Protein AF-A0A2N1RD97-F1 (afdb_monomer)

Mean predicted aligned error: 14.12 Å

Secondary structure (DSSP, 8-state):
--HHHHHHHHHHHHHHHHHHHHHHHHHHHHHHHHHHHHHHHHHHHHHHHHHHHHHHHHHHHHHHHHHHTT-HHHHHHHHHHHHHHHHHHHHHHHTT--STTHHHHHHHHHHHHHHHHHHHHHHHHHTTSTT-S-HHHHIIIIIHHHHHHHHHHHHHHHHHHHHHHHHHHHHHHHHHHHHHHHHHHHHHHHHHHHHHHHHHHIIIIIHHHHHHHHHHHHHHTT---PPPPPPPSSHHHHHHHHHHHHHHHHHHHHHHHHHHHHHHHHHHHHHHHH-SSEEEEE-TTSBEEEE-HHHHHHTT--SS--TT-BHHHH---HHHHHHHHHHHHHSS-----GGGSEEEEE-SS-EEEEEEEEEEEE-TTS-EEEEEEEEEE--

Foldseek 3Di:
DAPVVLVCVLVVLLVVLVVVLVVLLVVLVVVLVVLQVPLLVLLVLLLVLLVQLLVLLVQLLVLLVCCVVVVNVSSVVSNVVSVVSNVVSLVSNVVRPDDPPSVVLSVQLVVLVVQLVVLSCVLSVCSVPPPPPDSVVSCVPRNVVSSVSNNVSSVVSNVVSVVSSVVSVVVSVVSVVVSVVVSVVSVVVSVVSSVVSVVVSCVPPVVLVVLVVVQVVCVVVVNLVDDQRDADPYVSNVVSVVVNVVSVVSVVVVVVVVVVVVVVVVVVLVVLQPDLWWKFWAFLQQFTQDIHPNVCVVQVPPPDDRGRPHNCVSPVDPLQVVQFNCCQVVVAWDDDDQVSQWDWDDDPPDIWIWGKTKHFDADPVRHGRTMMITIDTPD

Sequence (379 aa):
MSIKRKILLGYGIGYLLLCVVIVWGIVHIVQLGKATDAILSENYRSILAAENMIDALERQDSAVLLIIGGNRQIGIEQFREYEADFIEWLTRAKDNITIEGEAEVLATIETTYHTYRMRFAELTGEVISEQASDGFQRYTEDLYPLFLSVRTACIELRNLNQHTMYVASETAGKVAKQAIWSTCGAAGLALLVVTLLSLVTTERVVAPIRRFIQAAKQIASGDYDIERIERTGDELGELAQEFNKMAKQLANYRDMNIDQIVTERNKSETILASIEDGVIVCNPALRLVSANPAAKTLLALGQGEFTGVELHQILPMTKVQESMLMAITGSMTPELPLEQRIFSLEGSAQTKQILFSVSPVLGRDNHPTGAILLLRDVT

Nearest PDB structures (foldseek):
  8c5v-assembly1_I  TM=6.794E-01  e=2.272E-04  Escherichia coli
  5xua-assembly2_C  TM=7.928E-01  e=2.632E-03  Comamonas testosteroni CNB-2
  4k0d-assembly1_B  TM=8.371E-01  e=2.888E-02  Anaeromyxobacter dehalogenans 2CP-C
  7sqc-assembly1_1H  TM=4.424E-01  e=2.842E-01  Chlamydomonas reinhardtii
  7sqc-assembly1_1F  TM=3.148E-01  e=1.536E+00  Chlamydomonas reinhardtii

Radius of gyration: 62.12 Å; Cα contacts (8 Å, |Δi|>4): 413; chains: 1; bounding box: 110×30×162 Å

Structure (mmCIF, N/CA/C/O backbone):
data_AF-A0A2N1RD97-F1
#
_entry.id   AF-A0A2N1RD97-F1
#
loop_
_atom_site.group_PDB
_atom_site.id
_atom_site.type_symbol
_atom_site.label_atom_id
_atom_site.label_alt_id
_atom_site.label_comp_id
_atom_site.label_asym_id
_atom_site.label_entity_id
_atom_site.label_seq_id
_atom_site.pdbx_PDB_ins_code
_atom_site.Cartn_x
_atom_site.Cartn_y
_atom_site.Cartn_z
_atom_site.occupancy
_atom_site.B_iso_or_equiv
_atom_site.auth_seq_id
_atom_site.auth_comp_id
_atom_site.auth_asym_id
_atom_site.auth_atom_id
_atom_site.pdbx_PDB_model_num
ATOM 1 N N . MET A 1 1 ? -27.207 -10.877 15.179 1.00 69.94 1 MET A N 1
ATOM 2 C CA . MET A 1 1 ? -25.913 -11.322 14.596 1.00 69.94 1 MET A CA 1
ATOM 3 C C . MET A 1 1 ? -24.878 -11.251 15.699 1.00 69.94 1 MET A C 1
ATOM 5 O O . MET A 1 1 ? -24.863 -10.219 16.363 1.00 69.94 1 MET A O 1
ATOM 9 N N . SER A 1 2 ? -24.070 -12.295 15.901 1.00 83.31 2 SER A N 1
ATOM 10 C CA . SER A 1 2 ? -23.175 -12.340 17.060 1.00 83.31 2 SER A CA 1
ATOM 11 C C . SER A 1 2 ? -22.161 -11.198 17.082 1.00 83.31 2 SER A C 1
ATOM 13 O O . SER A 1 2 ? -21.659 -10.793 16.030 1.00 83.31 2 SER A O 1
ATOM 15 N N . ILE A 1 3 ? -21.822 -10.698 18.267 1.00 83.00 3 ILE A N 1
ATOM 16 C CA . ILE A 1 3 ? -20.783 -9.687 18.501 1.00 83.00 3 ILE A CA 1
ATOM 17 C C . ILE A 1 3 ? -19.460 -10.167 17.944 1.00 83.00 3 ILE A C 1
ATOM 19 O O . ILE A 1 3 ? -18.801 -9.426 17.218 1.00 83.00 3 ILE A O 1
ATOM 23 N N . LYS A 1 4 ? -19.121 -11.440 18.190 1.00 84.06 4 LYS A N 1
ATOM 24 C CA . LYS A 1 4 ? -17.946 -12.074 17.591 1.00 84.06 4 LYS A CA 1
ATOM 25 C C . LYS A 1 4 ? -17.948 -11.876 16.078 1.00 84.06 4 LYS A C 1
ATOM 27 O O . LYS A 1 4 ? -16.957 -11.411 15.534 1.00 84.06 4 LYS A O 1
ATOM 32 N N . ARG A 1 5 ? -19.062 -12.166 15.397 1.00 83.81 5 ARG A N 1
ATOM 33 C CA . ARG A 1 5 ? -19.154 -12.043 13.936 1.00 83.81 5 ARG A CA 1
ATOM 34 C C . ARG A 1 5 ? -19.141 -10.584 13.471 1.00 83.81 5 ARG A C 1
ATOM 36 O O . ARG A 1 5 ? -18.570 -10.329 12.421 1.00 83.81 5 ARG A O 1
ATOM 43 N N . LYS A 1 6 ? -19.700 -9.634 14.232 1.00 81.12 6 LYS A N 1
ATOM 44 C CA . LYS A 1 6 ? -19.609 -8.187 13.936 1.00 81.12 6 LYS A CA 1
ATOM 45 C C . LYS A 1 6 ? -18.164 -7.683 14.008 1.00 81.12 6 LYS A C 1
ATOM 47 O O . LYS A 1 6 ? -17.714 -7.016 13.084 1.00 81.12 6 LYS A O 1
ATOM 52 N N . ILE A 1 7 ? -17.438 -8.054 15.064 1.00 84.81 7 ILE A N 1
ATOM 53 C CA . ILE A 1 7 ? -16.026 -7.699 15.259 1.00 84.81 7 ILE A CA 1
ATOM 54 C C . ILE A 1 7 ? -15.162 -8.321 14.156 1.00 84.81 7 ILE A C 1
ATOM 56 O O . ILE A 1 7 ? -14.358 -7.635 13.531 1.00 84.81 7 ILE A O 1
ATOM 60 N N . LEU A 1 8 ? -15.364 -9.610 13.872 1.00 86.44 8 LEU A N 1
ATOM 61 C CA . LEU A 1 8 ? -14.590 -10.342 12.867 1.00 86.44 8 LEU A CA 1
ATOM 62 C C . LEU A 1 8 ? -14.855 -9.820 11.447 1.00 86.44 8 LEU A C 1
ATOM 64 O O . LEU A 1 8 ? -13.923 -9.734 10.659 1.00 86.44 8 LEU A O 1
ATOM 68 N N . LEU A 1 9 ? -16.090 -9.407 11.131 1.00 84.81 9 LEU A N 1
ATOM 69 C CA . LEU A 1 9 ? -16.396 -8.710 9.875 1.00 84.81 9 LEU A CA 1
ATOM 70 C C . LEU A 1 9 ? -15.731 -7.334 9.805 1.00 84.81 9 LEU A C 1
ATOM 72 O O . LEU A 1 9 ? -15.146 -7.017 8.777 1.00 84.81 9 LEU A O 1
ATOM 76 N N . GLY A 1 10 ? -15.778 -6.541 10.879 1.00 84.19 10 GLY A N 1
ATOM 77 C CA . GLY A 1 10 ? -15.141 -5.221 10.917 1.00 84.19 10 GLY A CA 1
ATOM 78 C C . GLY A 1 10 ? -13.632 -5.298 10.676 1.00 84.19 10 GLY A C 1
ATOM 79 O O . GLY A 1 10 ? -13.120 -4.691 9.737 1.00 84.19 10 GLY A O 1
ATOM 80 N N . TYR A 1 11 ? -12.922 -6.111 11.462 1.00 85.12 11 TYR A N 1
ATOM 81 C CA . TYR A 1 11 ? -11.484 -6.312 11.262 1.00 85.12 11 TYR A CA 1
ATOM 82 C C . TYR A 1 11 ? -11.172 -7.038 9.952 1.00 85.12 11 TYR A C 1
ATOM 84 O O . TYR A 1 11 ? -10.206 -6.688 9.280 1.00 85.12 11 TYR A O 1
ATOM 92 N N . GLY A 1 12 ? -12.000 -8.005 9.548 1.00 88.56 12 GLY A N 1
ATOM 93 C CA . GLY A 1 12 ? -11.842 -8.736 8.292 1.00 88.56 12 GLY A CA 1
ATOM 94 C C . GLY A 1 12 ? -11.905 -7.829 7.063 1.00 88.56 12 GLY A C 1
ATOM 95 O O . GLY A 1 12 ? -11.075 -7.969 6.170 1.00 88.56 12 GLY A O 1
ATOM 96 N N . ILE A 1 13 ? -12.821 -6.854 7.040 1.00 89.31 13 ILE A N 1
ATOM 97 C CA . ILE A 1 13 ? -12.888 -5.834 5.981 1.00 89.31 13 ILE A CA 1
ATOM 98 C C . ILE A 1 13 ? -11.609 -4.989 5.971 1.00 89.31 13 ILE A C 1
ATOM 100 O O . ILE A 1 13 ? -11.050 -4.750 4.903 1.00 89.31 13 ILE A O 1
ATOM 104 N N . GLY A 1 14 ? -11.113 -4.583 7.143 1.00 89.19 14 GLY A N 1
ATOM 105 C CA . GLY A 1 14 ? -9.859 -3.835 7.254 1.00 89.19 14 GLY A CA 1
ATOM 106 C C . GLY A 1 14 ? -8.655 -4.604 6.702 1.00 89.19 14 GLY A C 1
ATOM 107 O O . GLY A 1 14 ? -7.897 -4.066 5.896 1.00 89.19 14 GLY A O 1
ATOM 108 N N . TYR A 1 15 ? -8.510 -5.879 7.072 1.00 90.38 15 TYR A N 1
ATOM 109 C CA . TYR A 1 15 ? -7.448 -6.739 6.543 1.00 90.38 15 TYR A CA 1
ATOM 110 C C . TYR A 1 15 ? -7.579 -6.965 5.038 1.00 90.38 15 TYR A C 1
ATOM 112 O O . TYR A 1 15 ? -6.581 -6.903 4.326 1.00 90.38 15 TYR A O 1
ATOM 120 N N . LEU A 1 16 ? 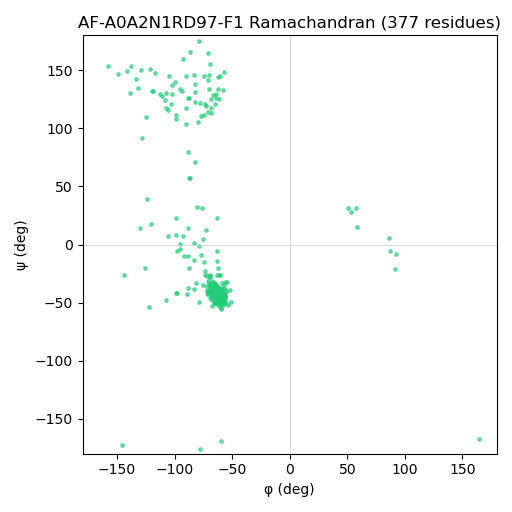-8.798 -7.179 4.541 1.00 91.94 16 LEU A N 1
ATOM 121 C CA . LEU A 1 16 ? -9.041 -7.364 3.114 1.00 91.94 16 LEU A CA 1
ATOM 122 C C . LEU A 1 16 ? -8.664 -6.111 2.316 1.00 91.94 16 LEU A C 1
ATOM 124 O O . LEU A 1 16 ? -7.981 -6.226 1.301 1.00 91.94 16 LEU A O 1
ATOM 128 N N . LEU A 1 17 ? -9.033 -4.919 2.794 1.00 90.94 17 LEU A N 1
ATOM 129 C CA . LEU A 1 17 ? -8.629 -3.654 2.174 1.00 90.94 17 LEU A CA 1
ATOM 130 C C . LEU A 1 17 ? -7.108 -3.488 2.161 1.00 90.94 17 LEU A C 1
ATOM 132 O O . LEU A 1 17 ? -6.544 -3.094 1.144 1.00 90.94 17 LEU A O 1
ATOM 136 N N . LEU A 1 18 ? -6.435 -3.838 3.257 1.00 90.31 18 LEU A N 1
ATOM 137 C CA . LEU A 1 18 ? -4.978 -3.782 3.338 1.00 90.31 18 LEU A CA 1
ATOM 138 C C . LEU A 1 18 ? -4.316 -4.745 2.342 1.00 90.31 18 LEU A C 1
ATOM 140 O O . LEU A 1 18 ? -3.395 -4.348 1.632 1.00 90.31 18 LEU A O 1
ATOM 144 N N . CYS A 1 19 ? -4.822 -5.975 2.216 1.00 93.38 19 CYS A N 1
ATOM 145 C CA . CYS A 1 19 ? -4.362 -6.915 1.194 1.00 93.38 19 CYS A CA 1
ATOM 146 C C . CYS A 1 19 ? -4.566 -6.366 -0.223 1.00 93.38 19 CYS A C 1
ATOM 148 O O . CYS A 1 19 ? -3.655 -6.466 -1.041 1.00 93.38 19 CYS A O 1
ATOM 150 N N . VAL A 1 20 ? -5.719 -5.752 -0.508 1.00 91.88 20 VAL A N 1
ATOM 151 C CA . VAL A 1 20 ? -5.990 -5.131 -1.814 1.00 91.88 20 VAL A CA 1
ATOM 152 C C . VAL A 1 20 ? -4.982 -4.021 -2.108 1.00 91.88 20 VAL A C 1
ATOM 154 O O . VAL A 1 20 ? -4.415 -4.015 -3.194 1.00 91.88 20 VAL A O 1
ATOM 157 N N . VAL A 1 21 ? -4.698 -3.131 -1.151 1.00 92.44 21 VAL A N 1
ATOM 158 C CA . VAL A 1 21 ? -3.708 -2.050 -1.323 1.00 92.44 21 VAL A CA 1
ATOM 159 C C . VAL A 1 21 ? -2.300 -2.607 -1.562 1.00 92.44 21 VAL A C 1
ATOM 161 O O . VAL A 1 21 ? -1.582 -2.101 -2.422 1.00 92.44 21 VAL A O 1
ATOM 164 N N . ILE A 1 22 ? -1.908 -3.671 -0.854 1.00 91.00 22 ILE A N 1
ATOM 165 C CA . ILE A 1 22 ? -0.603 -4.321 -1.053 1.00 91.00 22 ILE A CA 1
ATOM 166 C C . ILE A 1 22 ? -0.512 -4.943 -2.448 1.00 91.00 22 ILE A C 1
ATOM 168 O O . ILE A 1 22 ? 0.452 -4.687 -3.167 1.00 91.00 22 ILE A O 1
ATOM 172 N N . VAL A 1 23 ? -1.509 -5.736 -2.849 1.00 92.31 23 VAL A N 1
ATOM 173 C CA . VAL A 1 23 ? -1.536 -6.376 -4.174 1.00 92.31 23 VAL A CA 1
ATOM 174 C C . VAL A 1 23 ? -1.535 -5.320 -5.275 1.00 92.31 23 VAL A C 1
ATOM 176 O O . VAL A 1 23 ? -0.770 -5.436 -6.230 1.00 92.31 23 VAL A O 1
ATOM 179 N N . TRP A 1 24 ? -2.330 -4.262 -5.110 1.00 89.62 24 TRP A N 1
ATOM 180 C CA . TRP A 1 24 ? -2.365 -3.112 -6.008 1.00 89.62 24 TRP A CA 1
ATOM 181 C C . TRP A 1 24 ? -0.973 -2.487 -6.164 1.00 89.62 24 TRP A C 1
ATOM 183 O O . TRP A 1 24 ? -0.491 -2.318 -7.284 1.00 89.62 24 TRP A O 1
ATOM 193 N N . GLY A 1 25 ? -0.291 -2.196 -5.052 1.00 88.38 25 GLY A N 1
ATOM 194 C CA . GLY A 1 25 ? 1.059 -1.629 -5.063 1.00 88.38 25 GLY A CA 1
ATOM 195 C C . GLY A 1 25 ? 2.083 -2.539 -5.747 1.00 88.38 25 GLY A C 1
ATOM 196 O O . GLY A 1 25 ? 2.855 -2.075 -6.586 1.00 88.38 25 GLY A O 1
ATOM 197 N N . ILE A 1 26 ? 2.056 -3.843 -5.452 1.00 88.75 26 ILE A N 1
ATOM 198 C CA . ILE A 1 26 ? 2.957 -4.829 -6.069 1.00 88.75 26 ILE A CA 1
ATOM 199 C C . ILE A 1 26 ? 2.750 -4.882 -7.585 1.00 88.75 26 ILE A C 1
ATOM 201 O O . ILE A 1 26 ? 3.726 -4.842 -8.334 1.00 88.75 26 ILE A O 1
ATOM 205 N N . VAL A 1 27 ? 1.498 -4.943 -8.051 1.00 87.75 27 VAL A N 1
ATOM 206 C CA . VAL A 1 27 ? 1.180 -4.997 -9.486 1.00 87.75 27 VAL A CA 1
ATOM 207 C C . VAL A 1 27 ? 1.743 -3.776 -10.212 1.00 87.75 27 VAL A C 1
ATOM 209 O O . VAL A 1 27 ? 2.391 -3.938 -11.246 1.00 87.75 27 VAL A O 1
ATOM 212 N N . HIS A 1 28 ? 1.575 -2.575 -9.657 1.00 84.50 28 HIS A N 1
ATOM 213 C CA . HIS A 1 28 ? 2.113 -1.360 -10.270 1.00 84.50 28 HIS A CA 1
ATOM 214 C C . HIS A 1 28 ? 3.644 -1.312 -10.289 1.00 84.50 28 HIS A C 1
ATOM 216 O O . HIS A 1 28 ? 4.215 -0.900 -11.297 1.00 84.50 28 HIS A O 1
ATOM 222 N N . ILE A 1 29 ? 4.316 -1.756 -9.223 1.00 84.69 29 ILE A N 1
ATOM 223 C CA . ILE A 1 29 ? 5.786 -1.816 -9.185 1.00 84.69 29 ILE A CA 1
ATOM 224 C C . ILE A 1 29 ? 6.311 -2.796 -10.244 1.00 84.69 29 ILE A C 1
ATOM 226 O O . ILE A 1 29 ? 7.235 -2.470 -10.987 1.00 84.69 29 ILE A O 1
ATOM 230 N N . VAL A 1 30 ? 5.697 -3.978 -10.359 1.00 84.25 30 VAL A N 1
ATOM 231 C CA . VAL A 1 30 ? 6.111 -4.998 -11.337 1.00 84.25 30 VAL A CA 1
ATOM 232 C C . VAL A 1 30 ? 5.852 -4.542 -12.775 1.00 84.25 30 VAL A C 1
ATOM 234 O O . VAL A 1 30 ? 6.690 -4.774 -13.646 1.00 84.25 30 VAL A O 1
ATOM 237 N N . GLN A 1 31 ? 4.715 -3.892 -13.041 1.00 78.06 31 GLN A N 1
ATOM 238 C CA . GLN A 1 31 ? 4.411 -3.339 -14.365 1.00 78.06 31 GLN A CA 1
ATOM 239 C C . GLN A 1 31 ? 5.406 -2.248 -14.767 1.00 78.06 31 GLN A C 1
ATOM 241 O O . GLN A 1 31 ? 5.873 -2.244 -15.905 1.00 78.06 31 GLN A O 1
ATOM 246 N N . LEU A 1 32 ? 5.769 -1.368 -13.830 1.00 79.62 32 LEU A N 1
ATOM 247 C CA . LEU A 1 32 ? 6.746 -0.313 -14.074 1.00 79.62 32 LEU A CA 1
ATOM 248 C C . LEU A 1 32 ? 8.133 -0.892 -14.393 1.00 79.62 32 LEU A C 1
ATOM 250 O O . LEU A 1 32 ? 8.759 -0.457 -15.356 1.00 79.62 32 LEU A O 1
ATOM 254 N N . GLY A 1 33 ? 8.587 -1.903 -13.644 1.00 76.38 33 GLY A N 1
ATOM 255 C CA . GLY A 1 33 ? 9.892 -2.536 -13.867 1.00 76.38 33 GLY A CA 1
ATOM 256 C C . GLY A 1 33 ? 10.017 -3.191 -15.245 1.00 76.38 33 GLY A C 1
ATOM 257 O O . GLY A 1 33 ? 10.956 -2.908 -15.982 1.00 76.38 33 GLY A O 1
ATOM 258 N N . LYS A 1 34 ? 9.026 -3.999 -15.649 1.00 74.06 34 LYS A N 1
ATOM 259 C CA . LYS A 1 34 ? 9.069 -4.720 -16.936 1.00 74.06 34 LYS A CA 1
ATOM 260 C C . LYS A 1 34 ? 9.067 -3.800 -18.157 1.00 74.06 34 LYS A C 1
ATOM 262 O O . LYS A 1 34 ? 9.756 -4.092 -19.127 1.00 74.06 34 LYS A O 1
ATOM 267 N N . ALA A 1 35 ? 8.286 -2.720 -18.120 1.00 68.38 35 ALA A N 1
ATOM 268 C CA . ALA A 1 35 ? 8.211 -1.770 -19.230 1.00 68.38 35 ALA A CA 1
ATOM 269 C C . ALA A 1 35 ? 9.495 -0.933 -19.366 1.00 68.38 35 ALA A C 1
ATOM 271 O O . ALA A 1 35 ? 9.869 -0.547 -20.469 1.00 68.38 35 ALA A O 1
ATOM 272 N N . THR A 1 36 ? 10.166 -0.673 -18.243 1.00 72.50 36 THR A N 1
ATOM 273 C CA . THR A 1 36 ? 11.374 0.153 -18.189 1.00 72.50 36 THR A CA 1
ATOM 274 C C . THR A 1 36 ? 12.597 -0.648 -18.645 1.00 72.50 36 THR A C 1
ATOM 276 O O . THR A 1 36 ? 13.309 -0.201 -19.537 1.00 72.50 36 THR A O 1
ATOM 279 N N . ASP A 1 37 ? 12.807 -1.859 -18.120 1.00 71.00 37 ASP A N 1
ATOM 280 C CA . ASP A 1 37 ? 14.035 -2.626 -18.387 1.00 71.00 37 ASP A CA 1
ATOM 281 C C . ASP A 1 37 ? 14.184 -3.073 -19.849 1.00 71.00 37 ASP A C 1
ATOM 283 O O . ASP A 1 37 ? 15.281 -2.988 -20.401 1.00 71.00 37 ASP A O 1
ATOM 287 N N . ALA A 1 38 ? 13.101 -3.523 -20.492 1.00 67.75 38 ALA A N 1
ATOM 288 C CA . ALA A 1 38 ? 13.167 -4.030 -21.865 1.00 67.75 38 ALA A CA 1
ATOM 289 C C . ALA A 1 38 ? 13.491 -2.910 -22.867 1.00 67.75 38 ALA A C 1
ATOM 291 O O . ALA A 1 38 ? 14.482 -2.986 -23.588 1.00 67.75 38 ALA A O 1
ATOM 292 N N . ILE A 1 39 ? 12.724 -1.816 -22.833 1.00 73.94 39 ILE A N 1
ATOM 293 C CA . ILE A 1 39 ? 12.852 -0.724 -23.809 1.00 73.94 39 ILE A CA 1
ATOM 294 C C . ILE A 1 39 ? 14.162 0.055 -23.609 1.00 73.94 39 ILE A C 1
ATOM 296 O O . ILE A 1 39 ? 14.826 0.412 -24.579 1.00 73.94 39 ILE A O 1
ATOM 300 N N . LEU A 1 40 ? 14.577 0.316 -22.361 1.00 78.94 40 LEU A N 1
ATOM 301 C CA . LEU A 1 40 ? 15.829 1.040 -22.106 1.00 78.94 40 LEU A CA 1
ATOM 302 C C . LEU A 1 40 ? 17.060 0.206 -22.460 1.00 78.94 40 LEU A C 1
ATOM 304 O O . LEU A 1 40 ? 18.009 0.751 -23.023 1.00 78.94 40 LEU A O 1
ATOM 308 N N . SER A 1 41 ? 17.063 -1.095 -22.151 1.00 85.00 41 SER A N 1
ATOM 309 C CA . SER A 1 41 ? 18.218 -1.942 -22.453 1.00 85.00 41 SER A CA 1
ATOM 310 C C . SER A 1 41 ? 18.389 -2.166 -23.953 1.00 85.00 41 SER A C 1
ATOM 312 O O . SER A 1 41 ? 19.525 -2.145 -24.429 1.00 85.00 41 SER A O 1
ATOM 314 N N . GLU A 1 42 ? 17.293 -2.366 -24.684 1.00 87.50 42 GLU A N 1
ATOM 315 C CA . GLU A 1 42 ? 17.307 -2.580 -26.132 1.00 87.50 42 GLU A CA 1
ATOM 316 C C . GLU A 1 42 ? 17.779 -1.326 -26.876 1.00 87.50 42 GLU A C 1
ATOM 318 O O . GLU A 1 42 ? 18.751 -1.402 -27.628 1.00 87.50 42 GLU A O 1
ATOM 323 N N . ASN A 1 43 ? 17.203 -0.156 -26.581 1.00 91.00 43 ASN A N 1
ATOM 324 C CA . ASN A 1 43 ? 17.587 1.098 -27.243 1.00 91.00 43 ASN A CA 1
ATOM 325 C C . ASN A 1 43 ? 19.033 1.500 -26.916 1.00 91.00 43 ASN A C 1
ATOM 327 O O . ASN A 1 43 ? 19.745 2.048 -27.757 1.00 91.00 43 ASN A O 1
ATOM 331 N N . TYR A 1 44 ? 19.502 1.211 -25.696 1.00 92.06 44 TYR A N 1
ATOM 332 C CA . TYR A 1 44 ? 20.889 1.472 -25.308 1.00 92.06 44 TYR A CA 1
ATOM 333 C C . TYR A 1 44 ? 21.891 0.640 -26.123 1.00 92.06 44 TYR A C 1
ATOM 335 O O . TYR A 1 44 ? 22.958 1.145 -26.473 1.00 92.06 44 TYR A O 1
ATOM 343 N N . ARG A 1 45 ? 21.553 -0.607 -26.480 1.00 94.00 45 ARG A N 1
ATOM 344 C CA . ARG A 1 45 ? 22.410 -1.450 -27.334 1.00 94.00 45 ARG A CA 1
ATOM 345 C C . ARG A 1 45 ? 22.543 -0.884 -28.745 1.00 94.00 45 ARG A C 1
ATOM 347 O O . ARG A 1 45 ? 23.662 -0.829 -29.250 1.00 94.00 45 ARG A O 1
ATOM 354 N N . SER A 1 46 ? 21.448 -0.416 -29.343 1.00 94.75 46 SER A N 1
ATOM 355 C CA . SER A 1 46 ? 21.473 0.232 -30.661 1.00 94.75 46 SER A CA 1
ATOM 356 C C . SER A 1 46 ? 22.259 1.553 -30.640 1.00 94.75 46 SER A C 1
ATOM 358 O O . SER A 1 46 ? 23.040 1.817 -31.55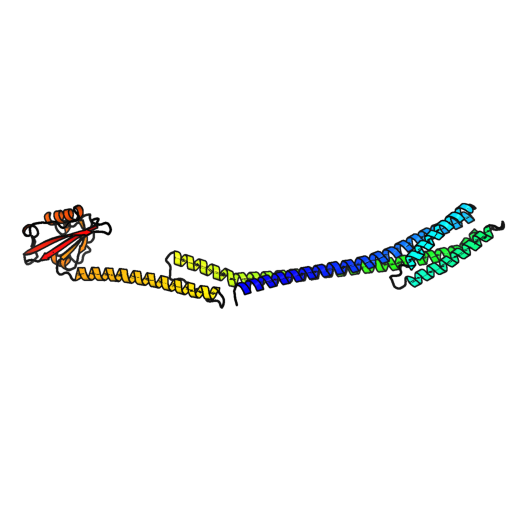3 1.00 94.75 46 SER A O 1
ATOM 360 N N . ILE A 1 47 ? 22.140 2.350 -29.566 1.00 95.81 47 ILE A N 1
ATOM 361 C CA . ILE A 1 47 ? 22.957 3.564 -29.351 1.00 95.81 47 ILE A CA 1
ATOM 362 C C . ILE A 1 47 ? 24.446 3.217 -29.305 1.00 95.81 47 ILE A C 1
ATOM 364 O O . ILE A 1 47 ? 25.240 3.848 -30.003 1.00 95.81 47 ILE A O 1
ATOM 368 N N . LEU A 1 48 ? 24.816 2.212 -28.506 1.00 96.94 48 LEU A N 1
ATOM 369 C CA . LEU A 1 48 ? 26.204 1.784 -28.349 1.00 96.94 48 LEU A CA 1
ATOM 370 C C . LEU A 1 48 ? 26.778 1.253 -29.667 1.00 96.94 48 LEU A C 1
ATOM 372 O O . LEU A 1 48 ? 27.913 1.572 -30.014 1.00 96.94 48 LEU A O 1
ATOM 376 N N . ALA A 1 49 ? 26.000 0.473 -30.419 1.00 97.44 49 ALA A N 1
ATOM 377 C CA . ALA A 1 49 ? 26.420 -0.017 -31.725 1.00 97.44 49 ALA A CA 1
ATOM 378 C C . ALA A 1 49 ? 26.651 1.133 -32.716 1.00 97.44 49 ALA A C 1
ATOM 380 O O . ALA A 1 49 ? 27.674 1.154 -33.394 1.00 97.44 49 ALA A O 1
ATOM 381 N N . ALA A 1 50 ? 25.753 2.123 -32.756 1.00 97.94 50 ALA A N 1
ATOM 382 C CA . ALA A 1 50 ? 25.917 3.308 -33.593 1.00 97.94 50 ALA A CA 1
ATOM 383 C C . ALA A 1 50 ? 27.169 4.125 -33.233 1.00 97.94 50 ALA A C 1
ATOM 385 O O . ALA A 1 50 ? 27.876 4.582 -34.127 1.00 97.94 50 ALA A O 1
ATOM 386 N N . GLU A 1 51 ? 27.465 4.288 -31.942 1.00 98.25 51 GLU A N 1
ATOM 387 C CA . GLU A 1 51 ? 28.658 4.994 -31.461 1.00 98.25 51 GLU A CA 1
ATOM 388 C C . GLU A 1 51 ? 29.952 4.274 -31.861 1.00 98.25 51 GLU A C 1
ATOM 390 O O . GLU A 1 51 ? 30.821 4.885 -32.477 1.00 98.25 51 GLU A O 1
ATOM 395 N N . ASN A 1 52 ? 30.037 2.960 -31.637 1.00 98.44 52 ASN A N 1
ATOM 396 C CA . ASN A 1 52 ? 31.219 2.188 -32.026 1.00 98.44 52 ASN A CA 1
ATOM 397 C C . ASN A 1 52 ? 31.389 2.094 -33.553 1.00 98.44 52 ASN A C 1
ATOM 399 O O . ASN A 1 52 ? 32.515 2.080 -34.043 1.00 98.44 52 ASN A O 1
ATOM 403 N N . MET A 1 53 ? 30.293 2.070 -34.323 1.00 98.56 53 MET A N 1
ATOM 404 C CA . MET A 1 53 ? 30.360 2.175 -35.786 1.00 98.56 53 MET A CA 1
ATOM 405 C C . MET A 1 53 ? 30.926 3.529 -36.231 1.00 98.56 53 MET A C 1
ATOM 407 O O . MET A 1 53 ? 31.730 3.570 -37.158 1.00 98.56 53 MET A O 1
ATOM 411 N N . ILE A 1 54 ? 30.536 4.636 -35.586 1.00 98.56 54 ILE A N 1
ATOM 412 C CA . ILE A 1 54 ? 31.107 5.963 -35.874 1.00 98.56 54 ILE A CA 1
ATOM 413 C C . ILE A 1 54 ? 32.602 5.971 -35.553 1.00 98.56 54 ILE A C 1
ATOM 415 O O . ILE A 1 54 ? 33.389 6.382 -36.403 1.00 98.56 54 ILE A O 1
ATOM 419 N N . ASP A 1 55 ? 32.996 5.476 -34.378 1.00 98.44 55 ASP A N 1
ATOM 420 C CA . ASP A 1 55 ? 34.400 5.432 -33.964 1.00 98.44 55 ASP A CA 1
ATOM 421 C C . ASP A 1 55 ? 35.248 4.605 -34.940 1.00 98.44 55 ASP A C 1
ATOM 423 O O . ASP A 1 55 ? 36.282 5.077 -35.415 1.00 98.44 55 ASP A O 1
ATOM 427 N N . ALA A 1 56 ? 34.795 3.400 -35.300 1.00 98.50 56 ALA A N 1
ATOM 428 C CA . ALA A 1 56 ? 35.484 2.550 -36.267 1.00 98.50 56 ALA A CA 1
ATOM 429 C C . ALA A 1 56 ? 35.600 3.234 -37.639 1.00 98.50 56 ALA A C 1
ATOM 431 O O . ALA A 1 56 ? 36.678 3.259 -38.233 1.00 98.50 56 ALA A O 1
ATOM 432 N N . LEU A 1 57 ? 34.525 3.867 -38.114 1.00 98.56 57 LEU A N 1
ATOM 433 C CA . LEU A 1 57 ? 34.515 4.587 -39.385 1.00 98.56 57 LEU A CA 1
ATOM 434 C C . LEU A 1 57 ? 35.473 5.795 -39.385 1.00 98.56 57 LEU A C 1
ATOM 436 O O . LEU A 1 57 ? 36.189 6.008 -40.361 1.00 98.56 57 LEU A O 1
ATOM 440 N N . GLU A 1 58 ? 35.541 6.572 -38.300 1.00 98.31 58 GLU A N 1
ATOM 441 C CA . GLU A 1 58 ? 36.482 7.699 -38.161 1.00 98.31 58 GLU A CA 1
ATOM 442 C C . GLU A 1 58 ? 37.948 7.218 -38.105 1.00 98.31 58 GLU A C 1
ATOM 444 O O . GLU A 1 58 ? 38.863 7.874 -38.624 1.00 98.31 58 GLU A O 1
ATOM 449 N N . ARG A 1 59 ? 38.194 6.029 -37.538 1.00 98.38 59 ARG A N 1
ATOM 450 C CA . ARG A 1 59 ? 39.515 5.379 -37.568 1.00 98.38 59 ARG A CA 1
ATOM 451 C C . ARG A 1 59 ? 39.872 4.850 -38.953 1.00 98.38 59 ARG A C 1
ATOM 453 O O . ARG A 1 59 ? 41.041 4.947 -39.327 1.00 98.38 59 ARG A O 1
ATOM 460 N N . GLN A 1 60 ? 38.902 4.346 -39.714 1.00 97.50 60 GLN A N 1
ATOM 461 C CA . GLN A 1 60 ? 39.083 3.963 -41.115 1.00 97.50 60 GLN A CA 1
ATOM 462 C C . GLN A 1 60 ? 39.400 5.174 -41.994 1.00 97.50 60 GLN A C 1
ATOM 464 O O . GLN A 1 60 ? 40.341 5.115 -42.780 1.00 97.50 60 GLN A O 1
ATOM 469 N N . ASP A 1 61 ? 38.699 6.292 -41.808 1.00 97.00 61 ASP A N 1
ATOM 470 C CA . ASP A 1 61 ? 38.967 7.545 -42.522 1.00 97.00 61 ASP A CA 1
ATOM 471 C C . ASP A 1 61 ? 40.397 8.054 -42.265 1.00 97.00 61 ASP A C 1
ATOM 473 O O . ASP A 1 61 ? 41.163 8.326 -43.194 1.00 97.00 61 ASP A O 1
ATOM 477 N N . SER A 1 62 ? 40.828 8.032 -40.999 1.00 96.81 62 SER A N 1
ATOM 478 C CA . SER A 1 62 ? 42.219 8.325 -40.620 1.00 96.81 62 SER A CA 1
ATOM 479 C C . SER A 1 62 ? 43.223 7.396 -41.320 1.00 96.81 62 SER A C 1
ATOM 481 O O . SER A 1 62 ? 44.306 7.827 -41.720 1.00 96.81 62 SER A O 1
ATOM 483 N N . ALA A 1 63 ? 42.869 6.121 -41.495 1.00 95.44 63 ALA A N 1
ATOM 484 C CA . ALA A 1 63 ? 43.702 5.131 -42.163 1.00 95.44 63 ALA A CA 1
ATOM 485 C C . ALA A 1 63 ? 43.838 5.408 -43.673 1.00 95.44 63 ALA A C 1
ATOM 487 O O . ALA A 1 63 ? 44.933 5.273 -44.226 1.00 95.44 63 ALA A O 1
ATOM 488 N N . VAL A 1 64 ? 42.769 5.881 -44.326 1.00 93.62 64 VAL A N 1
ATOM 489 C CA . VAL A 1 64 ? 42.813 6.363 -45.718 1.00 93.62 64 VAL A CA 1
ATOM 490 C C . VAL A 1 64 ? 43.802 7.521 -45.855 1.00 93.62 64 VAL A C 1
ATOM 492 O O . VAL A 1 64 ? 44.653 7.510 -46.748 1.00 93.62 64 VAL A O 1
ATOM 495 N N . LEU A 1 65 ? 43.762 8.483 -44.930 1.00 92.19 65 LEU A N 1
ATOM 496 C CA . LEU A 1 65 ? 44.689 9.617 -44.924 1.00 92.19 65 LEU A CA 1
ATOM 497 C C . LEU A 1 65 ? 46.147 9.192 -44.691 1.00 92.19 65 LEU A C 1
ATOM 499 O O . LEU A 1 65 ? 47.047 9.752 -45.317 1.00 92.19 65 LEU A O 1
ATOM 503 N N . LEU A 1 66 ? 46.405 8.181 -43.853 1.00 92.12 66 LEU A N 1
ATOM 504 C CA . LEU A 1 66 ? 47.751 7.617 -43.677 1.00 92.12 66 LEU A CA 1
ATOM 505 C C . LEU A 1 66 ? 48.291 6.988 -44.966 1.00 92.12 66 LEU A C 1
ATOM 507 O O . LEU A 1 66 ? 49.476 7.149 -45.266 1.00 92.12 66 LEU A O 1
ATOM 511 N N . ILE A 1 67 ? 47.437 6.309 -45.738 1.00 89.88 67 ILE A N 1
ATOM 512 C CA . ILE A 1 67 ? 47.810 5.726 -47.035 1.00 89.88 67 ILE A CA 1
ATOM 513 C C . ILE A 1 67 ? 48.188 6.832 -48.021 1.00 89.88 67 ILE A C 1
ATOM 515 O O . ILE A 1 67 ? 49.243 6.748 -48.649 1.00 89.88 67 ILE A O 1
ATOM 519 N N . ILE A 1 68 ? 47.372 7.886 -48.112 1.00 87.88 68 ILE A N 1
ATOM 520 C CA . ILE A 1 68 ? 47.635 9.048 -48.978 1.00 87.88 68 ILE A CA 1
ATOM 521 C C . ILE A 1 68 ? 48.899 9.793 -48.527 1.00 87.88 68 ILE A C 1
ATOM 523 O O . ILE A 1 68 ? 49.675 10.260 -49.356 1.00 87.88 68 ILE A O 1
ATOM 527 N N . GLY A 1 69 ? 49.151 9.849 -47.217 1.00 87.31 69 GLY A N 1
ATOM 528 C CA . GLY A 1 69 ? 50.353 10.427 -46.613 1.00 87.31 69 GLY A CA 1
ATOM 529 C C . GLY A 1 69 ? 51.619 9.565 -46.722 1.00 87.31 69 GLY A C 1
ATOM 530 O O . GLY A 1 69 ? 52.643 9.934 -46.151 1.00 87.31 69 GLY A O 1
ATOM 531 N N . GLY A 1 70 ? 51.570 8.421 -47.416 1.00 85.50 70 GLY A N 1
ATOM 532 C CA . GLY A 1 70 ? 52.722 7.550 -47.684 1.00 85.50 70 GLY A CA 1
ATOM 533 C C . GLY A 1 70 ? 52.955 6.425 -46.667 1.00 85.50 70 GLY A C 1
ATOM 534 O O . GLY A 1 70 ? 53.742 5.516 -46.928 1.00 85.50 70 GLY A O 1
ATOM 535 N N . ASN A 1 71 ? 52.233 6.401 -45.544 1.00 89.38 71 ASN A N 1
ATOM 536 C CA . ASN A 1 71 ? 52.309 5.344 -44.525 1.00 89.38 71 ASN A CA 1
ATOM 537 C C . ASN A 1 71 ? 51.368 4.175 -44.861 1.00 89.38 71 ASN A C 1
ATOM 539 O O . ASN A 1 71 ? 50.488 3.799 -44.085 1.00 89.38 71 ASN A O 1
ATOM 543 N N . ARG A 1 72 ? 51.552 3.593 -46.050 1.00 86.00 72 ARG A N 1
ATOM 544 C CA . ARG A 1 72 ? 50.606 2.648 -46.662 1.00 86.00 72 ARG A CA 1
ATOM 545 C C . ARG A 1 72 ? 50.358 1.382 -45.843 1.00 86.00 72 ARG A C 1
ATOM 547 O O . ARG A 1 72 ? 49.208 0.989 -45.692 1.00 86.00 72 ARG A O 1
ATOM 554 N N . GLN A 1 73 ? 51.411 0.746 -45.331 1.00 88.69 73 GLN A N 1
ATOM 555 C CA . GLN A 1 73 ? 51.272 -0.500 -44.568 1.00 88.69 73 GLN A CA 1
ATOM 556 C C . GLN A 1 73 ? 50.432 -0.279 -43.306 1.00 88.69 73 GLN A C 1
ATOM 558 O O . GLN A 1 73 ? 49.454 -0.986 -43.090 1.00 88.69 73 GLN A O 1
ATOM 563 N N . ILE A 1 74 ? 50.776 0.765 -42.546 1.00 91.94 74 ILE A N 1
ATOM 564 C CA . ILE A 1 74 ? 50.092 1.142 -41.306 1.00 91.94 74 ILE A CA 1
ATOM 565 C C . ILE A 1 74 ? 48.620 1.459 -41.591 1.00 91.94 74 ILE A C 1
ATOM 567 O O . ILE A 1 74 ? 47.740 0.965 -40.896 1.00 91.94 74 ILE A O 1
ATOM 571 N N . GLY A 1 75 ? 48.336 2.234 -42.642 1.00 93.50 75 GLY A N 1
ATOM 572 C CA . GLY A 1 75 ? 46.958 2.566 -42.995 1.00 93.50 75 GLY A CA 1
ATOM 573 C C . GLY A 1 75 ? 46.138 1.368 -43.495 1.00 93.50 75 GLY A C 1
ATOM 574 O O . GLY A 1 75 ? 44.968 1.251 -43.154 1.00 93.50 75 GLY A O 1
ATOM 575 N N . ILE A 1 76 ? 46.717 0.426 -44.248 1.00 92.19 76 ILE A N 1
ATOM 576 C CA . ILE A 1 76 ? 45.986 -0.785 -44.672 1.00 92.19 76 ILE A CA 1
ATOM 577 C C . ILE A 1 76 ? 45.679 -1.694 -43.476 1.00 92.19 76 ILE A C 1
ATOM 579 O O . ILE A 1 76 ? 44.571 -2.222 -43.385 1.00 92.19 76 ILE A O 1
ATOM 583 N N . GLU A 1 77 ? 46.646 -1.888 -42.577 1.00 93.81 77 GLU A N 1
ATOM 584 C CA . GLU A 1 77 ? 46.458 -2.680 -41.357 1.00 93.81 77 GLU A CA 1
ATOM 585 C C . GLU A 1 77 ? 45.371 -2.067 -40.471 1.00 93.81 77 GLU A C 1
ATOM 587 O O . GLU A 1 77 ? 44.405 -2.753 -40.138 1.00 93.81 77 GLU A O 1
ATOM 592 N N . GLN A 1 78 ? 45.464 -0.762 -40.200 1.00 95.81 78 GLN A N 1
ATOM 593 C CA . GLN A 1 78 ? 44.471 -0.036 -39.413 1.00 95.81 78 GLN A CA 1
ATOM 594 C C . GLN A 1 78 ? 43.079 -0.095 -40.057 1.00 95.81 78 GLN A C 1
ATOM 596 O O . GLN A 1 78 ? 42.094 -0.342 -39.368 1.00 95.81 78 GLN A O 1
ATOM 601 N N . PHE A 1 79 ? 42.965 0.102 -41.376 1.00 97.06 79 PHE A N 1
ATOM 602 C CA . PHE A 1 79 ? 41.660 0.057 -42.038 1.00 97.06 79 PHE A CA 1
ATOM 603 C C . PHE A 1 79 ? 40.979 -1.305 -41.862 1.00 97.06 79 PHE A 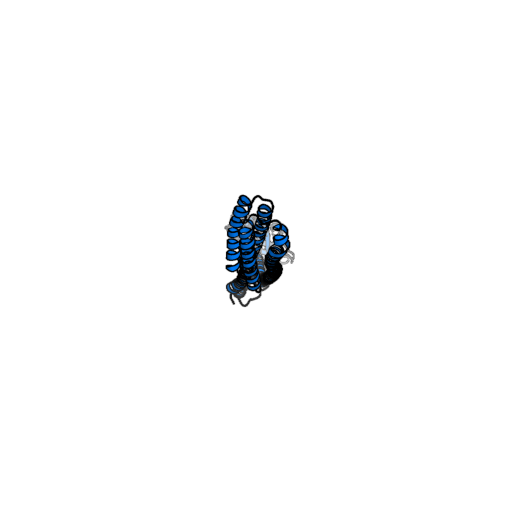C 1
ATOM 605 O O . PHE A 1 79 ? 39.782 -1.347 -41.591 1.00 97.06 79 PHE A O 1
ATOM 612 N N . ARG A 1 80 ? 41.734 -2.404 -42.006 1.00 94.75 80 ARG A N 1
ATOM 613 C CA . ARG A 1 80 ? 41.218 -3.778 -41.872 1.00 94.75 80 ARG A CA 1
ATOM 614 C C . ARG A 1 80 ? 40.834 -4.134 -40.441 1.00 94.75 80 ARG A C 1
ATOM 616 O O . ARG A 1 80 ? 39.867 -4.862 -40.246 1.00 94.75 80 ARG A O 1
ATOM 623 N N . GLU A 1 81 ? 41.584 -3.641 -39.461 1.00 95.62 81 GLU A N 1
ATOM 624 C CA . GLU A 1 81 ? 41.248 -3.805 -38.044 1.00 95.62 81 GLU A CA 1
ATOM 625 C C . GLU A 1 81 ? 39.876 -3.185 -37.751 1.00 95.62 81 GLU A C 1
ATOM 627 O O . GLU A 1 81 ? 38.943 -3.888 -37.369 1.00 95.62 81 GLU A O 1
ATOM 632 N N . TYR A 1 82 ? 39.703 -1.902 -38.076 1.00 97.88 82 TYR A N 1
ATOM 633 C CA . TYR A 1 82 ? 38.440 -1.202 -37.829 1.00 97.88 82 TYR A CA 1
ATOM 634 C C . TYR A 1 82 ? 37.314 -1.586 -38.805 1.00 97.88 82 TYR A C 1
ATOM 636 O O . TYR A 1 82 ? 36.144 -1.324 -38.536 1.00 97.88 82 TYR A O 1
ATOM 644 N N . GLU A 1 83 ? 37.627 -2.243 -39.925 1.00 98.06 83 GLU A N 1
ATOM 645 C CA . GLU A 1 83 ? 36.630 -2.879 -40.796 1.00 98.06 83 GLU A CA 1
ATOM 646 C C . GLU A 1 83 ? 35.943 -4.046 -40.090 1.00 98.06 83 GLU A C 1
ATOM 648 O O . GLU A 1 83 ? 34.719 -4.172 -40.161 1.00 98.06 83 GLU A O 1
ATOM 653 N N . ALA A 1 84 ? 36.717 -4.880 -39.391 1.00 96.88 84 ALA A N 1
ATOM 654 C CA . ALA A 1 84 ? 36.169 -5.975 -38.604 1.00 96.88 84 ALA A CA 1
ATOM 655 C C . ALA A 1 84 ? 35.280 -5.440 -37.472 1.00 96.88 84 ALA A C 1
ATOM 657 O O . ALA A 1 84 ? 34.143 -5.897 -37.336 1.00 96.88 84 ALA A O 1
ATOM 658 N N . ASP A 1 85 ? 35.750 -4.419 -36.747 1.00 97.56 85 ASP A N 1
ATOM 659 C CA . ASP A 1 85 ? 34.988 -3.780 -35.668 1.00 97.56 85 ASP A CA 1
ATOM 660 C C . ASP A 1 85 ? 33.669 -3.184 -36.176 1.00 97.56 85 ASP A C 1
ATOM 662 O O . ASP A 1 85 ? 32.607 -3.415 -35.592 1.00 97.56 85 ASP A O 1
ATOM 666 N N . PHE A 1 86 ? 33.702 -2.447 -37.292 1.00 98.69 86 PHE A N 1
ATOM 667 C CA . PHE A 1 86 ? 32.496 -1.852 -37.867 1.00 98.69 86 PHE A CA 1
ATOM 668 C C . PHE A 1 86 ? 31.467 -2.926 -38.237 1.00 98.69 86 PHE A C 1
ATOM 670 O O . PHE A 1 86 ? 30.287 -2.798 -37.910 1.00 98.69 86 PHE A O 1
ATOM 677 N N . ILE A 1 87 ? 31.902 -4.001 -38.904 1.00 97.94 87 ILE A N 1
ATOM 678 C CA . ILE A 1 87 ? 31.018 -5.098 -39.321 1.00 97.94 87 ILE A CA 1
ATOM 679 C C . ILE A 1 87 ? 30.434 -5.821 -38.104 1.00 97.94 87 ILE A C 1
ATOM 681 O O . ILE A 1 87 ? 29.251 -6.176 -38.114 1.00 97.94 87 ILE A O 1
ATOM 685 N N . GLU A 1 88 ? 31.226 -6.024 -37.052 1.00 97.94 88 GLU A N 1
ATOM 686 C CA . GLU A 1 88 ? 30.749 -6.628 -35.811 1.00 97.94 88 GLU A CA 1
ATOM 687 C C . GLU A 1 88 ? 29.626 -5.789 -35.187 1.00 97.94 88 GLU A C 1
ATOM 689 O O . GLU A 1 88 ? 28.550 -6.314 -34.886 1.00 97.94 88 GLU A O 1
ATOM 694 N N . TRP A 1 89 ? 29.834 -4.480 -35.038 1.00 98.19 89 TRP A N 1
ATOM 695 C CA . TRP A 1 89 ? 28.830 -3.593 -34.453 1.00 98.19 89 TRP A CA 1
ATOM 696 C C . TRP A 1 89 ? 27.600 -3.405 -35.340 1.00 98.19 89 TRP A C 1
ATOM 698 O O . TRP A 1 89 ? 26.484 -3.389 -34.819 1.00 98.19 89 TRP A O 1
ATOM 708 N N . LEU A 1 90 ? 27.769 -3.363 -36.663 1.00 98.19 90 LEU A N 1
ATOM 709 C CA . LEU A 1 90 ? 26.652 -3.363 -37.606 1.00 98.19 90 LEU A CA 1
ATOM 710 C C . LEU A 1 90 ? 25.811 -4.637 -37.470 1.00 98.19 90 LEU A C 1
ATOM 712 O O . LEU A 1 90 ? 24.584 -4.567 -37.450 1.00 98.19 90 LEU A O 1
ATOM 716 N N . THR A 1 91 ? 26.456 -5.796 -37.328 1.00 97.38 91 THR A N 1
ATOM 717 C CA . THR A 1 91 ? 25.760 -7.076 -37.129 1.00 97.38 91 THR A CA 1
ATOM 718 C C . THR A 1 91 ? 24.974 -7.065 -35.820 1.00 97.38 91 THR A C 1
ATOM 720 O O . THR A 1 91 ? 23.785 -7.372 -35.817 1.00 97.38 91 THR A O 1
ATOM 723 N N . ARG A 1 92 ? 25.590 -6.604 -34.723 1.00 96.19 92 ARG A N 1
ATOM 724 C CA . ARG A 1 92 ? 24.915 -6.461 -33.422 1.00 96.19 92 ARG A CA 1
ATOM 725 C C . ARG A 1 92 ? 23.703 -5.530 -33.487 1.00 96.19 92 ARG A C 1
ATOM 727 O O . ARG A 1 92 ? 22.698 -5.812 -32.842 1.00 96.19 92 ARG A O 1
ATOM 734 N N . ALA A 1 93 ? 23.786 -4.438 -34.248 1.00 96.06 93 ALA A N 1
ATOM 735 C CA . ALA A 1 93 ? 22.657 -3.533 -34.447 1.00 96.06 93 ALA A CA 1
ATOM 736 C C . ALA A 1 93 ? 21.537 -4.189 -35.274 1.00 96.06 93 ALA A C 1
ATOM 738 O O . ALA A 1 93 ? 20.367 -4.073 -34.921 1.00 96.06 93 ALA A O 1
ATOM 739 N N . LYS A 1 94 ? 21.885 -4.935 -36.332 1.00 96.00 94 LYS A N 1
ATOM 740 C CA . LYS A 1 94 ? 20.920 -5.683 -37.159 1.00 96.00 94 LYS A CA 1
ATOM 741 C C . LYS A 1 94 ? 20.207 -6.802 -36.394 1.00 96.00 94 LYS A C 1
ATOM 743 O O . LYS A 1 94 ? 19.032 -7.045 -36.650 1.00 96.00 94 LYS A O 1
ATOM 748 N N . ASP A 1 95 ? 20.883 -7.434 -35.439 1.00 94.69 95 ASP A N 1
ATOM 749 C CA . ASP A 1 95 ? 20.294 -8.459 -34.568 1.00 94.69 95 ASP A CA 1
ATOM 750 C C . ASP A 1 95 ? 19.404 -7.869 -33.453 1.00 94.69 95 ASP A C 1
ATOM 752 O O . ASP A 1 95 ? 18.706 -8.610 -32.759 1.00 94.69 95 ASP A O 1
ATOM 756 N N . ASN A 1 96 ? 19.410 -6.544 -33.277 1.00 91.50 96 ASN A N 1
ATOM 757 C CA . ASN A 1 96 ? 18.705 -5.819 -32.217 1.00 91.50 96 ASN A CA 1
ATOM 758 C C . ASN A 1 96 ? 17.765 -4.742 -32.789 1.00 91.50 96 ASN A C 1
ATOM 760 O O . ASN A 1 96 ? 17.664 -3.651 -32.239 1.00 91.50 96 ASN A O 1
ATOM 764 N N . ILE A 1 97 ? 17.084 -5.036 -33.899 1.00 91.50 97 ILE A N 1
ATOM 765 C CA . ILE A 1 97 ? 16.054 -4.147 -34.455 1.00 91.50 97 ILE A CA 1
ATOM 766 C C . ILE A 1 97 ? 14.801 -4.247 -33.582 1.00 91.50 97 ILE A C 1
ATOM 768 O O . ILE A 1 97 ? 14.129 -5.282 -33.569 1.00 91.50 97 ILE A O 1
ATOM 772 N N . THR A 1 98 ? 14.483 -3.176 -32.863 1.00 87.69 98 THR A N 1
ATOM 773 C CA . THR A 1 98 ? 13.369 -3.123 -31.904 1.00 87.69 98 THR A CA 1
ATOM 774 C C . THR A 1 98 ? 12.400 -1.977 -32.172 1.00 87.69 98 THR A C 1
ATOM 776 O O . THR A 1 98 ? 11.241 -2.060 -31.754 1.00 87.69 98 THR A O 1
ATOM 779 N N . ILE A 1 99 ? 12.819 -0.939 -32.904 1.00 89.06 99 ILE A N 1
ATOM 780 C CA . ILE A 1 99 ? 12.003 0.249 -33.184 1.00 89.06 99 ILE A CA 1
ATOM 781 C C . ILE A 1 99 ? 11.724 0.395 -34.687 1.00 89.06 99 ILE A C 1
ATOM 783 O O . ILE A 1 99 ? 12.537 0.058 -35.550 1.00 89.06 99 ILE A O 1
ATOM 787 N N . GLU A 1 100 ? 10.548 0.938 -35.012 1.00 90.69 100 GLU A N 1
ATOM 788 C CA . GLU A 1 100 ? 10.175 1.320 -36.375 1.00 90.69 100 GLU A CA 1
ATOM 789 C C . GLU A 1 100 ? 11.168 2.347 -36.958 1.00 90.69 100 GLU A C 1
ATOM 791 O O . GLU A 1 100 ? 11.543 3.316 -36.299 1.00 90.69 100 GLU A O 1
ATOM 796 N N . GLY A 1 101 ? 11.616 2.119 -38.194 1.00 92.44 101 GLY A N 1
ATOM 797 C CA . GLY A 1 101 ? 12.615 2.950 -38.878 1.00 92.44 101 GLY A CA 1
ATOM 798 C C . GLY A 1 101 ? 14.072 2.500 -38.701 1.00 92.44 101 GLY A C 1
ATOM 799 O O . GLY A 1 101 ? 14.892 2.789 -39.568 1.00 92.44 101 GLY A O 1
ATOM 800 N N . GLU A 1 102 ? 14.420 1.715 -37.670 1.00 95.44 102 GLU A N 1
ATOM 801 C CA . GLU A 1 102 ? 15.805 1.232 -37.495 1.00 95.44 102 GLU A CA 1
ATOM 802 C C . GLU A 1 102 ? 16.276 0.366 -38.666 1.00 95.44 102 GLU A C 1
ATOM 804 O O . GLU A 1 102 ? 17.404 0.511 -39.131 1.00 95.44 102 GLU A O 1
ATOM 809 N N . ALA A 1 103 ? 15.404 -0.511 -39.171 1.00 96.69 103 ALA A N 1
ATOM 810 C CA . ALA A 1 103 ? 15.728 -1.402 -40.282 1.00 96.69 103 ALA A CA 1
ATOM 811 C C . ALA A 1 103 ? 16.102 -0.632 -41.562 1.00 96.69 103 ALA A C 1
ATOM 813 O O . ALA A 1 103 ? 17.012 -1.037 -42.284 1.00 96.69 103 ALA A O 1
ATOM 814 N N . GLU A 1 104 ? 15.427 0.488 -41.829 1.00 96.88 104 GLU A N 1
ATOM 815 C CA . GLU A 1 104 ? 15.662 1.328 -43.009 1.00 96.88 104 GLU A CA 1
ATOM 816 C C . GLU A 1 104 ? 16.996 2.075 -42.899 1.00 96.88 104 GLU A C 1
ATOM 818 O O . GLU A 1 104 ? 17.790 2.101 -43.847 1.00 96.88 104 GLU A O 1
ATOM 823 N N . VAL A 1 105 ? 17.287 2.617 -41.713 1.00 97.38 105 VAL A N 1
ATOM 824 C CA . VAL A 1 105 ? 18.565 3.280 -41.433 1.00 97.38 105 VAL A CA 1
ATOM 825 C C . VAL A 1 105 ? 19.716 2.273 -41.497 1.00 97.38 105 VAL A C 1
ATOM 827 O O . VAL A 1 105 ? 20.728 2.539 -42.143 1.00 97.38 105 VAL A O 1
ATOM 830 N N . LEU A 1 106 ? 19.560 1.079 -40.916 1.00 98.06 106 LEU A N 1
ATOM 831 C CA . LEU A 1 106 ? 20.573 0.018 -40.963 1.00 98.06 106 LEU A CA 1
ATOM 832 C C . LEU A 1 106 ? 20.832 -0.488 -42.386 1.00 98.06 106 LEU A C 1
ATOM 834 O O . LEU A 1 106 ? 21.989 -0.696 -42.750 1.00 98.06 106 LEU A O 1
ATOM 838 N N . ALA A 1 107 ? 19.793 -0.629 -43.212 1.00 97.62 107 ALA A N 1
ATOM 839 C CA . ALA A 1 107 ? 19.950 -0.971 -44.626 1.00 97.62 107 ALA A CA 1
ATOM 840 C C . ALA A 1 107 ? 20.715 0.120 -45.399 1.00 97.62 107 ALA A C 1
ATOM 842 O O . ALA A 1 107 ? 21.541 -0.185 -46.267 1.00 97.62 107 ALA A O 1
ATOM 843 N N . THR A 1 108 ? 20.481 1.391 -45.056 1.00 97.75 108 THR A N 1
ATOM 844 C CA . THR A 1 108 ? 21.208 2.536 -45.621 1.00 97.75 108 THR A CA 1
ATOM 845 C C . THR A 1 108 ? 22.679 2.518 -45.204 1.00 97.75 108 THR A C 1
ATOM 847 O O . THR A 1 108 ? 23.553 2.671 -46.064 1.00 97.75 108 THR A O 1
ATOM 850 N N . ILE A 1 109 ? 22.968 2.267 -43.920 1.00 98.44 109 ILE A N 1
ATOM 851 C CA . ILE A 1 109 ? 24.334 2.108 -43.395 1.00 98.44 109 ILE A CA 1
ATOM 852 C C . ILE A 1 109 ? 25.044 0.976 -44.138 1.00 98.44 109 ILE A C 1
ATOM 854 O O . ILE A 1 109 ? 26.121 1.192 -44.684 1.00 98.44 109 ILE A O 1
ATOM 858 N N . GLU A 1 110 ? 24.430 -0.205 -44.220 1.00 98.31 110 GLU A N 1
ATOM 859 C CA . GLU A 1 110 ? 25.011 -1.388 -44.862 1.00 98.31 110 GLU A CA 1
ATOM 860 C C . GLU A 1 110 ? 25.339 -1.143 -46.342 1.00 98.31 110 GLU A C 1
ATOM 862 O O . GLU A 1 110 ? 26.459 -1.401 -46.785 1.00 98.31 110 GLU A O 1
ATOM 867 N N . THR A 1 111 ? 24.391 -0.586 -47.100 1.00 98.12 111 THR A N 1
ATOM 868 C CA . THR A 1 111 ? 24.556 -0.339 -48.542 1.00 98.12 111 THR A CA 1
ATOM 869 C C . THR A 1 111 ? 25.625 0.722 -48.819 1.00 98.12 111 THR A C 1
ATOM 871 O O . THR A 1 111 ? 26.489 0.553 -49.690 1.00 98.12 111 THR A O 1
ATOM 874 N N . THR A 1 112 ? 25.602 1.818 -48.059 1.00 97.88 112 THR A N 1
ATOM 875 C CA . THR A 1 112 ? 26.555 2.924 -48.227 1.00 97.88 112 THR A CA 1
ATOM 876 C C . THR A 1 112 ? 27.953 2.505 -47.779 1.00 97.88 112 THR A C 1
ATOM 878 O O . THR A 1 112 ? 28.933 2.788 -48.468 1.00 97.88 112 THR A O 1
ATOM 881 N N . TYR A 1 113 ? 28.054 1.750 -46.684 1.00 98.44 113 TYR A N 1
ATOM 882 C CA . TYR A 1 113 ? 29.321 1.232 -46.179 1.00 98.44 113 TYR A CA 1
ATOM 883 C C . TYR A 1 113 ? 29.944 0.196 -47.117 1.00 98.44 113 TYR A C 1
ATOM 885 O O . TYR A 1 113 ? 31.147 0.230 -47.375 1.00 98.44 113 TYR A O 1
ATOM 893 N N . HIS A 1 114 ? 29.135 -0.686 -47.706 1.00 97.88 114 HIS A N 1
ATOM 894 C CA . HIS A 1 114 ? 29.607 -1.590 -48.752 1.00 97.88 114 HIS A CA 1
ATOM 895 C C . HIS A 1 114 ? 30.217 -0.810 -49.929 1.00 97.88 114 HIS A C 1
ATOM 897 O O . HIS A 1 114 ? 31.297 -1.146 -50.415 1.00 97.88 114 HIS A O 1
ATOM 903 N N . THR A 1 115 ? 29.565 0.276 -50.352 1.00 97.56 115 THR A N 1
ATOM 904 C CA . THR A 1 115 ? 30.073 1.150 -51.422 1.00 97.56 115 THR A CA 1
ATOM 905 C C . THR A 1 115 ? 31.370 1.858 -51.014 1.00 97.56 115 THR A C 1
ATOM 907 O O . THR A 1 115 ? 32.317 1.891 -51.799 1.00 97.56 115 THR A O 1
ATOM 910 N N . TYR A 1 116 ? 31.458 2.352 -49.774 1.00 97.06 116 TYR A N 1
ATOM 911 C CA . TYR A 1 116 ? 32.675 2.943 -49.202 1.00 97.06 116 TYR A CA 1
ATOM 912 C C . TYR A 1 116 ? 33.865 1.972 -49.259 1.00 97.06 116 TYR A C 1
ATOM 914 O O . TYR A 1 116 ? 34.936 2.327 -49.753 1.00 97.06 116 TYR A O 1
ATOM 922 N N . ARG A 1 117 ? 33.663 0.712 -48.855 1.00 96.56 117 ARG A N 1
ATOM 923 C CA . ARG A 1 117 ? 34.696 -0.338 -48.904 1.00 96.56 117 ARG A CA 1
ATOM 924 C C . ARG A 1 117 ? 35.147 -0.671 -50.325 1.00 96.56 117 ARG A C 1
ATOM 926 O O . ARG A 1 117 ? 36.339 -0.856 -50.559 1.00 96.56 117 ARG A O 1
ATOM 933 N N . MET A 1 118 ? 34.215 -0.721 -51.278 1.00 94.62 118 MET A N 1
ATOM 934 C CA . MET A 1 118 ? 34.540 -0.945 -52.690 1.00 94.62 118 MET A CA 1
ATOM 935 C C . MET A 1 118 ? 35.416 0.186 -53.250 1.00 94.62 118 MET A C 1
ATOM 937 O O . MET A 1 118 ? 36.458 -0.092 -53.840 1.00 94.62 118 MET A O 1
ATOM 941 N N . ARG A 1 119 ? 35.063 1.455 -52.989 1.00 93.75 119 ARG A N 1
ATOM 942 C CA . ARG A 1 119 ? 35.879 2.616 -53.401 1.00 93.75 119 ARG A CA 1
ATOM 943 C C . ARG A 1 119 ? 37.246 2.651 -52.722 1.00 93.75 119 ARG A C 1
ATOM 945 O O . ARG A 1 119 ? 38.239 3.018 -53.345 1.00 93.75 119 ARG A O 1
ATOM 952 N N . PHE A 1 120 ? 37.329 2.216 -51.468 1.00 93.44 120 PHE A N 1
ATOM 953 C CA . PHE A 1 120 ? 38.604 2.074 -50.772 1.00 93.44 120 PHE A CA 1
ATOM 954 C C . PHE A 1 120 ? 39.508 1.015 -51.425 1.00 93.44 120 PHE A C 1
ATOM 956 O O . PHE A 1 120 ? 40.711 1.237 -51.596 1.00 93.44 120 PHE A O 1
ATOM 963 N N . ALA A 1 121 ? 38.945 -0.130 -51.821 1.00 90.81 121 ALA A N 1
ATOM 964 C CA . ALA A 1 121 ? 39.687 -1.176 -52.521 1.00 90.81 121 ALA A CA 1
ATOM 965 C C . ALA A 1 121 ? 40.224 -0.690 -53.882 1.00 90.81 121 ALA A C 1
ATOM 967 O O . ALA A 1 121 ? 41.368 -0.986 -54.226 1.00 90.81 121 ALA A O 1
ATOM 968 N N . GLU A 1 122 ? 39.443 0.106 -54.619 1.00 87.31 122 GLU A N 1
ATOM 969 C CA . GLU A 1 122 ? 39.877 0.753 -55.868 1.00 87.31 122 GLU A CA 1
ATOM 970 C C . GLU A 1 122 ? 41.029 1.742 -55.621 1.00 87.31 122 GLU A C 1
ATOM 972 O O . GLU A 1 122 ? 42.082 1.632 -56.253 1.00 87.31 122 GLU A O 1
ATOM 977 N N . LEU A 1 123 ? 40.892 2.641 -54.633 1.00 85.12 123 LEU A N 1
ATOM 978 C CA . LEU A 1 123 ? 41.947 3.593 -54.262 1.00 85.12 123 LEU A CA 1
ATOM 979 C C . LEU A 1 123 ? 43.247 2.863 -53.891 1.00 85.12 123 LEU A C 1
ATOM 981 O O . LEU A 1 123 ? 44.322 3.201 -54.382 1.00 85.12 123 LEU A O 1
ATOM 985 N N . THR A 1 124 ? 43.168 1.842 -53.038 1.00 82.88 124 THR A N 1
ATOM 986 C CA . THR A 1 124 ? 44.352 1.107 -52.569 1.00 82.88 124 THR A CA 1
ATOM 987 C C . THR A 1 124 ? 44.962 0.186 -53.617 1.00 82.88 124 THR A C 1
ATOM 989 O O . THR A 1 124 ? 46.164 -0.076 -53.527 1.00 82.88 124 THR A O 1
ATOM 992 N N . GLY A 1 125 ? 44.174 -0.292 -54.586 1.00 76.56 125 GLY A N 1
ATOM 993 C CA . GLY A 1 125 ? 44.634 -1.053 -55.746 1.00 76.56 125 GLY A CA 1
ATOM 994 C C . GLY A 1 125 ? 45.394 -0.190 -56.754 1.00 76.56 125 GLY A C 1
ATOM 995 O O . GLY A 1 125 ? 46.439 -0.602 -57.250 1.00 76.56 125 GLY A O 1
ATOM 996 N N . GLU A 1 126 ? 44.926 1.033 -57.004 1.00 63.41 126 GLU A N 1
ATOM 997 C CA . GLU A 1 126 ? 45.545 1.956 -57.964 1.00 63.41 126 GLU A CA 1
ATOM 998 C C . GLU A 1 126 ? 46.755 2.705 -57.391 1.00 63.41 126 GLU A C 1
ATOM 1000 O O . GLU A 1 126 ? 47.735 2.912 -58.107 1.00 63.41 126 GLU A O 1
ATOM 1005 N N . VAL A 1 127 ? 46.758 3.021 -56.089 1.00 57.19 127 VAL A N 1
ATOM 1006 C CA . VAL A 1 127 ? 47.914 3.606 -55.372 1.00 57.19 127 VAL A CA 1
ATOM 1007 C C . VAL A 1 127 ? 49.135 2.661 -55.345 1.00 57.19 127 VAL A C 1
ATOM 1009 O O . VAL A 1 127 ? 50.246 3.096 -55.062 1.00 57.19 127 VAL A O 1
ATOM 1012 N N . ILE A 1 128 ? 48.969 1.370 -55.673 1.00 57.53 128 ILE A N 1
ATOM 1013 C CA . ILE A 1 128 ? 50.084 0.418 -55.881 1.00 57.53 128 ILE A CA 1
ATOM 1014 C C . ILE A 1 128 ? 50.840 0.705 -57.186 1.00 57.53 128 ILE A C 1
ATOM 1016 O O . ILE A 1 128 ? 52.023 0.385 -57.284 1.00 57.53 128 ILE A O 1
ATOM 1020 N N . SER A 1 129 ? 50.183 1.300 -58.185 1.00 57.03 129 SER A N 1
ATOM 1021 C CA . SER A 1 129 ? 50.849 1.766 -59.401 1.00 57.03 129 SER A CA 1
ATOM 1022 C C . SER A 1 129 ? 51.466 3.146 -59.136 1.00 57.03 129 SER A C 1
ATOM 1024 O O . SER A 1 129 ? 50.799 4.023 -58.594 1.00 57.03 129 SER A O 1
ATOM 1026 N N . GLU A 1 130 ? 52.737 3.365 -59.490 1.00 53.69 130 GLU A N 1
ATOM 1027 C CA . GLU A 1 130 ? 53.527 4.596 -59.236 1.00 53.69 130 GLU A CA 1
ATOM 1028 C C . GLU A 1 130 ? 52.989 5.888 -59.924 1.00 53.69 130 GLU A C 1
ATOM 1030 O O . GLU A 1 130 ? 53.725 6.849 -60.130 1.00 53.69 130 GLU A O 1
ATOM 1035 N N . GLN A 1 131 ? 51.703 5.950 -60.282 1.00 51.34 131 GLN A N 1
ATOM 1036 C CA . GLN A 1 131 ? 51.034 7.056 -60.984 1.00 51.34 131 GLN A CA 1
ATOM 1037 C C . GLN A 1 131 ? 50.120 7.922 -60.098 1.00 51.34 131 GLN A C 1
ATOM 1039 O O . GLN A 1 131 ? 49.415 8.793 -60.606 1.00 51.34 131 GLN A O 1
ATOM 1044 N N . ALA A 1 132 ? 50.115 7.725 -58.780 1.00 55.97 132 ALA A N 1
ATOM 1045 C CA . ALA A 1 132 ? 49.179 8.397 -57.880 1.00 55.97 132 ALA A CA 1
ATOM 1046 C C . ALA A 1 132 ? 49.622 9.823 -57.481 1.00 55.97 132 ALA A C 1
ATOM 1048 O O . ALA A 1 132 ? 49.960 10.079 -56.328 1.00 55.97 132 ALA A O 1
ATOM 1049 N N . SER A 1 133 ? 49.573 10.781 -58.411 1.00 57.06 133 SER A N 1
ATOM 1050 C CA . SER A 1 133 ? 49.669 12.218 -58.085 1.00 57.06 133 SER A CA 1
ATOM 1051 C C . SER A 1 133 ? 48.355 12.811 -57.546 1.00 57.06 133 SER A C 1
ATOM 1053 O O . SER A 1 133 ? 48.322 13.991 -57.214 1.00 57.06 133 SER A O 1
ATOM 1055 N N . ASP A 1 134 ? 47.289 12.005 -57.452 1.00 72.25 134 ASP A N 1
ATOM 1056 C CA . ASP A 1 134 ? 45.906 12.476 -57.271 1.00 72.25 134 ASP A CA 1
ATOM 1057 C C . ASP A 1 134 ? 45.124 11.798 -56.120 1.00 72.25 134 ASP A C 1
ATOM 1059 O O . ASP A 1 134 ? 43.902 11.887 -56.017 1.00 72.25 134 ASP A O 1
ATOM 1063 N N . GLY A 1 135 ? 45.817 11.085 -55.221 1.00 79.81 135 GLY A N 1
ATOM 1064 C CA . GLY A 1 135 ? 45.168 10.306 -54.152 1.00 79.81 135 GLY A CA 1
ATOM 1065 C C . GLY A 1 135 ? 44.293 11.141 -53.208 1.00 79.81 135 GLY A C 1
ATOM 1066 O O . GLY A 1 135 ? 43.259 10.666 -52.743 1.00 79.81 135 GLY A O 1
ATOM 1067 N N . PHE A 1 136 ? 44.673 12.399 -52.965 1.00 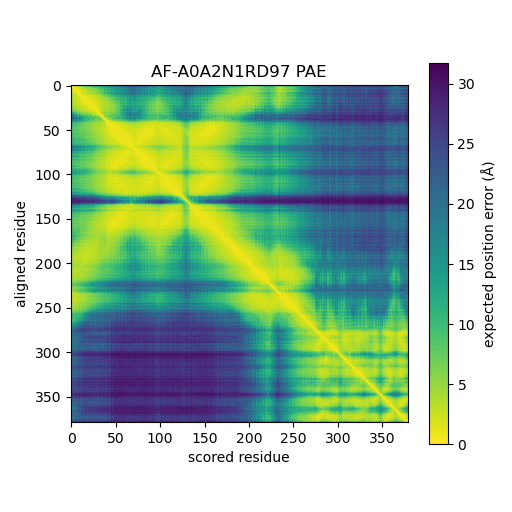85.56 136 PHE A N 1
ATOM 1068 C CA . PHE A 1 136 ? 43.881 13.316 -52.147 1.00 85.56 136 PHE A CA 1
ATOM 1069 C C . PHE A 1 136 ? 42.602 13.789 -52.854 1.00 85.56 136 PHE A C 1
ATOM 1071 O O . PHE A 1 136 ? 41.559 13.848 -52.210 1.00 85.56 136 PHE A O 1
ATOM 1078 N N . GLN A 1 137 ? 42.646 14.069 -54.163 1.00 87.06 137 GLN A N 1
ATOM 1079 C CA . GLN A 1 137 ? 41.465 14.508 -54.915 1.00 87.06 137 GLN A CA 1
ATOM 1080 C C . GLN A 1 137 ? 40.403 13.405 -54.953 1.00 87.06 137 GLN A C 1
ATOM 1082 O O . GLN A 1 137 ? 39.251 13.643 -54.598 1.00 87.06 137 GLN A O 1
ATOM 1087 N N . ARG A 1 138 ? 40.807 12.171 -55.268 1.00 85.75 138 ARG A N 1
ATOM 1088 C CA . ARG A 1 138 ? 39.911 11.004 -55.245 1.00 85.75 138 ARG A CA 1
ATOM 1089 C C . ARG A 1 138 ? 39.341 10.726 -53.863 1.00 85.75 138 ARG A C 1
ATOM 1091 O O . ARG A 1 138 ? 38.170 10.392 -53.726 1.00 85.75 138 ARG A O 1
ATOM 1098 N N . TYR A 1 139 ? 40.141 10.908 -52.815 1.00 90.25 139 TYR A N 1
ATOM 1099 C CA . TYR A 1 139 ? 39.614 10.851 -51.457 1.00 90.25 139 TYR A CA 1
ATOM 1100 C C . TYR A 1 139 ? 38.502 11.882 -51.242 1.00 90.25 139 TYR A C 1
ATOM 1102 O O . TYR A 1 139 ? 37.430 11.517 -50.765 1.00 90.25 139 TYR A O 1
ATOM 1110 N N . THR A 1 140 ? 38.721 13.141 -51.631 1.00 91.56 140 THR A N 1
ATOM 1111 C CA . THR A 1 140 ? 37.727 14.204 -51.441 1.00 91.56 140 THR A CA 1
ATOM 1112 C C . THR A 1 140 ? 36.476 14.051 -52.308 1.00 91.56 140 THR A C 1
ATOM 1114 O O . THR A 1 140 ? 35.395 14.419 -51.853 1.00 91.56 140 THR A O 1
ATOM 1117 N N . GLU A 1 141 ? 36.600 13.518 -53.526 1.00 91.12 141 GLU A N 1
ATOM 1118 C CA . GLU A 1 141 ? 35.493 13.395 -54.484 1.00 91.12 141 GLU A CA 1
ATOM 1119 C C . GLU A 1 141 ? 34.705 12.084 -54.321 1.00 91.12 141 GLU A C 1
ATOM 1121 O O . GLU A 1 141 ? 33.478 12.108 -54.410 1.00 91.12 141 GLU A O 1
ATOM 1126 N N . ASP A 1 142 ? 35.374 10.965 -54.014 1.00 90.38 142 ASP A N 1
ATOM 1127 C CA . ASP A 1 142 ? 34.750 9.634 -54.024 1.00 90.38 142 ASP A CA 1
ATOM 1128 C C . ASP A 1 142 ? 34.516 9.053 -52.620 1.00 90.38 142 ASP A C 1
ATOM 1130 O O . ASP A 1 142 ? 33.431 8.546 -52.325 1.00 90.38 142 ASP A O 1
ATOM 1134 N N . LEU A 1 143 ? 35.518 9.099 -51.734 1.00 94.06 143 LEU A N 1
ATOM 1135 C CA . LEU A 1 143 ? 35.469 8.418 -50.428 1.00 94.06 143 LEU A CA 1
ATOM 1136 C C . LEU A 1 143 ? 34.873 9.281 -49.319 1.00 94.06 143 LEU A C 1
ATOM 1138 O O . LEU A 1 143 ? 34.062 8.793 -48.532 1.00 94.06 143 LEU A O 1
ATOM 1142 N N . TYR A 1 144 ? 35.249 10.555 -49.257 1.00 96.12 144 TYR A N 1
ATOM 1143 C CA . TYR A 1 144 ? 34.813 11.469 -48.208 1.00 96.12 144 TYR A CA 1
ATOM 1144 C C . TYR A 1 144 ? 33.284 11.677 -48.179 1.00 96.12 144 TYR A C 1
ATOM 1146 O O . TYR A 1 144 ? 32.703 11.631 -47.090 1.00 96.12 144 TYR A O 1
ATOM 1154 N N . PRO A 1 145 ? 32.571 11.808 -49.320 1.00 97.88 145 PRO A N 1
ATOM 1155 C CA . PRO A 1 145 ? 31.108 11.877 -49.308 1.00 97.88 145 PRO A CA 1
ATOM 1156 C C . PRO A 1 145 ? 30.449 10.592 -48.790 1.00 97.88 145 PRO A C 1
ATOM 1158 O O . PRO A 1 145 ? 29.456 10.659 -48.064 1.00 97.88 145 PRO A O 1
ATOM 1161 N N . LEU A 1 146 ? 31.012 9.422 -49.115 1.00 97.69 146 LEU A N 1
ATOM 1162 C CA . LEU A 1 146 ? 30.530 8.131 -48.615 1.00 97.69 146 LEU A CA 1
ATOM 1163 C C . LEU A 1 146 ? 30.771 7.996 -47.108 1.00 97.69 146 LEU A C 1
ATOM 1165 O O . LEU A 1 146 ? 29.856 7.606 -46.387 1.00 97.69 146 LEU A O 1
ATOM 1169 N N . PHE A 1 147 ? 31.949 8.396 -46.618 1.00 98.00 147 PHE A N 1
ATOM 1170 C CA . PHE A 1 147 ? 32.243 8.494 -45.186 1.00 98.00 147 PHE A CA 1
ATOM 1171 C C . PHE A 1 147 ? 31.203 9.362 -44.464 1.00 98.00 147 PHE A C 1
ATOM 1173 O O . PHE A 1 147 ? 30.583 8.917 -43.497 1.00 98.00 147 PHE A O 1
ATOM 1180 N N . LEU A 1 148 ? 30.950 10.578 -44.964 1.00 98.25 148 LEU A N 1
ATOM 1181 C CA . LEU A 1 148 ? 29.956 11.479 -44.380 1.00 98.25 148 LEU A CA 1
ATOM 1182 C C . LEU A 1 148 ? 28.546 10.887 -44.410 1.00 98.25 148 LEU A C 1
ATOM 1184 O O . LEU A 1 148 ? 27.789 11.084 -43.458 1.00 98.25 148 LEU A O 1
ATOM 1188 N N . SER A 1 149 ? 28.188 10.162 -45.470 1.00 98.06 149 SER A N 1
ATOM 1189 C CA . SER A 1 149 ? 26.878 9.526 -45.593 1.00 98.06 149 SER A CA 1
ATOM 1190 C C . SER A 1 149 ? 26.701 8.382 -44.589 1.00 98.06 149 SER A C 1
ATOM 1192 O O . SER A 1 149 ? 25.693 8.370 -43.883 1.00 98.06 149 SER A O 1
ATOM 1194 N N . VAL A 1 150 ? 27.690 7.491 -44.436 1.00 98.38 150 VAL A N 1
ATOM 1195 C CA . VAL A 1 150 ? 27.655 6.422 -43.417 1.00 98.38 150 VAL A CA 1
ATOM 1196 C C . VAL A 1 150 ? 27.624 7.030 -42.014 1.00 98.38 150 VAL A C 1
ATOM 1198 O O . VAL A 1 150 ? 26.787 6.654 -41.196 1.00 98.38 150 VAL A O 1
ATOM 1201 N N . ARG A 1 151 ? 28.475 8.026 -41.742 1.00 98.50 151 ARG A N 1
ATOM 1202 C CA . ARG A 1 151 ? 28.523 8.722 -40.449 1.00 98.50 151 ARG A CA 1
ATOM 1203 C C . ARG A 1 151 ? 27.186 9.370 -40.101 1.00 98.50 151 ARG A C 1
ATOM 1205 O O . ARG A 1 151 ? 26.709 9.223 -38.978 1.00 98.50 151 ARG A O 1
ATOM 1212 N N . THR A 1 152 ? 26.572 10.068 -41.056 1.00 98.44 152 THR A N 1
ATOM 1213 C CA . THR A 1 152 ? 25.250 10.690 -40.880 1.00 98.44 152 THR A CA 1
ATOM 1214 C C . THR A 1 152 ? 24.183 9.643 -40.574 1.00 98.44 152 THR A C 1
ATOM 1216 O O . THR A 1 152 ? 23.417 9.837 -39.635 1.00 98.44 152 THR A O 1
ATOM 1219 N N . ALA A 1 153 ? 24.177 8.514 -41.287 1.00 98.19 153 ALA A N 1
ATOM 1220 C CA . ALA A 1 153 ? 23.224 7.431 -41.050 1.00 98.19 153 ALA A CA 1
ATOM 1221 C C . ALA A 1 153 ? 23.420 6.766 -39.669 1.00 98.19 153 ALA A C 1
ATOM 1223 O O . ALA A 1 153 ? 22.448 6.492 -38.969 1.00 98.19 153 ALA A O 1
ATOM 1224 N N . CYS A 1 154 ? 24.661 6.586 -39.201 1.00 98.31 154 CYS A N 1
ATOM 1225 C CA . CYS A 1 154 ? 24.918 6.122 -37.832 1.00 98.31 154 CYS A CA 1
ATOM 1226 C C . CYS A 1 154 ? 24.450 7.140 -36.775 1.00 98.31 154 CYS A C 1
ATOM 1228 O O . CYS A 1 154 ? 23.882 6.760 -35.750 1.00 98.31 154 CYS A O 1
ATOM 1230 N N . ILE A 1 155 ? 24.647 8.443 -37.013 1.00 98.31 155 ILE A N 1
ATOM 1231 C CA . ILE A 1 155 ? 24.131 9.503 -36.130 1.00 98.31 155 ILE A CA 1
ATOM 1232 C C . ILE A 1 155 ? 22.598 9.481 -36.098 1.00 98.31 155 ILE A C 1
ATOM 1234 O O . ILE A 1 155 ? 22.013 9.646 -35.028 1.00 98.31 155 ILE A O 1
ATOM 1238 N N . GLU A 1 156 ? 21.950 9.259 -37.239 1.00 97.75 156 GLU A N 1
ATOM 1239 C CA . GLU A 1 156 ? 20.499 9.114 -37.341 1.00 97.75 156 GLU A CA 1
ATOM 1240 C C . GLU A 1 156 ? 19.996 7.913 -36.532 1.00 97.75 156 GLU A C 1
ATOM 1242 O O . GLU A 1 156 ? 19.111 8.086 -35.692 1.00 97.75 156 GLU A O 1
ATOM 1247 N N . LEU A 1 157 ? 20.627 6.740 -36.677 1.00 97.00 157 LEU A N 1
ATOM 1248 C CA . LEU A 1 157 ? 20.311 5.542 -35.888 1.00 97.00 157 LEU A CA 1
ATOM 1249 C C . LEU A 1 157 ? 20.418 5.811 -34.380 1.00 97.00 157 LEU A C 1
ATOM 1251 O O . LEU A 1 157 ? 19.526 5.451 -33.604 1.00 97.00 157 LEU A O 1
ATOM 1255 N N . ARG A 1 158 ? 21.496 6.484 -33.958 1.00 96.88 158 ARG A N 1
ATOM 1256 C CA . ARG A 1 158 ? 21.710 6.875 -32.560 1.00 96.88 158 ARG A CA 1
ATOM 1257 C C . ARG A 1 158 ? 20.619 7.824 -32.069 1.00 96.88 158 ARG A C 1
ATOM 1259 O O . ARG A 1 158 ? 20.069 7.608 -30.992 1.00 96.88 158 ARG A O 1
ATOM 1266 N N . ASN A 1 159 ? 20.309 8.868 -32.835 1.00 96.56 159 ASN A N 1
ATOM 1267 C CA . ASN A 1 159 ? 19.329 9.884 -32.455 1.00 96.56 159 ASN A CA 1
ATOM 1268 C C . ASN A 1 159 ? 17.909 9.301 -32.372 1.00 96.56 159 ASN A C 1
ATOM 1270 O O . ASN A 1 159 ? 17.180 9.621 -31.432 1.00 96.56 159 ASN A O 1
ATOM 1274 N N . LEU A 1 160 ? 17.537 8.415 -33.305 1.00 94.75 160 LEU A N 1
ATOM 1275 C CA . LEU A 1 160 ? 16.260 7.692 -33.302 1.00 94.75 160 LEU A CA 1
ATOM 1276 C C . LEU A 1 160 ? 16.079 6.902 -31.997 1.00 94.75 160 LEU A C 1
ATOM 1278 O O . LEU A 1 160 ? 15.054 7.017 -31.314 1.00 94.75 160 LEU A O 1
ATOM 1282 N N . ASN A 1 161 ? 17.114 6.164 -31.599 1.00 94.50 161 ASN A N 1
ATOM 1283 C CA . ASN A 1 161 ? 17.113 5.397 -30.360 1.00 94.50 161 ASN A CA 1
ATOM 1284 C C . ASN A 1 161 ? 17.140 6.276 -29.105 1.00 94.50 161 ASN A C 1
ATOM 1286 O O . ASN A 1 161 ? 16.402 6.016 -28.153 1.00 94.50 161 ASN A O 1
ATOM 1290 N N . GLN A 1 162 ? 17.946 7.342 -29.092 1.00 92.88 162 GLN A N 1
ATOM 1291 C CA . GLN A 1 162 ? 18.008 8.291 -27.975 1.00 92.88 162 GLN A CA 1
ATOM 1292 C C . GLN A 1 162 ? 16.661 8.977 -27.735 1.00 92.88 162 GLN A C 1
ATOM 1294 O O . GLN A 1 162 ? 16.221 9.081 -26.589 1.00 92.88 162 GLN A O 1
ATOM 1299 N N . HIS A 1 163 ? 15.985 9.411 -28.801 1.00 92.12 163 HIS A N 1
ATOM 1300 C CA . HIS A 1 163 ? 14.662 10.020 -28.706 1.00 92.12 163 HIS A CA 1
ATOM 1301 C C . HIS A 1 163 ? 13.630 9.027 -28.157 1.00 92.12 163 HIS A C 1
ATOM 1303 O O . HIS A 1 163 ? 12.897 9.344 -27.218 1.00 92.12 163 HIS A O 1
ATOM 1309 N N . THR A 1 164 ? 13.615 7.799 -28.683 1.00 90.62 164 THR A N 1
ATOM 1310 C CA . THR A 1 164 ? 12.698 6.748 -28.218 1.00 90.62 164 THR A CA 1
ATOM 1311 C C . THR A 1 164 ? 12.942 6.399 -26.749 1.00 90.62 164 THR A C 1
ATOM 1313 O O . THR A 1 164 ? 11.999 6.314 -25.963 1.00 90.62 164 THR A O 1
ATOM 1316 N N . MET A 1 165 ? 14.208 6.289 -26.337 1.00 89.56 165 MET A N 1
ATOM 1317 C CA . MET A 1 165 ? 14.601 6.080 -24.942 1.00 89.56 165 MET A CA 1
ATOM 1318 C C . MET A 1 165 ? 14.148 7.231 -24.027 1.00 89.56 165 MET A C 1
ATOM 1320 O O . MET A 1 165 ? 13.660 6.988 -22.922 1.00 89.56 165 MET A O 1
ATOM 1324 N N . TYR A 1 166 ? 14.271 8.483 -24.478 1.00 89.50 166 TYR A N 1
ATOM 1325 C CA . TYR A 1 166 ? 13.831 9.651 -23.714 1.00 89.50 166 TYR A CA 1
ATOM 1326 C C . TYR A 1 166 ? 12.311 9.655 -23.494 1.00 89.50 166 TYR A C 1
ATOM 1328 O O . TYR A 1 166 ? 11.854 9.808 -22.360 1.00 89.50 166 TYR A O 1
ATOM 1336 N N . VAL A 1 167 ? 11.524 9.409 -24.548 1.00 88.50 167 VAL A N 1
ATOM 1337 C CA . VAL A 1 167 ? 10.055 9.321 -24.460 1.00 88.50 167 VAL A CA 1
ATOM 1338 C C . VAL A 1 167 ? 9.622 8.148 -23.570 1.00 88.50 167 VAL A C 1
ATOM 1340 O O . VAL A 1 167 ? 8.722 8.295 -22.736 1.00 88.50 167 VAL A O 1
ATOM 1343 N N . ALA A 1 168 ? 10.284 6.994 -23.685 1.00 86.50 168 ALA A N 1
ATOM 1344 C CA . ALA A 1 168 ? 10.042 5.843 -22.816 1.00 86.50 168 ALA A CA 1
ATOM 1345 C C . ALA A 1 168 ? 10.321 6.172 -21.335 1.00 86.50 168 ALA A C 1
ATOM 1347 O O . ALA A 1 168 ? 9.512 5.862 -20.462 1.00 86.50 168 ALA A O 1
ATOM 1348 N N . SER A 1 169 ? 11.416 6.878 -21.043 1.00 86.56 169 SER A N 1
ATOM 1349 C CA . SER A 1 169 ? 11.746 7.328 -19.684 1.00 86.56 169 SER A CA 1
ATOM 1350 C C . SER A 1 169 ? 10.719 8.327 -19.131 1.00 86.56 169 SER A C 1
ATOM 1352 O O . SER A 1 169 ? 10.257 8.200 -17.992 1.00 86.56 169 SER A O 1
ATOM 1354 N N . GLU A 1 170 ? 10.281 9.296 -19.941 1.00 87.00 170 GLU A N 1
ATOM 1355 C CA . GLU A 1 170 ? 9.284 10.285 -19.520 1.00 87.00 170 GLU 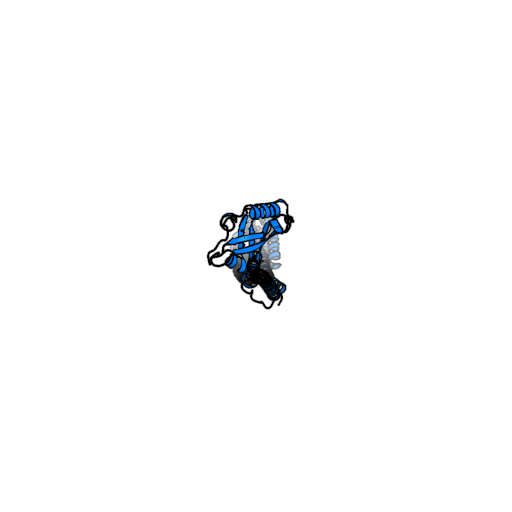A CA 1
ATOM 1356 C C . GLU A 1 170 ? 7.915 9.637 -19.240 1.00 87.00 170 GLU A C 1
ATOM 1358 O O . GLU A 1 170 ? 7.253 9.951 -18.242 1.00 87.00 170 GLU A O 1
ATOM 1363 N N . THR A 1 171 ? 7.490 8.703 -20.095 1.00 85.94 171 THR A N 1
ATOM 1364 C CA . THR A 1 171 ? 6.244 7.945 -19.907 1.00 85.94 171 THR A CA 1
ATOM 1365 C C . THR A 1 171 ? 6.315 7.044 -18.677 1.00 85.94 171 THR A C 1
ATOM 1367 O O . THR A 1 171 ? 5.385 7.078 -17.867 1.00 85.94 171 THR A O 1
ATOM 1370 N N . ALA A 1 172 ? 7.429 6.339 -18.453 1.00 85.38 172 ALA A N 1
ATOM 1371 C CA . ALA A 1 172 ? 7.667 5.577 -17.226 1.00 85.38 172 ALA A CA 1
ATOM 1372 C C . ALA A 1 172 ? 7.578 6.474 -15.979 1.00 85.38 172 ALA A C 1
ATOM 1374 O O . ALA A 1 172 ? 6.904 6.129 -15.006 1.00 85.38 172 ALA A O 1
ATOM 1375 N N . GLY A 1 173 ? 8.154 7.680 -16.028 1.00 85.00 173 GLY A N 1
ATOM 1376 C CA . GLY A 1 173 ? 8.046 8.669 -14.954 1.00 85.00 173 GLY A CA 1
ATOM 1377 C C . GLY A 1 173 ? 6.604 9.114 -14.667 1.00 85.00 173 GLY A C 1
ATOM 1378 O O . GLY A 1 173 ? 6.209 9.242 -13.503 1.00 85.00 173 GLY A O 1
ATOM 1379 N N . LYS A 1 174 ? 5.784 9.323 -15.707 1.00 86.62 174 LYS A N 1
ATOM 1380 C CA . LYS A 1 174 ? 4.353 9.660 -15.562 1.00 86.62 174 LYS A CA 1
ATOM 1381 C C . LYS A 1 174 ? 3.554 8.497 -14.969 1.00 86.62 174 LYS A C 1
ATOM 1383 O O . LYS A 1 174 ? 2.798 8.714 -14.020 1.00 86.62 174 LYS A O 1
ATOM 1388 N N . VAL A 1 175 ? 3.764 7.277 -15.467 1.00 85.38 175 VAL A N 1
ATOM 1389 C CA . VAL A 1 175 ? 3.125 6.054 -14.948 1.00 85.38 175 VAL A CA 1
ATOM 1390 C C . VAL A 1 175 ? 3.496 5.832 -13.482 1.00 85.38 175 VAL A C 1
ATOM 1392 O O . VAL A 1 175 ? 2.616 5.565 -12.665 1.00 85.38 175 VAL A O 1
ATOM 1395 N N . ALA A 1 176 ? 4.763 6.034 -13.112 1.00 86.56 176 ALA A N 1
ATOM 1396 C CA . ALA A 1 176 ? 5.220 5.947 -11.729 1.00 86.56 176 ALA A CA 1
ATOM 1397 C C . ALA A 1 176 ? 4.502 6.959 -10.823 1.00 86.56 176 ALA A C 1
ATOM 1399 O O . ALA A 1 176 ? 3.974 6.589 -9.774 1.00 86.56 176 ALA A O 1
ATOM 1400 N N . LYS A 1 177 ? 4.407 8.232 -11.237 1.00 87.56 177 LYS A N 1
ATOM 1401 C CA . LYS A 1 177 ? 3.659 9.251 -10.478 1.00 87.56 177 LYS A CA 1
ATOM 1402 C C . LYS A 1 177 ? 2.187 8.871 -10.318 1.00 87.56 177 LYS A C 1
ATOM 1404 O O . LYS A 1 177 ? 1.650 8.988 -9.219 1.00 87.56 177 LYS A O 1
ATOM 1409 N N . GLN A 1 178 ? 1.536 8.398 -11.377 1.00 86.88 178 GLN A N 1
ATOM 1410 C CA . GLN A 1 178 ? 0.139 7.965 -11.316 1.00 86.88 178 GLN A CA 1
ATOM 1411 C C . GLN A 1 178 ? -0.049 6.754 -10.387 1.00 86.88 178 GLN A C 1
ATOM 1413 O O . GLN A 1 178 ? -1.006 6.716 -9.609 1.00 86.88 178 GLN A O 1
ATOM 1418 N N . ALA A 1 179 ? 0.876 5.793 -10.408 1.00 87.06 179 ALA A N 1
ATOM 1419 C CA . ALA A 1 179 ? 0.886 4.653 -9.494 1.00 87.06 179 ALA A CA 1
ATOM 1420 C C . ALA A 1 179 ? 1.037 5.094 -8.028 1.00 87.06 179 ALA A C 1
ATOM 1422 O O . ALA A 1 179 ? 0.312 4.606 -7.162 1.00 87.06 179 ALA A O 1
ATOM 1423 N N . ILE A 1 180 ? 1.915 6.064 -7.747 1.00 88.50 180 ILE A N 1
ATOM 1424 C CA . ILE A 1 180 ? 2.087 6.627 -6.401 1.00 88.50 180 ILE A CA 1
ATOM 1425 C C . ILE A 1 180 ? 0.785 7.283 -5.928 1.00 88.50 180 ILE A C 1
ATOM 1427 O O . ILE A 1 180 ? 0.273 6.921 -4.872 1.00 88.50 180 ILE A O 1
ATOM 1431 N N . TRP A 1 181 ? 0.207 8.199 -6.712 1.00 90.31 181 TRP A N 1
ATOM 1432 C CA . TRP A 1 181 ? -1.015 8.909 -6.312 1.00 90.31 181 TRP A CA 1
ATOM 1433 C C . TRP A 1 181 ? -2.224 7.980 -6.159 1.00 90.31 181 TRP A C 1
ATOM 1435 O O . TRP A 1 181 ? -2.985 8.130 -5.204 1.00 90.31 181 TRP A O 1
ATOM 1445 N N . SER A 1 182 ? -2.386 6.996 -7.047 1.00 88.25 182 SER A N 1
ATOM 1446 C CA . SER A 1 182 ? -3.455 5.993 -6.925 1.00 88.25 182 SER A CA 1
ATOM 1447 C C . SER A 1 182 ? -3.269 5.100 -5.695 1.00 88.25 182 SER A C 1
ATOM 1449 O O . SER A 1 182 ? -4.231 4.879 -4.962 1.00 88.25 182 SER A O 1
ATOM 1451 N N . THR A 1 183 ? -2.038 4.671 -5.399 1.00 89.19 183 THR A N 1
ATOM 1452 C CA . THR A 1 183 ? -1.726 3.882 -4.196 1.00 89.19 183 THR A CA 1
ATOM 1453 C C . THR A 1 183 ? -1.951 4.695 -2.920 1.00 89.19 183 THR A C 1
ATOM 1455 O O . THR A 1 183 ? -2.580 4.202 -1.986 1.00 89.19 183 THR A O 1
ATOM 1458 N N . CYS A 1 184 ? -1.515 5.960 -2.879 1.00 90.88 184 CYS A N 1
ATOM 1459 C CA . CYS A 1 184 ? -1.783 6.863 -1.757 1.00 90.88 184 CYS A CA 1
ATOM 1460 C C . CYS A 1 184 ? -3.287 7.095 -1.558 1.00 90.88 184 CYS A C 1
ATOM 1462 O O . CYS A 1 184 ? -3.762 7.057 -0.425 1.00 90.88 184 CYS A O 1
ATOM 1464 N N . GLY A 1 185 ? -4.044 7.289 -2.642 1.00 91.06 185 GLY A N 1
ATOM 1465 C CA . GLY A 1 185 ? -5.499 7.423 -2.591 1.00 91.06 185 GLY A CA 1
ATOM 1466 C C . GLY A 1 185 ? -6.185 6.166 -2.049 1.00 91.06 185 GLY A C 1
ATOM 1467 O O . GLY A 1 185 ? -7.009 6.259 -1.140 1.00 91.06 185 GLY A O 1
ATOM 1468 N N . ALA A 1 186 ? -5.801 4.985 -2.543 1.00 89.81 186 ALA A N 1
ATOM 1469 C CA . ALA A 1 186 ? -6.326 3.703 -2.075 1.00 89.81 186 ALA A CA 1
ATOM 1470 C C . ALA A 1 186 ? -5.986 3.442 -0.597 1.00 89.81 186 ALA A C 1
ATOM 1472 O O . ALA A 1 186 ? -6.859 3.045 0.177 1.00 89.81 186 ALA A O 1
ATOM 1473 N N . ALA A 1 187 ? -4.748 3.723 -0.180 1.00 91.19 187 ALA A N 1
ATOM 1474 C CA . ALA A 1 187 ? -4.315 3.604 1.211 1.00 91.19 187 ALA A CA 1
ATOM 1475 C C . ALA A 1 187 ? -5.061 4.581 2.134 1.00 91.19 187 ALA A C 1
ATOM 1477 O O . ALA A 1 187 ? -5.516 4.187 3.208 1.00 91.19 187 ALA A O 1
ATOM 1478 N N . GLY A 1 188 ? -5.243 5.834 1.706 1.00 93.62 188 GLY A N 1
ATOM 1479 C CA . GLY A 1 188 ? -6.011 6.837 2.444 1.00 93.62 188 GLY A CA 1
ATOM 1480 C C . GLY A 1 188 ? -7.479 6.440 2.610 1.00 93.62 188 GLY A C 1
ATOM 1481 O O . GLY A 1 188 ? -8.020 6.524 3.712 1.00 93.62 188 GLY A O 1
ATOM 1482 N N . LEU A 1 189 ? -8.111 5.929 1.549 1.00 91.31 189 LEU A N 1
ATOM 1483 C CA . LEU A 1 189 ? -9.480 5.418 1.610 1.00 91.31 189 LEU A CA 1
ATOM 1484 C C . LEU A 1 189 ? -9.592 4.207 2.547 1.00 91.31 189 LEU A C 1
ATOM 1486 O O . LEU A 1 189 ? -10.502 4.156 3.374 1.00 91.31 189 LEU A O 1
ATOM 1490 N N . ALA A 1 190 ? -8.656 3.259 2.464 1.00 91.06 190 ALA A N 1
ATOM 1491 C CA . ALA A 1 190 ? -8.615 2.111 3.364 1.00 91.06 190 ALA A CA 1
ATOM 1492 C C . ALA A 1 190 ? -8.480 2.551 4.832 1.00 91.06 190 ALA A C 1
ATOM 1494 O O . ALA A 1 190 ? -9.210 2.059 5.694 1.00 91.06 190 ALA A O 1
ATOM 1495 N N . LEU A 1 191 ? -7.611 3.529 5.110 1.00 93.12 191 LEU A N 1
ATOM 1496 C CA . LEU A 1 191 ? -7.430 4.090 6.447 1.00 93.12 191 LEU A CA 1
ATOM 1497 C C . LEU A 1 191 ? -8.707 4.765 6.966 1.00 93.12 191 LEU A C 1
ATOM 1499 O O . LEU A 1 191 ? -9.082 4.554 8.122 1.00 93.12 191 LEU A O 1
ATOM 1503 N N . LEU A 1 192 ? -9.403 5.533 6.123 1.00 93.38 192 LEU A N 1
ATOM 1504 C CA . LEU A 1 192 ? -10.685 6.151 6.474 1.00 93.38 192 LEU A CA 1
ATOM 1505 C C . LEU A 1 192 ? -11.740 5.098 6.828 1.00 93.38 192 LEU A C 1
ATOM 1507 O O . LEU A 1 192 ? -12.407 5.222 7.855 1.00 93.38 192 LEU A O 1
ATOM 1511 N N . VAL A 1 193 ? -11.856 4.034 6.028 1.00 91.38 193 VAL A N 1
ATOM 1512 C CA . VAL A 1 193 ? -12.811 2.944 6.285 1.00 91.38 193 VAL A CA 1
ATOM 1513 C C . VAL A 1 193 ? -12.489 2.223 7.595 1.00 91.38 193 VAL A C 1
ATOM 1515 O O . VAL A 1 193 ? -13.388 2.003 8.406 1.00 91.38 193 VAL A O 1
ATOM 1518 N N . VAL A 1 194 ? -11.217 1.899 7.847 1.00 91.44 194 VAL A N 1
ATOM 1519 C CA . VAL A 1 194 ? -10.787 1.259 9.103 1.00 91.44 194 VAL A CA 1
ATOM 1520 C C . VAL A 1 194 ? -11.061 2.161 10.308 1.00 91.44 194 VAL A C 1
ATOM 1522 O O . VAL A 1 194 ? -11.558 1.688 11.331 1.00 91.44 194 VAL A O 1
ATOM 1525 N N . THR A 1 195 ? -10.800 3.462 10.182 1.00 92.31 195 THR A N 1
ATOM 1526 C CA . THR A 1 195 ? -11.076 4.444 11.241 1.00 92.31 195 THR A CA 1
ATOM 1527 C C . THR A 1 195 ? -12.572 4.504 11.549 1.00 92.31 195 THR A C 1
ATOM 1529 O O . THR A 1 195 ? -12.967 4.427 12.712 1.00 92.31 195 THR A O 1
ATOM 1532 N N . LEU A 1 196 ? -13.420 4.551 10.520 1.00 92.06 196 LEU A N 1
ATOM 1533 C CA . LEU A 1 196 ? -14.873 4.576 10.681 1.00 92.06 196 LEU A CA 1
ATOM 1534 C C . LEU A 1 196 ? -15.399 3.283 11.326 1.00 92.06 196 LEU A C 1
ATOM 1536 O O . LEU A 1 196 ? -16.208 3.337 12.252 1.00 92.06 196 LEU A O 1
ATOM 1540 N N . LEU A 1 197 ? -14.885 2.120 10.914 1.00 89.88 197 LEU A N 1
ATOM 1541 C CA . LEU A 1 197 ? -15.206 0.831 11.540 1.00 89.88 197 LEU A CA 1
ATOM 1542 C C . LEU A 1 197 ? -14.773 0.770 13.014 1.00 89.88 197 LEU A C 1
ATOM 1544 O O . LEU A 1 197 ? -15.495 0.208 13.844 1.00 89.88 197 LEU A O 1
ATOM 1548 N N . SER A 1 198 ? -13.628 1.365 13.35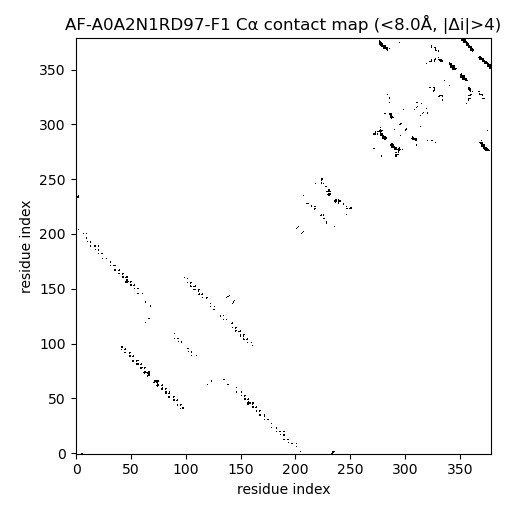7 1.00 89.56 198 SER A N 1
ATOM 1549 C CA . SER A 1 198 ? -13.135 1.456 14.737 1.00 89.56 198 SER A CA 1
ATOM 1550 C C . SER A 1 198 ? -14.054 2.306 15.623 1.00 89.56 198 SER A C 1
ATOM 1552 O O . SER A 1 198 ? -14.426 1.883 16.724 1.00 89.56 198 SER A O 1
ATOM 1554 N N . LEU A 1 199 ? -14.504 3.463 15.122 1.00 91.25 199 LEU A N 1
ATOM 1555 C CA . LEU A 1 199 ? -15.460 4.327 15.827 1.00 91.25 199 LEU A CA 1
ATOM 1556 C C . LEU A 1 199 ? -16.790 3.603 16.071 1.00 91.25 199 LEU A C 1
ATOM 1558 O O . LEU A 1 199 ? -17.258 3.535 17.208 1.00 91.25 199 LEU A O 1
ATOM 1562 N N . VAL A 1 200 ? -17.342 2.957 15.039 1.00 88.88 200 VAL A N 1
ATOM 1563 C CA . VAL A 1 200 ? -18.580 2.168 15.158 1.00 88.88 200 VAL A CA 1
ATOM 1564 C C . VAL A 1 200 ? -18.426 1.033 16.175 1.00 88.88 200 VAL A C 1
ATOM 1566 O O . VAL A 1 200 ? -19.328 0.786 16.974 1.00 88.88 200 VAL A O 1
ATOM 1569 N N . THR A 1 201 ? -17.283 0.344 16.182 1.00 87.19 201 THR A N 1
ATOM 1570 C CA . THR A 1 201 ? -17.008 -0.739 17.143 1.00 87.19 201 THR A CA 1
ATOM 1571 C C . THR A 1 201 ? -16.927 -0.210 18.576 1.00 87.19 201 THR A C 1
ATOM 1573 O O . THR A 1 201 ? -17.451 -0.834 19.501 1.00 87.19 201 THR A O 1
ATOM 1576 N N . THR A 1 202 ? -16.329 0.966 18.765 1.00 88.75 202 THR A N 1
ATOM 1577 C CA . THR A 1 202 ? -16.235 1.625 20.072 1.00 88.75 202 THR A CA 1
ATOM 1578 C C . THR A 1 202 ? -17.623 1.941 20.632 1.00 88.75 202 THR A C 1
ATOM 1580 O O . THR A 1 202 ? -17.927 1.576 21.768 1.00 88.75 202 THR A O 1
ATOM 1583 N N . GLU A 1 203 ? -18.505 2.535 19.830 1.00 88.75 203 GLU A N 1
ATOM 1584 C CA . GLU A 1 203 ? -19.868 2.862 20.267 1.00 88.75 203 GLU A CA 1
ATOM 1585 C C . GLU A 1 203 ? -20.747 1.623 20.473 1.00 88.75 203 GLU A C 1
ATOM 1587 O O . GLU A 1 203 ? -21.535 1.572 21.415 1.00 88.75 203 GLU A O 1
ATOM 1592 N N . ARG A 1 204 ? -20.620 0.600 19.620 1.00 86.00 204 ARG A N 1
ATOM 1593 C CA . ARG A 1 204 ? -21.522 -0.566 19.638 1.00 86.00 204 ARG A CA 1
ATOM 1594 C C . ARG A 1 204 ? -21.100 -1.685 20.583 1.00 86.00 204 ARG A C 1
ATOM 1596 O O . ARG A 1 204 ? -21.937 -2.517 20.915 1.00 86.00 204 ARG A O 1
ATOM 1603 N N . VAL A 1 205 ? -19.829 -1.743 20.979 1.00 87.56 205 VAL A N 1
ATOM 1604 C CA . VAL A 1 205 ? -19.294 -2.822 21.828 1.00 87.56 205 VAL A CA 1
ATOM 1605 C C . VAL A 1 205 ? -18.682 -2.260 23.105 1.00 87.56 205 VAL A C 1
ATOM 1607 O O . VAL A 1 205 ? -19.069 -2.659 24.201 1.00 87.56 205 VAL A O 1
ATOM 1610 N N . VAL A 1 206 ? -17.756 -1.305 22.990 1.00 89.56 206 VAL A N 1
ATOM 1611 C CA . VAL A 1 206 ? -16.999 -0.808 24.151 1.00 89.56 206 VAL A CA 1
ATOM 1612 C C . VAL A 1 206 ? -17.882 0.027 25.083 1.00 89.56 206 VAL A C 1
ATOM 1614 O O . VAL A 1 206 ? -17.807 -0.139 26.302 1.00 89.56 206 VAL A O 1
ATOM 1617 N N . ALA A 1 207 ? -18.739 0.900 24.543 1.00 90.31 207 ALA A N 1
ATOM 1618 C CA . ALA A 1 207 ? -19.610 1.745 25.361 1.00 90.31 207 ALA A CA 1
ATOM 1619 C C . ALA A 1 207 ? -20.633 0.942 26.200 1.00 90.31 207 ALA A C 1
ATOM 1621 O O . ALA A 1 207 ? -20.690 1.182 27.409 1.00 90.31 207 ALA A O 1
ATOM 1622 N N . PRO A 1 208 ? -21.370 -0.053 25.657 1.00 89.19 208 PRO A N 1
ATOM 1623 C CA . PRO A 1 208 ? -22.230 -0.918 26.467 1.00 89.19 208 PRO A CA 1
ATOM 1624 C C . PRO A 1 208 ? -21.470 -1.649 27.575 1.00 89.19 208 PRO A C 1
ATOM 1626 O O . PRO A 1 208 ? -21.914 -1.640 28.719 1.00 89.19 208 PRO A O 1
ATOM 1629 N N . ILE A 1 209 ? -20.291 -2.210 27.280 1.00 91.75 209 ILE A N 1
ATOM 1630 C CA . ILE A 1 209 ? -19.463 -2.897 28.287 1.00 91.75 209 ILE A CA 1
ATOM 1631 C C . ILE A 1 209 ? -19.097 -1.948 29.439 1.00 91.75 209 ILE A C 1
ATOM 1633 O O . ILE A 1 209 ? -19.174 -2.334 30.605 1.00 91.75 209 ILE A O 1
ATOM 1637 N N . ARG A 1 210 ? -18.758 -0.685 29.146 1.00 91.69 210 ARG A N 1
ATOM 1638 C CA . ARG A 1 210 ? -18.505 0.319 30.193 1.00 91.69 210 ARG A CA 1
ATOM 1639 C C . ARG A 1 210 ? -19.736 0.583 31.064 1.00 91.69 210 ARG A C 1
ATOM 1641 O O . ARG A 1 210 ? -19.570 0.713 32.275 1.00 91.69 210 ARG A O 1
ATOM 1648 N N . ARG A 1 211 ? -20.944 0.610 30.485 1.00 91.56 211 ARG A N 1
ATOM 1649 C CA . ARG A 1 211 ? -22.199 0.747 31.249 1.00 91.56 211 ARG A CA 1
ATOM 1650 C C . ARG A 1 211 ? -22.413 -0.439 32.193 1.00 91.56 211 ARG A C 1
ATOM 1652 O O . ARG A 1 211 ? -22.701 -0.220 33.364 1.00 91.56 211 ARG A O 1
ATOM 1659 N N . PHE A 1 212 ? -22.174 -1.674 31.739 1.00 92.81 212 PHE A N 1
ATOM 1660 C CA . PHE A 1 212 ? -22.216 -2.856 32.617 1.00 92.81 212 PHE A CA 1
ATOM 1661 C C . PHE A 1 212 ? -21.231 -2.752 33.782 1.00 92.81 212 PHE A C 1
ATOM 1663 O O . PHE A 1 212 ? -21.596 -3.039 34.918 1.00 92.81 212 PHE A O 1
ATOM 1670 N N . ILE A 1 213 ? -19.994 -2.316 33.523 1.00 93.69 213 ILE A N 1
ATOM 1671 C CA . ILE A 1 213 ? -18.979 -2.148 34.574 1.00 93.69 213 ILE A CA 1
ATOM 1672 C C . ILE A 1 213 ? -19.433 -1.111 35.613 1.00 93.69 213 ILE A C 1
ATOM 1674 O O . ILE A 1 213 ? -19.227 -1.315 36.807 1.00 93.69 213 ILE A O 1
ATOM 1678 N N . GLN A 1 214 ? -20.039 -0.004 35.181 1.00 92.75 214 GLN A N 1
ATOM 1679 C CA . GLN A 1 214 ? -20.551 1.027 36.088 1.00 92.75 214 GLN A CA 1
ATOM 1680 C C . GLN A 1 214 ? -21.740 0.526 36.916 1.00 92.75 214 GLN A C 1
ATOM 1682 O O . GLN A 1 214 ? -21.713 0.652 38.138 1.00 92.75 214 GLN A O 1
ATOM 1687 N N . ALA A 1 215 ? -22.721 -0.113 36.279 1.00 92.62 215 ALA A N 1
ATOM 1688 C CA . ALA A 1 215 ? -23.881 -0.678 36.963 1.00 92.62 215 ALA A CA 1
ATOM 1689 C C . ALA A 1 215 ? -23.481 -1.768 37.973 1.00 92.62 215 ALA A C 1
ATOM 1691 O O . ALA A 1 215 ? -23.973 -1.803 39.096 1.00 92.62 215 ALA A O 1
ATOM 1692 N N . ALA A 1 216 ? -22.520 -2.627 37.618 1.00 93.31 216 ALA A N 1
ATOM 1693 C CA . ALA A 1 216 ? -21.998 -3.641 38.531 1.00 93.31 216 ALA A CA 1
ATOM 1694 C C . ALA A 1 216 ? -21.319 -3.020 39.765 1.00 93.31 216 ALA A C 1
ATOM 1696 O O . ALA A 1 216 ? -21.465 -3.539 40.870 1.00 93.31 216 ALA A O 1
ATOM 1697 N N . LYS A 1 217 ? -20.609 -1.894 39.600 1.00 93.12 217 LYS A N 1
ATOM 1698 C CA . LYS A 1 217 ? -20.019 -1.152 40.726 1.00 93.12 217 LYS A CA 1
ATOM 1699 C C . LYS A 1 217 ? -21.081 -0.542 41.646 1.00 93.12 217 LYS A C 1
ATOM 1701 O O . LYS A 1 217 ? -20.883 -0.573 42.855 1.00 93.12 217 LYS A O 1
ATOM 1706 N N . GLN A 1 218 ? -22.185 -0.031 41.100 1.00 92.31 218 GLN A N 1
ATOM 1707 C CA . GLN A 1 218 ? -23.306 0.497 41.893 1.00 92.31 218 GLN A CA 1
ATOM 1708 C C . GLN A 1 218 ? -23.950 -0.605 42.743 1.00 92.31 218 GLN A C 1
ATOM 1710 O O . GLN A 1 218 ? -24.013 -0.475 43.967 1.00 92.31 218 GLN A O 1
ATOM 1715 N N . ILE A 1 219 ? -24.266 -1.747 42.123 1.00 93.06 219 ILE A N 1
ATOM 1716 C CA . ILE A 1 219 ? -24.787 -2.923 42.835 1.00 93.06 219 ILE A CA 1
ATOM 1717 C C . ILE A 1 219 ? -23.830 -3.357 43.953 1.00 93.06 219 ILE A C 1
ATOM 1719 O O . ILE A 1 219 ? -24.262 -3.615 45.075 1.00 93.06 219 ILE A O 1
ATOM 1723 N N . ALA A 1 220 ? -22.521 -3.404 43.679 1.00 91.00 220 ALA A N 1
ATOM 1724 C CA . ALA A 1 220 ? -21.519 -3.782 44.677 1.00 91.00 220 ALA A CA 1
ATOM 1725 C C . ALA A 1 220 ? -21.443 -2.805 45.866 1.00 91.00 220 ALA A C 1
ATOM 1727 O O . ALA A 1 220 ? -21.056 -3.209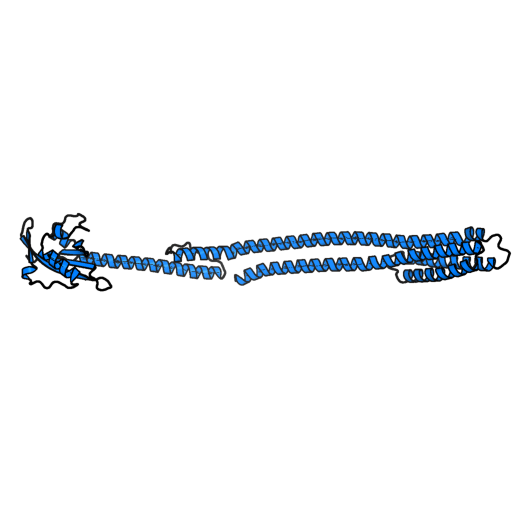 46.959 1.00 91.00 220 ALA A O 1
ATOM 1728 N N . SER A 1 221 ? -21.826 -1.539 45.673 1.00 92.31 221 SER A N 1
ATOM 1729 C CA . SER A 1 221 ? -21.932 -0.546 46.751 1.00 92.31 221 SER A CA 1
ATOM 1730 C C . SER A 1 221 ? -23.251 -0.602 47.535 1.00 92.31 221 SER A C 1
ATOM 1732 O O . SER A 1 221 ? -23.432 0.178 48.465 1.00 92.31 221 SER A O 1
ATOM 1734 N N . GLY A 1 222 ? -24.155 -1.532 47.203 1.00 86.25 222 GLY A N 1
ATOM 1735 C CA . GLY A 1 222 ? -25.465 -1.678 47.846 1.00 86.25 222 GLY A CA 1
ATOM 1736 C C . GLY A 1 222 ? -26.566 -0.801 47.243 1.00 86.25 222 GLY A C 1
ATOM 1737 O O . GLY A 1 222 ? -27.677 -0.783 47.774 1.00 86.25 222 GLY A O 1
ATOM 1738 N N . ASP A 1 223 ? -26.270 -0.099 46.146 1.00 88.75 223 ASP A N 1
ATOM 1739 C CA . ASP A 1 223 ? -27.253 0.635 45.355 1.00 88.75 223 ASP A CA 1
ATOM 1740 C C . ASP A 1 223 ? -27.818 -0.281 44.262 1.00 88.75 223 ASP A C 1
ATOM 1742 O O . ASP A 1 223 ? -27.150 -0.600 43.275 1.00 88.75 223 ASP A O 1
ATOM 1746 N N . TYR A 1 224 ? -29.040 -0.762 44.484 1.00 86.56 224 TYR A N 1
ATOM 1747 C CA . TYR A 1 224 ? -29.718 -1.695 43.583 1.00 86.56 224 TYR A CA 1
ATOM 1748 C C . TYR A 1 224 ? -30.708 -1.005 42.640 1.00 86.56 224 TYR A C 1
ATOM 1750 O O . TYR A 1 224 ? -31.246 -1.674 41.756 1.00 86.56 224 TYR A O 1
ATOM 1758 N N . ASP A 1 225 ? -30.935 0.304 42.797 1.00 82.38 225 ASP A N 1
ATOM 1759 C CA . ASP A 1 225 ? -31.831 1.080 41.933 1.00 82.38 225 ASP A CA 1
ATOM 1760 C C . ASP A 1 225 ? -31.069 1.607 40.711 1.00 82.38 225 ASP A C 1
ATOM 1762 O O . ASP A 1 225 ? -30.933 2.804 40.459 1.00 82.38 225 ASP A O 1
ATOM 1766 N N . ILE A 1 226 ? -30.485 0.668 39.967 1.00 86.31 226 ILE A N 1
ATOM 1767 C CA . ILE A 1 226 ? -29.672 0.978 38.796 1.00 86.31 226 ILE A CA 1
ATOM 1768 C C . ILE A 1 226 ? -30.536 1.198 37.553 1.00 86.31 226 ILE A C 1
ATOM 1770 O O . ILE A 1 226 ? -31.541 0.518 37.321 1.00 86.31 226 ILE A O 1
ATOM 1774 N N . GLU A 1 227 ? -30.094 2.108 36.686 1.00 81.88 227 GLU A N 1
ATOM 1775 C CA . GLU A 1 227 ? -30.747 2.331 35.400 1.00 81.88 227 GLU A CA 1
ATOM 1776 C C . GLU A 1 227 ? -30.676 1.066 34.528 1.00 81.88 227 GLU A C 1
ATOM 1778 O O . GLU A 1 227 ? -29.633 0.417 34.389 1.00 81.88 227 GLU A O 1
ATOM 1783 N N . ARG A 1 228 ? -31.813 0.698 33.927 1.00 85.69 228 ARG A N 1
ATOM 1784 C CA . ARG A 1 228 ? -31.933 -0.542 33.158 1.00 85.69 228 ARG A CA 1
ATOM 1785 C C . ARG A 1 228 ? -31.038 -0.491 31.924 1.00 85.69 228 ARG A C 1
ATOM 1787 O O . ARG A 1 228 ? -31.264 0.309 31.020 1.00 85.69 228 ARG A O 1
ATOM 1794 N N . ILE A 1 229 ? -30.102 -1.432 31.819 1.00 88.56 229 ILE A N 1
ATOM 1795 C CA . ILE A 1 229 ? -29.237 -1.527 30.640 1.00 88.56 229 ILE A CA 1
ATOM 1796 C C . ILE A 1 229 ? -30.082 -1.920 29.422 1.00 88.56 229 ILE A C 1
ATOM 1798 O O . ILE A 1 229 ? -30.850 -2.889 29.460 1.00 88.56 229 ILE A O 1
ATOM 1802 N N . GLU A 1 230 ? -29.951 -1.147 28.345 1.00 85.12 230 GLU A N 1
ATOM 1803 C CA . GLU A 1 230 ? -30.666 -1.353 27.086 1.00 85.12 230 GLU A CA 1
ATOM 1804 C C . GLU A 1 230 ? -30.307 -2.693 26.433 1.00 85.12 230 GLU A C 1
ATOM 1806 O O . GLU A 1 230 ? -29.167 -3.156 26.476 1.00 85.12 230 GLU A O 1
ATOM 1811 N N . ARG A 1 231 ? -31.298 -3.319 25.790 1.00 79.50 231 ARG A N 1
ATOM 1812 C CA . ARG A 1 231 ? -31.112 -4.595 25.095 1.00 79.50 231 ARG A CA 1
ATOM 1813 C C . ARG A 1 231 ? -30.642 -4.356 23.666 1.00 79.50 231 ARG A C 1
ATOM 1815 O O . ARG A 1 231 ? -31.323 -3.685 22.894 1.00 79.50 231 ARG A O 1
ATOM 1822 N N . THR A 1 232 ? -29.535 -4.982 23.289 1.00 81.75 232 THR A N 1
ATOM 1823 C CA . THR A 1 232 ? -29.119 -5.127 21.889 1.00 81.75 232 THR A CA 1
ATOM 1824 C C . THR A 1 232 ? -29.625 -6.443 21.283 1.00 81.75 232 THR A C 1
ATOM 1826 O O . THR A 1 232 ? -29.973 -7.386 21.982 1.00 81.75 232 THR A O 1
ATOM 1829 N N . GLY A 1 233 ? -29.693 -6.539 19.952 1.00 83.19 233 GLY A N 1
ATOM 1830 C CA . GLY A 1 233 ? -30.085 -7.773 19.241 1.00 83.19 233 GLY A CA 1
ATOM 1831 C C . GLY A 1 233 ? -28.956 -8.811 19.107 1.00 83.19 233 GLY A C 1
ATOM 1832 O O . GLY A 1 233 ? -28.824 -9.455 18.061 1.00 83.19 233 GLY A O 1
ATOM 1833 N N . ASP A 1 234 ? -28.064 -8.880 20.091 1.00 88.44 234 ASP A N 1
ATOM 1834 C CA . ASP A 1 234 ? -26.868 -9.727 20.120 1.00 88.44 234 ASP A CA 1
ATOM 1835 C C . ASP A 1 234 ? -26.568 -10.220 21.547 1.00 88.44 234 ASP A C 1
ATOM 1837 O O . ASP A 1 234 ? -27.378 -10.021 22.450 1.00 88.44 234 ASP A O 1
ATOM 1841 N N . GLU A 1 235 ? -25.426 -10.877 21.761 1.00 90.19 235 GLU A N 1
ATOM 1842 C CA . GLU A 1 235 ? -25.071 -11.492 23.049 1.00 90.19 235 GLU A CA 1
ATOM 1843 C C . GLU A 1 235 ? -24.982 -10.475 24.197 1.00 90.19 235 GLU A C 1
ATOM 1845 O O . GLU A 1 235 ? -25.213 -10.835 25.349 1.00 90.19 235 GLU A O 1
ATOM 1850 N N . LEU A 1 236 ? -24.699 -9.193 23.917 1.00 90.44 236 LEU A N 1
ATOM 1851 C CA . LEU A 1 236 ? -24.743 -8.146 24.947 1.00 90.44 236 LEU A CA 1
ATOM 1852 C C . LEU A 1 236 ? -26.175 -7.866 25.405 1.00 90.44 236 LEU A C 1
ATOM 1854 O O . LEU A 1 236 ? -26.375 -7.487 26.554 1.00 90.44 236 LEU A O 1
ATOM 1858 N N . GLY A 1 237 ? -27.173 -8.068 24.547 1.00 90.44 237 GLY A N 1
ATOM 1859 C CA . GLY A 1 237 ? -28.574 -7.919 24.925 1.00 90.44 237 GLY A CA 1
ATOM 1860 C C . GLY A 1 237 ? -29.089 -9.082 25.758 1.00 90.44 237 GLY A C 1
ATOM 1861 O O . GLY A 1 237 ? -29.872 -8.865 26.681 1.00 90.44 237 GLY A O 1
ATOM 1862 N N . GLU A 1 238 ? -28.612 -10.295 25.477 1.00 90.94 238 GLU A N 1
ATOM 1863 C CA . GLU A 1 238 ? -28.855 -11.461 26.331 1.00 90.94 238 GLU A CA 1
ATOM 1864 C C . GLU A 1 238 ? -28.213 -11.255 27.711 1.00 90.94 238 GLU A C 1
ATOM 1866 O O . GLU A 1 238 ? -28.885 -11.390 28.734 1.00 90.94 238 GLU A O 1
ATOM 1871 N N . LEU A 1 239 ? -26.963 -10.774 27.749 1.00 92.12 239 LEU A N 1
ATOM 1872 C CA . LEU A 1 239 ? -26.310 -10.366 28.993 1.00 92.12 239 LEU A CA 1
ATOM 1873 C C . LEU A 1 239 ? -27.084 -9.248 29.708 1.00 92.12 239 LEU A C 1
ATOM 1875 O O . LEU A 1 239 ? -27.252 -9.311 30.922 1.00 92.12 239 LEU A O 1
ATOM 1879 N N . ALA A 1 240 ? -27.592 -8.246 28.983 1.00 93.62 240 ALA A N 1
ATOM 1880 C CA . ALA A 1 240 ? -28.387 -7.161 29.565 1.00 93.62 240 ALA A CA 1
ATOM 1881 C C . ALA A 1 240 ? -29.662 -7.697 30.212 1.00 93.62 240 ALA A C 1
ATOM 1883 O O . ALA A 1 240 ? -30.071 -7.230 31.273 1.00 93.62 240 ALA A O 1
ATOM 1884 N N . GLN A 1 241 ? -30.305 -8.684 29.591 1.00 92.62 241 GLN A N 1
ATOM 1885 C CA . GLN A 1 241 ? -31.496 -9.311 30.138 1.00 92.62 241 GLN A CA 1
ATOM 1886 C C . GLN A 1 241 ? -31.204 -10.044 31.451 1.00 92.62 241 GLN A C 1
ATOM 1888 O O . GLN A 1 241 ? -31.892 -9.778 32.440 1.00 92.62 241 GLN A O 1
ATOM 1893 N N . GLU A 1 242 ? -30.194 -10.912 31.479 1.00 93.69 242 GLU A N 1
ATOM 1894 C CA . GLU A 1 242 ? -29.851 -11.667 32.690 1.00 93.69 242 GLU A CA 1
ATOM 1895 C C . GLU A 1 242 ? -29.295 -10.757 33.794 1.00 93.69 242 GLU A C 1
ATOM 1897 O O . GLU A 1 242 ? -29.669 -10.897 34.959 1.00 93.69 242 GLU A O 1
ATOM 1902 N N . PHE A 1 243 ? -28.503 -9.744 33.435 1.00 93.94 243 PHE A N 1
ATOM 1903 C CA . PHE A 1 243 ? -27.990 -8.754 34.380 1.00 93.94 243 PHE A CA 1
ATOM 1904 C C . PHE A 1 243 ? -29.112 -7.941 35.037 1.00 93.94 243 PHE A C 1
ATOM 1906 O O . PHE A 1 243 ? -29.171 -7.845 36.260 1.00 93.94 243 PHE A O 1
ATOM 1913 N N . ASN A 1 244 ? -30.051 -7.408 34.247 1.00 92.50 244 ASN A N 1
ATOM 1914 C CA . ASN A 1 244 ? -31.190 -6.658 34.784 1.00 92.50 244 ASN A CA 1
ATOM 1915 C C . ASN A 1 244 ? -32.092 -7.544 35.665 1.00 92.50 244 ASN A C 1
ATOM 1917 O O . ASN A 1 244 ? -32.644 -7.077 36.662 1.00 92.50 244 ASN A O 1
ATOM 1921 N N . LYS A 1 245 ? -32.255 -8.828 35.313 1.00 92.56 245 LYS A N 1
ATOM 1922 C CA . LYS A 1 245 ? -33.025 -9.791 36.112 1.00 92.56 245 LYS A CA 1
ATOM 1923 C C . LYS A 1 245 ? -32.366 -10.041 37.468 1.00 92.56 245 LYS A C 1
ATOM 1925 O O . LYS A 1 245 ? -33.057 -9.996 38.484 1.00 92.56 245 LYS A O 1
ATOM 1930 N N . MET A 1 246 ? -31.051 -10.248 37.483 1.00 93.81 246 MET A N 1
ATOM 1931 C CA . MET A 1 246 ? -30.261 -10.376 38.707 1.00 93.81 246 MET A CA 1
ATOM 1932 C C . MET A 1 246 ? -30.358 -9.109 39.568 1.00 93.81 246 MET A C 1
ATOM 1934 O O . MET A 1 246 ? -30.661 -9.218 40.752 1.00 93.81 246 MET A O 1
ATOM 1938 N N . ALA A 1 247 ? -30.178 -7.919 38.983 1.00 92.62 247 ALA A N 1
ATOM 1939 C CA . ALA A 1 247 ? -30.280 -6.646 39.703 1.00 92.62 247 ALA A CA 1
ATOM 1940 C C . ALA A 1 247 ? -31.651 -6.480 40.379 1.00 92.62 247 ALA A C 1
ATOM 1942 O O . ALA A 1 247 ? -31.728 -6.182 41.569 1.00 92.62 247 ALA A O 1
ATOM 1943 N N . LYS A 1 248 ? -32.736 -6.789 39.654 1.00 91.88 248 LYS A N 1
ATOM 1944 C CA . LYS A 1 248 ? -34.102 -6.760 40.194 1.00 91.88 248 LYS A CA 1
ATOM 1945 C C . LYS A 1 248 ? -34.315 -7.769 41.325 1.00 91.88 248 LYS A C 1
ATOM 1947 O O . LYS A 1 248 ? -34.982 -7.455 42.304 1.00 91.88 248 LYS A O 1
ATOM 1952 N N . GLN A 1 249 ? -33.778 -8.983 41.201 1.00 91.62 249 GLN A N 1
ATOM 1953 C CA . GLN A 1 249 ? -33.867 -9.976 42.275 1.00 91.62 249 GLN A CA 1
ATOM 1954 C C . GLN A 1 249 ? -33.141 -9.498 43.533 1.00 91.62 249 GLN A C 1
ATOM 1956 O O . GLN A 1 249 ? -33.679 -9.634 44.626 1.00 91.62 249 GLN A O 1
ATOM 1961 N N . LEU A 1 250 ? -31.959 -8.901 43.380 1.00 91.62 250 LEU A N 1
ATOM 1962 C CA . LEU A 1 250 ? -31.172 -8.371 44.491 1.00 91.62 250 LEU A CA 1
ATOM 1963 C C . LEU A 1 250 ? -31.886 -7.210 45.201 1.00 91.62 250 LEU A C 1
ATOM 1965 O O . LEU A 1 250 ? -31.963 -7.211 46.429 1.00 91.62 250 LEU A O 1
ATOM 1969 N N . ALA A 1 251 ? -32.480 -6.287 44.436 1.00 89.88 251 ALA A N 1
ATOM 1970 C CA . ALA A 1 251 ? -33.324 -5.220 44.973 1.00 89.88 251 ALA A CA 1
ATOM 1971 C C . ALA A 1 251 ? -34.499 -5.792 45.788 1.00 89.88 251 ALA A C 1
ATOM 1973 O O . ALA A 1 251 ? -34.671 -5.443 46.954 1.00 89.88 251 ALA A O 1
ATOM 1974 N N . ASN A 1 252 ? -35.230 -6.759 45.222 1.00 88.69 252 ASN A N 1
ATOM 1975 C CA . ASN A 1 252 ? -36.345 -7.412 45.908 1.00 88.69 252 ASN A CA 1
ATOM 1976 C C . ASN A 1 252 ? -35.906 -8.120 47.201 1.00 88.69 252 ASN A C 1
ATOM 1978 O O . ASN A 1 252 ? -36.599 -8.029 48.209 1.00 88.69 252 ASN A O 1
ATOM 1982 N N . TYR A 1 253 ? -34.765 -8.820 47.200 1.00 87.75 253 TYR A N 1
ATOM 1983 C CA . TYR A 1 253 ? -34.240 -9.470 48.407 1.00 87.75 253 TYR A CA 1
ATOM 1984 C C . TYR A 1 253 ? -33.906 -8.460 49.507 1.00 87.75 253 TYR A C 1
ATOM 1986 O O . TYR A 1 253 ? -34.155 -8.733 50.682 1.00 87.75 253 TYR A O 1
ATOM 1994 N N . ARG A 1 254 ? -33.357 -7.295 49.143 1.00 87.06 254 ARG A N 1
ATOM 1995 C CA . ARG A 1 254 ? -33.106 -6.213 50.098 1.00 87.06 254 ARG A CA 1
ATOM 1996 C C . ARG A 1 254 ? -34.416 -5.704 50.697 1.00 87.06 254 ARG A C 1
ATOM 1998 O O . ARG A 1 254 ? -34.509 -5.614 51.917 1.00 87.06 254 ARG A O 1
ATOM 2005 N N . ASP A 1 255 ? -35.407 -5.413 49.861 1.00 86.19 255 ASP A N 1
ATOM 2006 C CA . ASP A 1 255 ? -36.688 -4.857 50.308 1.00 86.19 255 ASP A CA 1
ATOM 2007 C C . ASP A 1 255 ? -37.436 -5.849 51.208 1.00 86.19 255 ASP A C 1
ATOM 2009 O O . ASP A 1 255 ? -37.855 -5.490 52.304 1.00 86.19 255 ASP A O 1
ATOM 2013 N N . MET A 1 256 ? -37.476 -7.132 50.828 1.00 83.19 256 MET A N 1
ATOM 2014 C CA . MET A 1 256 ? -38.062 -8.192 51.656 1.00 83.19 256 MET A CA 1
ATOM 2015 C C . MET A 1 256 ? -37.360 -8.339 53.012 1.00 83.19 256 MET A C 1
ATOM 2017 O O . MET A 1 256 ? -38.028 -8.513 54.029 1.00 83.19 256 MET A O 1
ATOM 2021 N N . ASN A 1 257 ? -36.025 -8.262 53.054 1.00 82.31 257 ASN A N 1
ATOM 2022 C CA . ASN A 1 257 ? -35.287 -8.319 54.317 1.00 82.31 257 ASN A CA 1
ATOM 2023 C C . ASN A 1 257 ? -35.592 -7.108 55.207 1.00 82.31 257 ASN A C 1
ATOM 2025 O O . ASN A 1 257 ? -35.757 -7.271 56.415 1.00 82.31 257 ASN A O 1
ATOM 2029 N N . ILE A 1 258 ? -35.681 -5.905 54.630 1.00 83.88 258 ILE A N 1
ATOM 2030 C CA . ILE A 1 258 ? -36.044 -4.691 55.372 1.00 83.88 258 ILE A CA 1
ATOM 2031 C C . ILE A 1 258 ? -37.465 -4.826 55.931 1.00 83.88 258 ILE A C 1
ATOM 2033 O O . ILE A 1 258 ? -37.659 -4.637 57.133 1.00 83.88 258 ILE A O 1
ATOM 2037 N N . ASP A 1 259 ? -38.432 -5.226 55.106 1.00 81.25 259 ASP A N 1
ATOM 2038 C CA . ASP A 1 259 ? -39.826 -5.410 55.521 1.00 81.25 259 ASP A CA 1
ATOM 2039 C C . ASP A 1 259 ? -39.962 -6.471 56.616 1.00 81.25 259 ASP A C 1
ATOM 2041 O O . ASP A 1 259 ? -40.704 -6.279 57.584 1.00 81.25 259 ASP A O 1
ATOM 2045 N N . GLN A 1 260 ? -39.218 -7.576 56.515 1.00 81.62 260 GLN A N 1
ATOM 2046 C CA . GLN A 1 260 ? -39.203 -8.614 57.541 1.00 81.62 260 GLN A CA 1
ATOM 2047 C C . GLN A 1 260 ? -38.647 -8.080 58.867 1.00 81.62 260 GLN A C 1
ATOM 2049 O O . GLN A 1 260 ? -39.258 -8.299 59.912 1.00 81.62 260 GLN A O 1
ATOM 2054 N N . ILE A 1 261 ? -37.534 -7.338 58.837 1.00 81.19 261 ILE A N 1
ATOM 2055 C CA . ILE A 1 261 ? -36.947 -6.724 60.038 1.00 81.19 261 ILE A CA 1
ATOM 2056 C C . ILE A 1 261 ? -37.934 -5.741 60.682 1.00 81.19 261 ILE A C 1
ATOM 2058 O O . ILE A 1 261 ? -38.133 -5.776 61.898 1.00 81.19 261 ILE A O 1
ATOM 2062 N N . VAL A 1 262 ? -38.583 -4.889 59.884 1.00 81.50 262 VAL A N 1
ATOM 2063 C CA . VAL A 1 262 ? -39.586 -3.928 60.371 1.00 81.50 262 VAL A CA 1
ATOM 2064 C C . VAL A 1 262 ? -40.797 -4.650 60.962 1.00 81.50 262 VAL A C 1
ATOM 2066 O O . VAL A 1 262 ? -41.276 -4.283 62.033 1.00 81.50 262 VAL A O 1
ATOM 2069 N N . THR A 1 263 ? -41.270 -5.710 60.309 1.00 80.06 263 THR A N 1
ATOM 2070 C CA . THR A 1 263 ? -42.425 -6.488 60.772 1.00 80.06 263 THR A CA 1
ATOM 2071 C C . THR A 1 263 ? -42.137 -7.186 62.100 1.00 80.06 263 THR A C 1
ATOM 2073 O O . THR A 1 263 ? -42.956 -7.121 63.016 1.00 80.06 263 THR A O 1
ATOM 2076 N N . GLU A 1 264 ? -40.974 -7.823 62.243 1.00 79.69 264 GLU A N 1
ATOM 2077 C CA . GLU A 1 264 ? -40.566 -8.469 63.498 1.00 79.69 264 GLU A CA 1
ATOM 2078 C C . GLU A 1 264 ? -40.382 -7.454 64.636 1.00 79.69 264 GLU A C 1
ATOM 2080 O O . GLU A 1 264 ? -40.790 -7.705 65.777 1.00 79.69 264 GLU A O 1
ATOM 2085 N N . ARG A 1 265 ? -39.856 -6.262 64.323 1.00 79.31 265 ARG A N 1
ATOM 2086 C CA . ARG A 1 265 ? -39.788 -5.153 65.279 1.00 79.31 265 ARG A CA 1
ATOM 2087 C C . ARG A 1 265 ? -41.183 -4.713 65.736 1.00 79.31 265 ARG A C 1
ATOM 2089 O O . ARG A 1 265 ? -41.441 -4.680 66.937 1.00 79.31 265 ARG A O 1
ATOM 2096 N N . ASN A 1 266 ? -42.097 -4.445 64.802 1.00 81.00 266 ASN A N 1
ATOM 2097 C CA . ASN A 1 266 ? -43.456 -3.990 65.115 1.00 81.00 266 ASN A CA 1
ATOM 2098 C C . ASN A 1 266 ? -44.255 -5.036 65.910 1.00 81.00 266 ASN A C 1
ATOM 2100 O O . ASN A 1 266 ? -44.996 -4.683 66.829 1.00 81.00 266 ASN A O 1
ATOM 2104 N N . LYS A 1 267 ? -44.091 -6.331 65.599 1.00 79.06 267 LYS A N 1
ATOM 2105 C CA . LYS A 1 267 ? -44.684 -7.426 66.386 1.00 79.06 267 LYS A CA 1
ATOM 2106 C C . LYS A 1 267 ? -44.198 -7.391 67.833 1.00 79.06 267 LYS A C 1
ATOM 2108 O O . LYS A 1 267 ? -45.019 -7.459 68.743 1.00 79.06 267 LYS A O 1
ATOM 2113 N N . SER A 1 268 ? -42.887 -7.251 68.037 1.00 80.25 268 SER A N 1
ATOM 2114 C CA . SER A 1 268 ? -42.286 -7.189 69.374 1.00 80.25 268 SER A CA 1
ATOM 2115 C C . SER A 1 268 ? -42.833 -6.006 70.182 1.00 80.25 268 SER A C 1
ATOM 2117 O O . SER A 1 268 ? -43.219 -6.173 71.337 1.00 80.25 268 SER A O 1
ATOM 2119 N N . GLU A 1 269 ? -42.949 -4.828 69.565 1.00 78.81 269 GLU A N 1
ATOM 2120 C CA . GLU A 1 269 ? -43.522 -3.634 70.203 1.00 78.81 269 GLU A CA 1
ATOM 2121 C C . GLU A 1 269 ? -45.016 -3.804 70.531 1.0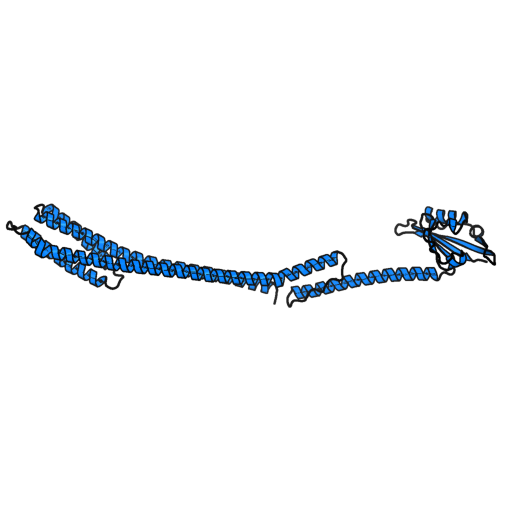0 78.81 269 GLU A C 1
ATOM 2123 O O . GLU A 1 269 ? -45.458 -3.431 71.618 1.00 78.81 269 GLU A O 1
ATOM 2128 N N . THR A 1 270 ? -45.785 -4.432 69.638 1.00 79.06 270 THR A N 1
ATOM 2129 C CA . THR A 1 270 ? -47.218 -4.697 69.855 1.00 79.06 270 THR A CA 1
ATOM 2130 C C . THR A 1 270 ? -47.442 -5.674 71.008 1.00 79.06 270 THR A C 1
ATOM 2132 O O . THR A 1 270 ? -48.307 -5.440 71.851 1.00 79.06 270 THR A O 1
ATOM 2135 N N . ILE A 1 271 ? -46.639 -6.743 71.088 1.00 81.69 271 ILE A N 1
ATOM 2136 C CA . ILE A 1 271 ? -46.686 -7.694 72.206 1.00 81.69 271 ILE A CA 1
ATOM 2137 C C . ILE A 1 271 ? -46.431 -6.950 73.518 1.00 81.69 271 ILE A C 1
ATOM 2139 O O . ILE A 1 271 ? -47.253 -7.042 74.426 1.00 81.69 271 ILE A O 1
ATOM 2143 N N . LEU A 1 272 ? -45.361 -6.152 73.597 1.00 78.94 272 LEU A N 1
ATOM 2144 C CA . LEU A 1 272 ? -45.041 -5.372 74.796 1.00 78.94 272 LEU A CA 1
ATOM 2145 C C . LEU A 1 272 ? -46.170 -4.408 75.188 1.00 78.94 272 LEU A C 1
ATOM 2147 O O . LEU A 1 272 ? -46.453 -4.258 76.377 1.00 78.94 272 LEU A O 1
ATOM 2151 N N . ALA A 1 273 ? -46.833 -3.785 74.209 1.00 75.50 273 ALA A N 1
ATOM 2152 C CA . ALA A 1 273 ? -47.949 -2.873 74.446 1.00 75.50 273 ALA A CA 1
ATOM 2153 C C . ALA A 1 273 ? -49.225 -3.564 74.959 1.00 75.50 273 ALA A C 1
ATOM 2155 O O . ALA A 1 273 ? -50.011 -2.922 75.650 1.00 75.50 273 ALA A O 1
ATOM 2156 N N . SER A 1 274 ? -49.424 -4.847 74.637 1.00 76.44 274 SER A N 1
ATOM 2157 C CA . SER A 1 274 ? -50.594 -5.634 75.061 1.00 76.44 274 SER A CA 1
ATOM 2158 C C . SER A 1 274 ? -50.489 -6.236 76.467 1.00 76.44 274 SER A C 1
ATOM 2160 O O . SER A 1 274 ? -51.489 -6.714 76.996 1.00 76.44 274 SER A O 1
ATOM 2162 N N . ILE A 1 275 ? -49.297 -6.237 77.074 1.00 86.44 275 ILE A N 1
ATOM 2163 C CA . ILE A 1 275 ? -49.099 -6.768 78.427 1.00 86.44 275 ILE A CA 1
ATOM 2164 C C . ILE A 1 275 ? -49.730 -5.793 79.432 1.00 86.44 275 ILE A C 1
ATOM 2166 O O . ILE A 1 275 ? -49.322 -4.634 79.510 1.00 86.44 275 ILE A O 1
ATOM 2170 N N . GLU A 1 276 ? -50.718 -6.275 80.191 1.00 79.94 276 GLU A N 1
ATOM 2171 C CA . GLU A 1 276 ? -51.420 -5.498 81.229 1.00 79.94 276 GLU A CA 1
ATOM 2172 C C . GLU A 1 276 ? -50.527 -5.191 82.442 1.00 79.94 276 GLU A C 1
ATOM 2174 O O . GLU A 1 276 ? -50.717 -4.176 83.112 1.00 79.94 276 GLU A O 1
ATOM 2179 N N . ASP A 1 277 ? -49.519 -6.029 82.687 1.00 88.19 277 ASP A N 1
ATOM 2180 C CA . ASP A 1 277 ? -48.467 -5.775 83.668 1.00 88.19 277 ASP A CA 1
ATOM 2181 C C . ASP A 1 277 ? -47.479 -4.715 83.147 1.00 88.19 277 ASP A C 1
ATOM 2183 O O . ASP A 1 277 ? -47.136 -4.646 81.961 1.00 88.19 277 ASP A O 1
ATOM 2187 N N . GLY A 1 278 ? -46.964 -3.886 84.051 1.00 87.12 278 GLY A N 1
ATOM 2188 C CA . GLY A 1 278 ? -45.944 -2.905 83.716 1.00 87.12 278 GLY A CA 1
ATOM 2189 C C . GLY A 1 278 ? -44.619 -3.577 83.369 1.00 87.12 278 GLY A C 1
ATOM 2190 O O . GLY A 1 278 ? -44.001 -4.205 84.218 1.00 87.12 278 GLY A O 1
ATOM 2191 N N . VAL A 1 279 ? -44.144 -3.416 82.138 1.00 89.62 279 VAL A N 1
ATOM 2192 C CA . VAL A 1 279 ? -42.842 -3.917 81.683 1.00 89.62 279 VAL A CA 1
ATOM 2193 C C . VAL A 1 279 ? -41.885 -2.752 81.481 1.00 89.62 279 VAL A C 1
ATOM 2195 O O . VAL A 1 279 ? -42.149 -1.840 80.695 1.00 89.62 279 VAL A O 1
ATOM 2198 N N . ILE A 1 280 ? -40.741 -2.818 82.153 1.00 88.81 280 ILE A N 1
ATOM 2199 C CA . ILE A 1 280 ? -39.620 -1.891 82.026 1.00 88.81 280 ILE A CA 1
ATOM 2200 C C . ILE A 1 280 ? -38.393 -2.658 81.552 1.00 88.81 280 ILE A C 1
ATOM 2202 O O . ILE A 1 280 ? -38.045 -3.690 82.110 1.00 88.81 280 ILE A O 1
ATOM 2206 N N . VAL A 1 281 ? -37.701 -2.133 80.547 1.00 88.62 281 VAL A N 1
ATOM 2207 C CA . VAL A 1 281 ? -36.436 -2.678 80.051 1.00 88.62 281 VAL A CA 1
ATOM 2208 C C . VAL A 1 281 ? -35.323 -1.692 80.371 1.00 88.62 281 VAL A C 1
ATOM 2210 O O . VAL A 1 281 ? -35.439 -0.516 80.028 1.00 88.62 281 VAL A O 1
ATOM 2213 N N . CYS A 1 282 ? -34.236 -2.164 80.977 1.00 88.81 282 CYS A N 1
ATOM 2214 C CA . CYS A 1 282 ? -33.055 -1.361 81.289 1.00 88.81 282 CYS A CA 1
ATOM 2215 C C . CYS A 1 282 ? -31.794 -1.926 80.631 1.00 88.81 282 CYS A C 1
ATOM 2217 O O . CYS A 1 282 ? -31.665 -3.135 80.443 1.00 88.81 282 CYS A O 1
ATOM 2219 N N . ASN A 1 283 ? -30.841 -1.045 80.328 1.00 89.62 283 ASN A N 1
ATOM 2220 C CA . ASN A 1 283 ? -29.509 -1.421 79.858 1.00 89.62 283 ASN A CA 1
ATOM 2221 C C . ASN A 1 283 ? -28.605 -1.867 81.036 1.00 89.62 283 ASN A C 1
ATOM 2223 O O . ASN A 1 283 ? -29.010 -1.751 82.198 1.00 89.62 283 ASN A O 1
ATOM 2227 N N . PRO A 1 284 ? -27.367 -2.337 80.782 1.00 85.88 284 PRO A N 1
ATOM 2228 C CA . PRO A 1 284 ? -26.466 -2.806 81.839 1.00 85.88 284 PRO A CA 1
ATOM 2229 C C . PRO A 1 284 ? -26.073 -1.723 82.857 1.00 85.88 284 PRO A C 1
ATOM 2231 O O . PRO A 1 284 ? -25.678 -2.044 83.971 1.00 85.88 284 PRO A O 1
ATOM 2234 N N . ALA A 1 285 ? -26.212 -0.443 82.497 1.00 85.94 285 ALA A N 1
ATOM 2235 C CA . ALA A 1 285 ? -25.972 0.702 83.374 1.00 85.94 285 ALA A CA 1
ATOM 2236 C C . ALA A 1 285 ? -27.221 1.119 84.182 1.00 85.94 285 ALA A C 1
ATOM 2238 O O . ALA A 1 285 ? -27.256 2.225 84.717 1.00 85.94 285 ALA A O 1
ATOM 2239 N N . LEU A 1 286 ? -28.257 0.267 84.247 1.00 85.94 286 LEU A N 1
ATOM 2240 C CA . LEU A 1 286 ? -29.533 0.525 84.933 1.00 85.94 286 LEU A CA 1
ATOM 2241 C C . LEU A 1 286 ? -30.270 1.777 84.432 1.00 85.94 286 LEU A C 1
ATOM 2243 O O . LEU A 1 286 ? -31.004 2.426 85.181 1.00 85.94 286 LEU A O 1
ATOM 2247 N N . ARG A 1 287 ? -30.108 2.109 83.149 1.00 87.62 287 ARG A N 1
ATOM 2248 C CA . ARG A 1 287 ? -30.860 3.182 82.490 1.00 87.62 287 ARG A CA 1
ATOM 2249 C C . ARG A 1 287 ? -32.009 2.615 81.680 1.00 87.62 287 ARG A C 1
ATOM 2251 O O . ARG A 1 287 ? -31.846 1.595 81.007 1.00 87.62 287 ARG A O 1
ATOM 2258 N N . LEU A 1 288 ? -33.148 3.297 81.728 1.00 86.81 288 LEU A N 1
ATOM 2259 C CA . LEU A 1 288 ? -34.363 2.902 81.029 1.00 86.81 288 LEU A CA 1
ATOM 2260 C C . LEU A 1 288 ? -34.131 2.887 79.511 1.00 86.81 288 LEU A C 1
ATOM 2262 O O . LEU A 1 288 ? -33.718 3.884 78.928 1.00 86.81 288 LEU A O 1
ATOM 2266 N N . VAL A 1 289 ? -34.408 1.761 78.864 1.00 87.81 289 VAL A N 1
ATOM 2267 C CA . VAL A 1 289 ? -34.374 1.599 77.402 1.00 87.81 289 VAL A CA 1
ATOM 2268 C C . VAL A 1 289 ? -35.780 1.704 76.827 1.00 87.81 289 VAL A C 1
ATOM 2270 O O . VAL A 1 289 ? -35.979 2.327 75.791 1.00 87.81 289 VAL A O 1
ATOM 2273 N N . SER A 1 290 ? -36.762 1.101 77.497 1.00 86.31 290 SER A N 1
ATOM 2274 C CA . SER A 1 290 ? -38.165 1.149 77.092 1.00 86.31 290 SER A CA 1
ATOM 2275 C C . SER A 1 290 ? -39.077 0.860 78.283 1.00 86.31 290 SER A C 1
ATOM 2277 O O . SER A 1 290 ? -38.680 0.172 79.223 1.00 86.31 290 SER A O 1
ATOM 2279 N N . ALA A 1 291 ? -40.303 1.375 78.236 1.00 86.25 291 ALA A N 1
ATOM 2280 C CA . ALA A 1 291 ? -41.371 1.060 79.177 1.00 86.25 291 ALA A CA 1
ATOM 2281 C C . ALA A 1 291 ? -42.687 0.918 78.406 1.00 86.25 291 ALA A C 1
ATOM 2283 O O . ALA A 1 291 ? -43.022 1.792 77.595 1.00 86.25 291 ALA A O 1
ATOM 2284 N N . ASN A 1 292 ? -43.424 -0.168 78.648 1.00 88.81 292 ASN A N 1
ATOM 2285 C CA . ASN A 1 292 ? -44.722 -0.376 78.011 1.00 88.81 292 ASN A CA 1
ATOM 2286 C C . ASN A 1 292 ? -45.788 0.602 78.563 1.00 88.81 292 ASN A C 1
ATOM 2288 O O . ASN A 1 292 ? -45.572 1.240 79.600 1.00 88.81 292 ASN A O 1
ATOM 2292 N N . PRO A 1 293 ? -46.944 0.761 77.887 1.00 87.19 293 PRO A N 1
ATOM 2293 C CA . PRO A 1 293 ? -48.002 1.666 78.336 1.00 87.19 293 PRO A CA 1
ATOM 2294 C C . PRO A 1 293 ? -48.476 1.381 79.767 1.00 87.19 293 PRO A C 1
ATOM 2296 O O . PRO A 1 293 ? -48.628 2.323 80.541 1.00 87.19 293 PRO A O 1
ATOM 2299 N N . ALA A 1 294 ? -48.619 0.106 80.148 1.00 86.25 294 ALA A N 1
ATOM 2300 C CA . ALA A 1 294 ? -49.012 -0.287 81.499 1.00 86.25 294 ALA A CA 1
ATOM 2301 C C . ALA A 1 294 ? -48.031 0.218 82.569 1.00 86.25 294 ALA A C 1
ATOM 2303 O O . ALA A 1 294 ? -48.462 0.782 83.572 1.00 86.25 294 ALA A O 1
ATOM 2304 N N . ALA A 1 295 ? -46.717 0.117 82.338 1.00 86.50 295 ALA A N 1
ATOM 2305 C CA . ALA A 1 295 ? -45.700 0.642 83.250 1.00 86.50 295 ALA A CA 1
ATOM 2306 C C . ALA A 1 295 ? -45.769 2.166 83.357 1.00 86.50 295 ALA A C 1
ATOM 2308 O O . ALA A 1 295 ? -45.634 2.710 84.453 1.00 86.50 295 ALA A O 1
ATOM 2309 N N . LYS A 1 296 ? -46.010 2.859 82.235 1.00 85.00 296 LYS A N 1
ATOM 2310 C CA . LYS A 1 296 ? -46.155 4.320 82.239 1.00 85.00 296 LYS A CA 1
ATOM 2311 C C . LYS A 1 296 ? -47.360 4.760 83.067 1.00 85.00 296 LYS A C 1
ATOM 2313 O O . LYS A 1 296 ? -47.230 5.658 83.893 1.00 85.00 296 LYS A O 1
ATOM 2318 N N . THR A 1 297 ? -48.502 4.092 82.905 1.00 83.06 297 THR A N 1
ATOM 2319 C CA . THR A 1 297 ? -49.709 4.363 83.696 1.00 83.06 297 THR A CA 1
ATOM 2320 C C . THR A 1 297 ? -49.523 4.003 85.171 1.00 83.06 297 THR A C 1
ATOM 2322 O O . THR A 1 297 ? -49.879 4.802 86.034 1.00 83.06 297 THR A O 1
ATOM 2325 N N . LEU A 1 298 ? -48.939 2.838 85.471 1.00 83.06 298 LEU A N 1
ATOM 2326 C CA . LEU A 1 298 ? -48.725 2.342 86.835 1.00 83.06 298 LEU A CA 1
ATOM 2327 C C . LEU A 1 298 ? -47.790 3.252 87.636 1.00 83.06 298 LEU A C 1
ATOM 2329 O O . LEU A 1 298 ? -48.052 3.522 88.802 1.00 83.06 298 LEU A O 1
ATOM 2333 N N . LEU A 1 299 ? -46.730 3.758 87.004 1.00 81.06 299 LEU A N 1
ATOM 2334 C CA . LEU A 1 299 ? -45.729 4.619 87.640 1.00 81.06 299 LEU A CA 1
ATOM 2335 C C . LEU A 1 299 ? -46.024 6.118 87.493 1.00 81.06 299 LEU A C 1
ATOM 2337 O O . LEU A 1 299 ? -45.173 6.936 87.832 1.00 81.06 299 LEU A O 1
ATOM 2341 N N . ALA A 1 300 ? -47.200 6.482 86.965 1.00 77.50 300 ALA A N 1
ATOM 2342 C CA . ALA A 1 300 ? -47.587 7.863 86.666 1.00 77.50 300 ALA A CA 1
ATOM 2343 C C . ALA A 1 300 ? -46.534 8.636 85.841 1.00 77.50 300 ALA A C 1
ATOM 2345 O O . ALA A 1 300 ? -46.391 9.856 85.951 1.00 77.50 300 ALA A O 1
ATOM 2346 N N . LEU A 1 301 ? -45.804 7.922 84.982 1.00 75.94 301 LEU A N 1
ATOM 2347 C CA . LEU A 1 301 ? -44.904 8.516 84.007 1.00 75.94 301 LEU A CA 1
ATOM 2348 C C . LEU A 1 301 ? -45.789 9.181 82.950 1.00 75.94 301 LEU A C 1
ATOM 2350 O O . LEU A 1 301 ? -46.548 8.506 82.255 1.00 75.94 301 LEU A O 1
ATOM 2354 N N . GLY A 1 302 ? -45.742 10.512 82.855 1.00 66.56 302 GLY A N 1
ATOM 2355 C CA . GLY A 1 302 ? -46.494 11.261 81.842 1.00 66.56 302 GLY A CA 1
ATOM 2356 C C . GLY A 1 302 ? -46.117 10.867 80.403 1.00 66.56 302 GLY A C 1
ATOM 2357 O O . GLY A 1 302 ? -45.362 9.931 80.159 1.00 66.56 302 GLY A O 1
ATOM 2358 N N . GLN A 1 303 ? -46.571 11.621 79.401 1.00 60.81 303 GLN A N 1
ATOM 2359 C CA . GLN A 1 303 ? -46.202 11.349 77.998 1.00 60.81 303 GLN A CA 1
ATOM 2360 C C . GLN A 1 303 ? -44.740 11.707 77.635 1.00 60.81 303 GLN A C 1
ATOM 2362 O O . GLN A 1 303 ? -44.392 11.739 76.459 1.00 60.81 303 GLN A O 1
ATOM 2367 N N . GLY A 1 304 ? -43.878 11.983 78.619 1.00 61.44 304 GLY A N 1
ATOM 2368 C CA . GLY A 1 304 ? -42.473 12.324 78.393 1.00 61.44 304 GLY A CA 1
ATOM 2369 C C . GLY A 1 304 ? -41.630 11.147 77.886 1.00 61.44 304 GLY A C 1
ATOM 2370 O O . GLY A 1 304 ? -41.942 9.978 78.128 1.00 61.44 304 GLY A O 1
ATOM 2371 N N . GLU A 1 305 ? -40.533 11.454 77.192 1.00 69.06 305 GLU A N 1
ATOM 2372 C CA . GLU A 1 305 ? -39.485 10.475 76.895 1.00 69.06 305 GLU A CA 1
ATOM 2373 C C . GLU A 1 305 ? -38.623 10.253 78.143 1.00 69.06 305 GLU A C 1
ATOM 2375 O O . GLU A 1 305 ? -37.873 11.129 78.563 1.00 69.06 305 GLU A O 1
ATOM 2380 N N . PHE A 1 306 ? -38.730 9.066 78.742 1.00 73.50 306 PHE A N 1
ATOM 2381 C CA . PHE A 1 306 ? -37.933 8.658 79.909 1.00 73.50 306 PHE A CA 1
ATOM 2382 C C . PHE A 1 306 ? -36.734 7.773 79.526 1.00 73.50 306 PHE A C 1
ATOM 2384 O O . PHE A 1 306 ? -36.065 7.204 80.388 1.00 73.50 306 PHE A O 1
ATOM 2391 N N . THR A 1 307 ? -36.456 7.631 78.229 1.00 78.56 307 THR A N 1
ATOM 2392 C CA . THR A 1 307 ? -35.347 6.824 77.713 1.00 78.56 307 THR A CA 1
ATOM 2393 C C . THR A 1 307 ? -34.006 7.411 78.164 1.00 78.56 307 THR A C 1
ATOM 2395 O O . THR A 1 307 ? -33.745 8.598 78.000 1.00 78.56 307 THR A O 1
ATOM 2398 N N . GLY A 1 308 ? -33.136 6.580 78.736 1.00 79.00 308 GLY A N 1
ATOM 2399 C CA . GLY A 1 308 ? -31.820 6.970 79.245 1.00 79.00 308 GLY A CA 1
ATOM 2400 C C . GLY A 1 308 ? -31.802 7.474 80.693 1.00 79.00 308 GLY A C 1
ATOM 2401 O O . GLY A 1 308 ? -30.710 7.677 81.229 1.00 79.00 308 GLY A O 1
ATOM 2402 N N . VAL A 1 309 ? -32.966 7.631 81.334 1.00 85.81 309 VAL A N 1
ATOM 2403 C CA . VAL A 1 309 ? -33.093 8.001 82.753 1.00 85.81 309 VAL A CA 1
ATOM 2404 C C . VAL A 1 309 ? -32.664 6.832 83.642 1.00 85.81 309 VAL A C 1
ATOM 2406 O O . VAL A 1 309 ? -32.932 5.669 83.335 1.00 85.81 309 VAL A O 1
ATOM 2409 N N . GLU A 1 310 ? -31.975 7.125 84.744 1.00 85.38 310 GLU A N 1
ATOM 2410 C CA . GLU A 1 310 ? -31.551 6.106 85.708 1.00 85.38 310 GLU A CA 1
ATOM 2411 C C . GLU A 1 310 ? -32.752 5.543 86.470 1.00 85.38 310 GLU A C 1
ATOM 2413 O O . GLU A 1 310 ? -33.582 6.295 86.981 1.00 85.38 310 GLU A O 1
ATOM 2418 N N . LEU A 1 311 ? -32.823 4.213 86.592 1.00 84.62 311 LEU A N 1
ATOM 2419 C CA . LEU A 1 311 ? -33.959 3.517 87.204 1.00 84.62 311 LEU A CA 1
ATOM 2420 C C . LEU A 1 311 ? -34.277 4.031 88.619 1.00 84.62 311 LEU A C 1
ATOM 2422 O O . LEU A 1 311 ? -35.443 4.081 88.994 1.00 84.62 311 LEU A O 1
ATOM 2426 N N . HIS A 1 312 ? -33.267 4.474 89.378 1.00 84.06 312 HIS A N 1
ATOM 2427 C CA . HIS A 1 312 ? -33.445 5.072 90.708 1.00 84.06 3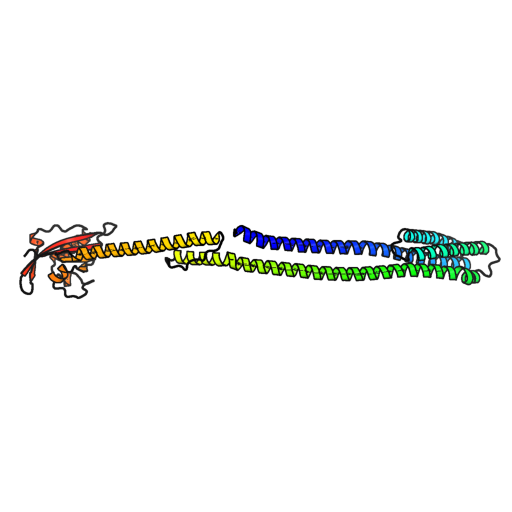12 HIS A CA 1
ATOM 2428 C C . HIS A 1 312 ? -34.356 6.290 90.740 1.00 84.06 312 HIS A C 1
ATOM 2430 O O . HIS A 1 312 ? -35.081 6.483 91.710 1.00 84.06 312 HIS A O 1
ATOM 2436 N N . GLN A 1 313 ? -34.318 7.101 89.687 1.00 80.81 313 GLN A N 1
ATOM 2437 C CA . GLN A 1 313 ? -35.081 8.341 89.617 1.00 80.81 313 GLN A CA 1
ATOM 2438 C C . GLN A 1 313 ? -36.575 8.071 89.394 1.00 80.81 313 GLN A C 1
ATOM 2440 O O . GLN A 1 313 ? -37.403 8.908 89.730 1.00 80.81 313 GLN A O 1
ATOM 2445 N N . ILE A 1 314 ? -36.912 6.898 88.846 1.00 80.38 314 ILE A N 1
ATOM 2446 C CA . ILE A 1 314 ? -38.287 6.467 88.565 1.00 80.38 314 ILE A CA 1
ATOM 2447 C C . ILE A 1 314 ? -38.811 5.550 89.680 1.00 80.38 314 ILE A C 1
ATOM 2449 O O . ILE A 1 314 ? -39.953 5.673 90.112 1.00 80.38 314 ILE A O 1
ATOM 2453 N N . LEU A 1 315 ? -37.969 4.635 90.163 1.00 82.88 315 LEU A N 1
ATOM 2454 C CA . LEU A 1 315 ? -38.259 3.695 91.242 1.00 82.88 315 LEU A CA 1
ATOM 2455 C C . LEU A 1 315 ? -37.149 3.783 92.302 1.00 82.88 315 LEU A C 1
ATOM 2457 O O . LEU A 1 315 ? -36.153 3.055 92.215 1.00 82.88 315 LEU A O 1
ATOM 2461 N N . PRO A 1 316 ? -37.306 4.633 93.335 1.00 77.88 316 PRO A N 1
ATOM 2462 C CA . PRO A 1 316 ? -36.300 4.838 94.381 1.00 77.88 316 PRO A CA 1
ATOM 2463 C C . PRO A 1 316 ? -36.251 3.695 95.415 1.00 77.88 316 PRO A C 1
ATOM 2465 O O . PRO A 1 316 ? -35.941 3.908 96.583 1.00 77.88 316 PRO A O 1
ATOM 2468 N N . MET A 1 317 ? -36.559 2.465 94.999 1.00 81.06 317 MET A N 1
ATOM 2469 C CA . MET A 1 317 ? -36.610 1.288 95.865 1.00 81.06 317 MET A CA 1
ATOM 2470 C C . MET A 1 317 ? -35.310 0.495 95.746 1.00 81.06 317 MET A C 1
ATOM 2472 O O . MET A 1 317 ? -35.086 -0.191 94.747 1.00 81.06 317 MET A O 1
ATOM 2476 N N . THR A 1 318 ? -34.478 0.537 96.789 1.00 79.38 318 THR A N 1
ATOM 2477 C CA . THR A 1 318 ? -33.163 -0.131 96.830 1.00 79.38 318 THR A CA 1
ATOM 2478 C C . THR A 1 318 ? -33.249 -1.614 96.455 1.00 79.38 318 THR A C 1
ATOM 2480 O O . THR A 1 318 ? -32.452 -2.105 95.663 1.00 79.38 318 THR A O 1
ATOM 2483 N N . LYS A 1 319 ? -34.301 -2.308 96.909 1.00 80.88 319 LYS A N 1
ATOM 2484 C CA . LYS A 1 319 ? -34.527 -3.737 96.628 1.00 80.88 319 LYS A CA 1
ATOM 2485 C C . LYS A 1 319 ? -34.719 -4.051 95.139 1.00 80.88 319 LYS A C 1
ATOM 2487 O O . LYS A 1 319 ? -34.240 -5.077 94.657 1.00 80.88 319 LYS A O 1
ATOM 2492 N N . VAL A 1 320 ? -35.406 -3.180 94.395 1.00 82.62 320 VAL A N 1
ATOM 2493 C CA . VAL A 1 320 ? -35.637 -3.357 92.948 1.00 82.62 320 VAL A CA 1
ATOM 2494 C C . VAL A 1 320 ? -34.324 -3.180 92.186 1.00 82.62 320 VAL A C 1
ATOM 2496 O O . VAL A 1 320 ? -34.032 -3.932 91.259 1.00 82.62 320 VAL A O 1
ATOM 2499 N N . GLN A 1 321 ? -33.496 -2.228 92.611 1.00 82.50 321 GLN A N 1
ATOM 2500 C CA . GLN A 1 321 ? -32.197 -1.954 91.997 1.00 82.50 321 GLN A CA 1
ATOM 2501 C C . GLN A 1 321 ? -31.192 -3.064 92.239 1.00 82.50 321 GLN A C 1
ATOM 2503 O O . GLN A 1 321 ? -30.534 -3.495 91.299 1.00 82.50 321 GLN A O 1
ATOM 2508 N N . GLU A 1 322 ? -31.103 -3.542 93.479 1.00 82.56 322 GLU A N 1
ATOM 2509 C CA . GLU A 1 322 ? -30.261 -4.678 93.842 1.00 82.56 322 GLU A CA 1
ATOM 2510 C C . GLU A 1 322 ? -30.664 -5.913 93.034 1.00 82.56 322 GLU A C 1
ATOM 2512 O O . GLU A 1 322 ? -29.806 -6.563 92.445 1.00 82.56 322 GLU A O 1
ATOM 2517 N N . SER A 1 323 ? -31.968 -6.169 92.893 1.00 82.81 323 SER A N 1
ATOM 2518 C CA . SER A 1 323 ? -32.485 -7.275 92.076 1.00 82.81 323 SER A CA 1
ATOM 2519 C C . SER A 1 323 ? -32.129 -7.131 90.592 1.00 82.81 323 SER A C 1
ATOM 2521 O O . SER A 1 323 ? -31.703 -8.093 89.958 1.00 82.81 323 SER A O 1
ATOM 2523 N N . MET A 1 324 ? -32.260 -5.928 90.027 1.00 83.81 324 MET A N 1
ATOM 2524 C CA . MET A 1 324 ? -31.870 -5.628 88.643 1.00 83.81 324 MET A CA 1
ATOM 2525 C C . MET A 1 324 ? -30.364 -5.783 88.425 1.00 83.81 324 MET A C 1
ATOM 2527 O O . MET A 1 324 ? -29.944 -6.395 87.445 1.00 83.81 324 MET A O 1
ATOM 2531 N N . LEU A 1 325 ? -29.545 -5.286 89.354 1.00 83.50 325 LEU A N 1
ATOM 2532 C CA . LEU A 1 325 ? -28.092 -5.404 89.292 1.00 83.50 325 LEU A CA 1
ATOM 2533 C C . LEU A 1 325 ? -27.641 -6.863 89.431 1.00 83.50 325 LEU A C 1
ATOM 2535 O O . LEU A 1 325 ? -26.764 -7.301 88.688 1.00 83.50 325 LEU A O 1
ATOM 2539 N N . MET A 1 326 ? -28.258 -7.635 90.328 1.00 83.06 326 MET A N 1
ATOM 2540 C CA . MET A 1 326 ? -28.009 -9.072 90.477 1.00 83.06 326 MET A CA 1
ATOM 2541 C C . MET A 1 326 ? -28.391 -9.842 89.214 1.00 83.06 326 MET A C 1
ATOM 2543 O O . MET A 1 326 ? -27.645 -10.720 88.792 1.00 83.06 326 MET A O 1
ATOM 2547 N N . ALA A 1 327 ? -29.501 -9.485 88.565 1.00 82.75 327 ALA A N 1
ATOM 2548 C CA . ALA A 1 327 ? -29.893 -10.120 87.314 1.00 82.75 327 ALA A CA 1
ATOM 2549 C C . ALA A 1 327 ? -28.903 -9.823 86.179 1.00 82.75 327 ALA A C 1
ATOM 2551 O O . ALA A 1 327 ? -28.521 -10.729 85.440 1.00 82.75 327 ALA A O 1
ATOM 2552 N N . ILE A 1 328 ? -28.441 -8.574 86.070 1.00 83.25 328 ILE A N 1
ATOM 2553 C CA . ILE A 1 328 ? -27.461 -8.158 85.057 1.00 83.25 328 ILE A CA 1
ATOM 2554 C C . ILE A 1 328 ? -26.085 -8.778 85.326 1.00 83.25 328 ILE A C 1
ATOM 2556 O O . ILE A 1 328 ? -25.422 -9.195 84.392 1.00 83.25 328 ILE A O 1
ATOM 2560 N N . THR A 1 329 ? -25.630 -8.853 86.576 1.00 81.25 329 THR A N 1
ATOM 2561 C CA . THR A 1 329 ? -24.283 -9.365 86.905 1.00 81.25 329 THR A CA 1
ATOM 2562 C C . THR A 1 329 ? -24.228 -10.890 86.980 1.00 81.25 329 THR A C 1
ATOM 2564 O O . THR A 1 329 ? -23.260 -11.494 86.523 1.00 81.25 329 THR A O 1
ATOM 2567 N N . GLY A 1 330 ? -25.272 -11.522 87.516 1.00 76.00 330 GLY A N 1
ATOM 2568 C CA . GLY A 1 330 ? -25.376 -12.971 87.681 1.00 76.00 330 GLY A CA 1
ATOM 2569 C C . GLY A 1 330 ? -25.969 -13.709 86.482 1.00 76.00 330 GLY A C 1
ATOM 2570 O O . GLY A 1 330 ? -25.922 -14.933 86.460 1.00 76.00 330 GLY A O 1
ATOM 2571 N N . SER A 1 331 ? -26.526 -13.002 85.488 1.00 74.44 331 SER A N 1
ATOM 2572 C CA . SER A 1 331 ? -27.208 -13.594 84.318 1.00 74.44 331 SER A CA 1
ATOM 2573 C C . SER A 1 331 ? -28.316 -14.597 84.682 1.00 74.44 331 SER A C 1
ATOM 2575 O O . SER A 1 331 ? -28.624 -15.508 83.916 1.00 74.44 331 SER A O 1
ATOM 2577 N N . MET A 1 332 ? -28.931 -14.428 85.855 1.00 78.06 332 MET A N 1
ATOM 2578 C CA . MET A 1 332 ? -29.981 -15.295 86.390 1.00 78.06 332 MET A CA 1
ATOM 2579 C C . MET A 1 332 ? -31.091 -14.458 87.029 1.00 78.06 332 MET A C 1
ATOM 2581 O O . MET A 1 332 ? -30.864 -13.341 87.488 1.00 78.06 332 MET A O 1
ATOM 2585 N N . THR A 1 333 ? -32.307 -14.996 87.066 1.00 78.06 333 THR A N 1
ATOM 2586 C CA . THR A 1 333 ? -33.440 -14.381 87.771 1.00 78.06 333 THR A CA 1
ATOM 2587 C C . THR A 1 333 ? -33.207 -14.426 89.288 1.00 78.06 333 THR A C 1
ATOM 2589 O O . THR A 1 333 ? -33.009 -15.522 89.814 1.00 78.06 333 THR A O 1
ATOM 2592 N N . PRO A 1 334 ? -33.256 -13.295 90.016 1.00 77.56 334 PRO A N 1
ATOM 2593 C CA . PRO A 1 334 ? -33.061 -13.286 91.465 1.00 77.56 334 PRO A CA 1
ATOM 2594 C C . PRO A 1 334 ? -34.160 -14.074 92.196 1.00 77.56 334 PRO A C 1
ATOM 2596 O O . PRO A 1 334 ? -35.354 -13.800 92.039 1.00 77.56 334 PRO A O 1
ATOM 2599 N N . GLU A 1 335 ? -33.772 -15.036 93.034 1.00 72.94 335 GLU A N 1
ATOM 2600 C CA . GLU A 1 335 ? -34.698 -15.816 93.863 1.00 72.94 335 GLU A CA 1
ATOM 2601 C C . GLU A 1 335 ? -34.965 -15.126 95.208 1.00 72.94 335 GLU A C 1
ATOM 2603 O O . GLU A 1 335 ? -34.407 -15.475 96.242 1.00 72.94 335 GLU A O 1
ATOM 2608 N N . LEU A 1 336 ? -35.841 -14.120 95.205 1.00 75.44 336 LEU A N 1
ATOM 2609 C CA . LEU A 1 336 ? -36.336 -13.491 96.436 1.00 75.44 336 LEU A CA 1
ATOM 2610 C C . LEU A 1 336 ? -37.614 -14.187 96.953 1.00 75.44 336 LEU A C 1
ATOM 2612 O O . LEU A 1 336 ? -38.440 -14.596 96.135 1.00 75.44 336 LEU A O 1
ATOM 2616 N N . PRO A 1 337 ? -37.852 -14.305 98.269 1.00 77.56 337 PRO A N 1
ATOM 2617 C CA . PRO A 1 337 ? -39.154 -14.706 98.812 1.00 77.56 337 PRO A CA 1
ATOM 2618 C C . PRO A 1 337 ? -40.282 -13.772 98.343 1.00 77.56 337 PRO A C 1
ATOM 2620 O O . PRO A 1 337 ? -40.047 -12.578 98.159 1.00 77.56 337 PRO A O 1
ATOM 2623 N N . LEU A 1 338 ? -41.509 -14.286 98.176 1.00 70.56 338 LEU A N 1
ATOM 2624 C CA . LEU A 1 338 ? -42.645 -13.517 97.633 1.00 70.56 338 LEU A CA 1
ATOM 2625 C C . LEU A 1 338 ? -42.913 -12.223 98.427 1.00 70.56 338 LEU A C 1
ATOM 2627 O O . LEU A 1 338 ? -43.137 -11.170 97.841 1.00 70.56 338 LEU A O 1
ATOM 2631 N N . GLU A 1 339 ? -42.778 -12.286 99.753 1.00 71.81 339 GLU A N 1
ATOM 2632 C CA . GLU A 1 339 ? -42.928 -11.153 100.681 1.00 71.81 339 GLU A CA 1
ATOM 2633 C C . GLU A 1 339 ? -41.918 -10.020 100.433 1.00 71.81 339 GLU A C 1
ATOM 2635 O O . GLU A 1 339 ? -42.181 -8.862 100.742 1.00 71.81 339 GLU A O 1
ATOM 2640 N N . GLN A 1 340 ? -40.753 -10.334 99.858 1.00 74.88 340 GLN A N 1
ATOM 2641 C CA . GLN A 1 340 ? -39.705 -9.358 99.544 1.00 74.88 340 GLN A CA 1
ATOM 2642 C C . GLN A 1 340 ? -39.833 -8.785 98.127 1.00 74.88 340 GLN A C 1
ATOM 2644 O O . GLN A 1 340 ? -39.149 -7.812 97.805 1.00 74.88 340 GLN A O 1
ATOM 2649 N N . ARG A 1 341 ? -40.710 -9.370 97.300 1.00 78.12 341 ARG A N 1
ATOM 2650 C CA . ARG A 1 341 ? -40.997 -8.936 95.927 1.00 78.12 341 ARG A CA 1
ATOM 2651 C C . ARG A 1 341 ? -42.214 -8.022 95.821 1.00 78.12 341 ARG A C 1
ATOM 2653 O O . ARG A 1 341 ? -42.560 -7.613 94.719 1.00 78.12 341 ARG A O 1
ATOM 2660 N N . ILE A 1 342 ? -42.869 -7.709 96.936 1.00 82.31 342 ILE A N 1
ATOM 2661 C CA . ILE A 1 342 ? -44.038 -6.830 96.965 1.00 82.31 342 ILE A CA 1
ATOM 2662 C C . ILE A 1 342 ? -43.632 -5.498 97.592 1.00 82.31 342 ILE A C 1
ATOM 2664 O O . ILE A 1 342 ? -43.021 -5.463 98.661 1.00 82.31 342 ILE A O 1
ATOM 2668 N N . PHE A 1 343 ? -43.969 -4.396 96.928 1.00 82.19 343 PHE A N 1
ATOM 2669 C CA . PHE A 1 343 ? -43.884 -3.059 97.507 1.00 82.19 343 PHE A CA 1
ATOM 2670 C C . PHE A 1 343 ? -45.200 -2.311 97.313 1.00 82.19 343 PHE A C 1
ATOM 2672 O O . PHE A 1 343 ? -45.928 -2.539 96.348 1.00 82.19 343 PHE A O 1
ATOM 2679 N N . SER A 1 344 ? -45.500 -1.408 98.240 1.00 77.69 344 SER A N 1
ATOM 2680 C CA . SER A 1 344 ? -46.677 -0.550 98.151 1.00 77.69 344 SER A CA 1
ATOM 2681 C C . SER A 1 344 ? -46.331 0.718 97.381 1.00 77.69 344 SER A C 1
ATOM 2683 O O . SER A 1 344 ? -45.381 1.416 97.735 1.00 77.69 344 SER A O 1
ATOM 2685 N N . LEU A 1 345 ? -47.101 1.019 96.339 1.00 79.62 345 LEU A N 1
ATOM 2686 C CA . LEU A 1 345 ? -47.036 2.284 95.617 1.00 79.62 345 LEU A CA 1
ATOM 2687 C C . LEU A 1 345 ? -48.227 3.151 96.048 1.00 79.62 345 LEU A C 1
ATOM 2689 O O . LEU A 1 345 ? -49.385 2.747 95.918 1.00 79.62 345 LEU A O 1
ATOM 2693 N N . GLU A 1 346 ? -47.952 4.336 96.590 1.00 69.31 346 GLU A N 1
ATOM 2694 C CA . GLU A 1 346 ? -48.991 5.296 96.973 1.00 69.31 346 GLU A CA 1
ATOM 2695 C C . GLU A 1 346 ? -49.481 6.052 95.733 1.00 69.31 346 GLU A C 1
ATOM 2697 O O . GLU A 1 346 ? -48.786 6.908 95.188 1.00 69.31 346 GLU A O 1
ATOM 2702 N N . GLY A 1 347 ? -50.680 5.708 95.256 1.00 62.66 347 GLY A N 1
ATOM 2703 C CA . GLY A 1 347 ? -51.369 6.455 94.208 1.00 62.66 347 GLY A CA 1
ATOM 2704 C C . GLY A 1 347 ? -52.200 7.607 94.777 1.00 62.66 347 GLY A C 1
ATOM 2705 O O . GLY A 1 347 ? -52.534 7.635 95.958 1.00 62.66 347 GLY A O 1
ATOM 2706 N N . SER A 1 348 ? -52.633 8.529 93.912 1.00 55.56 348 SER A N 1
ATOM 2707 C CA . SER A 1 348 ? -53.428 9.717 94.276 1.00 55.56 348 SER A CA 1
ATOM 2708 C C . SER A 1 348 ? -54.819 9.430 94.876 1.00 55.56 348 SER A C 1
ATOM 2710 O O . SER A 1 348 ? -55.507 10.369 95.265 1.00 55.56 348 SER A O 1
ATOM 2712 N N . ALA A 1 349 ? -55.256 8.165 94.930 1.00 58.78 349 ALA A N 1
ATOM 2713 C CA . ALA A 1 349 ? -56.567 7.767 95.455 1.00 58.78 349 ALA A CA 1
ATOM 2714 C C . ALA A 1 349 ? -56.580 6.428 96.229 1.00 58.78 349 ALA A C 1
ATOM 2716 O O . ALA A 1 349 ? -57.447 6.250 97.082 1.00 58.78 349 ALA A O 1
ATOM 2717 N N . GLN A 1 350 ? -55.656 5.493 95.958 1.00 69.88 350 GLN A N 1
ATOM 2718 C CA . GLN A 1 350 ? -55.545 4.189 96.635 1.00 69.88 350 GLN A CA 1
ATOM 2719 C C . GLN A 1 350 ? -54.082 3.715 96.684 1.00 69.88 350 GLN A C 1
ATOM 2721 O O . GLN A 1 350 ? -53.312 3.967 95.754 1.00 69.88 350 GLN A O 1
ATOM 2726 N N . THR A 1 351 ? -53.713 3.005 97.754 1.00 76.38 351 THR A N 1
ATOM 2727 C CA . THR A 1 351 ? -52.434 2.288 97.867 1.00 76.38 351 THR A CA 1
ATOM 2728 C C . THR A 1 351 ? -52.516 0.991 97.071 1.00 76.38 351 THR A C 1
ATOM 2730 O O . THR A 1 351 ? -53.380 0.163 97.353 1.00 76.38 351 THR A O 1
ATOM 2733 N N . LYS A 1 352 ? -51.616 0.807 96.102 1.00 80.69 352 LYS A N 1
ATOM 2734 C CA . LYS A 1 352 ? -51.526 -0.419 95.301 1.00 80.69 352 LYS A CA 1
ATOM 2735 C C . LYS A 1 352 ? -50.379 -1.298 95.784 1.00 80.69 352 LYS A C 1
ATOM 2737 O O . LYS A 1 352 ? -49.294 -0.783 96.050 1.00 80.69 352 LYS A O 1
ATOM 2742 N N . GLN A 1 353 ? -50.590 -2.607 95.875 1.00 82.75 353 GLN A N 1
ATOM 2743 C CA . GLN A 1 353 ? -49.521 -3.577 96.100 1.00 82.75 353 GLN A CA 1
ATOM 2744 C C . GLN A 1 353 ? -48.972 -4.044 94.755 1.00 82.75 353 GLN A C 1
ATOM 2746 O O . GLN A 1 353 ? -49.691 -4.634 93.954 1.00 82.75 353 GLN A O 1
ATOM 2751 N N . ILE A 1 354 ? -47.693 -3.776 94.500 1.00 85.25 354 ILE A N 1
ATOM 2752 C CA . ILE A 1 354 ? -47.023 -4.141 93.255 1.00 85.25 354 ILE A CA 1
ATOM 2753 C C . ILE A 1 354 ? -46.060 -5.288 93.526 1.00 85.25 354 ILE A C 1
ATOM 2755 O O . ILE A 1 354 ? -45.094 -5.143 94.277 1.00 85.25 354 ILE A O 1
ATOM 2759 N N . LEU A 1 355 ? -46.310 -6.423 92.882 1.00 86.88 355 LEU A N 1
ATOM 2760 C CA . LEU A 1 355 ? -45.372 -7.531 92.792 1.00 86.88 355 LEU A CA 1
ATOM 2761 C C . LEU A 1 355 ? -44.386 -7.244 91.658 1.00 86.88 355 LEU A C 1
ATOM 2763 O O . LEU A 1 355 ? -44.799 -7.089 90.509 1.00 86.88 355 LEU A O 1
ATOM 2767 N N . PHE A 1 356 ? -43.089 -7.219 91.957 1.00 89.00 356 PHE A N 1
ATOM 2768 C CA . PHE A 1 356 ? -42.061 -7.091 90.932 1.00 89.00 356 PHE A CA 1
ATOM 2769 C C . PHE A 1 356 ? -41.337 -8.407 90.654 1.00 89.00 356 PHE A C 1
ATOM 2771 O O . PHE A 1 356 ? -41.079 -9.219 91.544 1.00 89.00 356 PHE A O 1
ATOM 2778 N N . SER A 1 357 ? -40.968 -8.606 89.393 1.00 87.31 357 SER A N 1
ATOM 2779 C CA . SER A 1 357 ? -40.098 -9.696 88.964 1.00 87.31 357 SER A CA 1
ATOM 2780 C C . SER A 1 357 ? -39.024 -9.156 88.038 1.00 87.31 357 SER A C 1
ATOM 2782 O O . SER A 1 357 ? -39.281 -8.262 87.236 1.00 87.31 357 SER A O 1
ATOM 2784 N N . VAL A 1 358 ? -37.816 -9.698 88.151 1.00 88.38 358 VAL A N 1
ATOM 2785 C CA . VAL A 1 358 ? -36.672 -9.281 87.344 1.00 88.38 358 VAL A CA 1
ATOM 2786 C C . VAL A 1 358 ? -36.168 -10.462 86.534 1.00 88.38 358 VAL A C 1
ATOM 2788 O O . VAL A 1 358 ? -35.964 -11.548 87.073 1.00 88.38 358 VAL A O 1
ATOM 2791 N N . SER A 1 359 ? -35.942 -10.246 85.241 1.00 87.81 359 SER A N 1
ATOM 2792 C CA . SER A 1 359 ? -35.349 -11.234 84.338 1.00 87.81 359 SER A CA 1
ATOM 2793 C C . SER A 1 359 ? -34.217 -10.619 83.514 1.00 87.81 359 SER A C 1
ATOM 2795 O O . SER A 1 359 ? -34.389 -9.519 82.991 1.00 87.81 359 SER A O 1
ATOM 2797 N N . PRO A 1 360 ? -33.055 -11.281 83.374 1.00 87.44 360 PRO A N 1
ATOM 2798 C CA . PRO A 1 360 ? -31.967 -10.774 82.542 1.00 87.44 360 PRO A CA 1
ATOM 2799 C C . PRO A 1 360 ? -32.325 -10.843 81.051 1.00 87.44 360 PRO A C 1
ATOM 2801 O O . PRO A 1 360 ? -32.984 -11.778 80.600 1.00 87.44 360 PRO A O 1
ATOM 2804 N N . VAL A 1 361 ? -31.848 -9.872 80.270 1.00 85.88 361 VAL A N 1
ATOM 2805 C CA . VAL A 1 361 ? -31.919 -9.896 78.801 1.00 85.88 361 VAL A CA 1
ATOM 2806 C C . VAL A 1 361 ? -30.577 -10.358 78.265 1.00 85.88 361 VAL A C 1
ATOM 2808 O O . VAL A 1 361 ? -29.576 -9.648 78.375 1.00 85.88 361 VAL A O 1
ATOM 2811 N N . LEU A 1 362 ? -30.547 -11.547 77.675 1.00 81.44 362 LEU A N 1
ATOM 2812 C CA . LEU A 1 362 ? -29.322 -12.160 77.172 1.00 81.44 362 LEU A CA 1
ATOM 2813 C C . LEU A 1 362 ? -29.136 -11.832 75.685 1.00 81.44 362 LEU A C 1
ATOM 2815 O O . LEU A 1 362 ? -30.064 -11.950 74.886 1.00 81.44 362 LEU A O 1
ATOM 2819 N N . GLY A 1 363 ? -27.932 -11.395 75.321 1.00 77.44 363 GLY A N 1
ATOM 2820 C CA . GLY A 1 363 ? -27.520 -11.217 73.930 1.00 77.44 363 GLY A CA 1
ATOM 2821 C C . GLY A 1 363 ? -27.151 -12.545 73.259 1.00 77.44 363 GLY A C 1
ATOM 2822 O O . GLY A 1 363 ? -27.243 -13.613 73.860 1.00 77.44 363 GLY A O 1
ATOM 2823 N N . ARG A 1 364 ? -26.672 -12.480 72.007 1.00 73.69 364 ARG A N 1
ATOM 2824 C CA . ARG A 1 364 ? -26.292 -13.669 71.211 1.00 73.69 364 ARG A CA 1
ATOM 2825 C C . ARG A 1 364 ? -25.246 -14.571 71.878 1.00 73.69 364 ARG A C 1
ATOM 2827 O O . ARG A 1 364 ? -25.324 -15.781 71.713 1.00 73.69 364 ARG A O 1
ATOM 2834 N N . ASP A 1 365 ? -24.335 -13.997 72.660 1.00 75.50 365 ASP A N 1
ATOM 2835 C CA . ASP A 1 365 ? -23.235 -14.728 73.304 1.00 75.50 365 ASP A CA 1
ATOM 2836 C C . ASP A 1 365 ? -23.533 -15.069 74.773 1.00 75.50 365 ASP A C 1
ATOM 2838 O O . ASP A 1 365 ? -22.615 -15.204 75.580 1.00 75.50 365 ASP A O 1
ATOM 2842 N N . ASN A 1 366 ? -24.815 -15.120 75.154 1.00 70.75 366 ASN A N 1
ATOM 2843 C CA . ASN A 1 366 ? -25.277 -15.324 76.532 1.00 70.75 366 ASN A CA 1
ATOM 2844 C C . ASN A 1 366 ? -24.778 -14.266 77.537 1.00 70.75 366 ASN A C 1
ATOM 2846 O O . ASN A 1 366 ? -24.854 -14.462 78.748 1.00 70.75 366 ASN A O 1
ATOM 2850 N N . HIS A 1 367 ? -24.271 -13.137 77.036 1.00 77.31 367 HIS A N 1
ATOM 2851 C CA . HIS A 1 367 ? -23.877 -12.001 77.856 1.00 77.31 367 HIS A CA 1
ATOM 2852 C C . HIS A 1 367 ? -25.111 -11.153 78.192 1.00 77.31 367 HIS A C 1
ATOM 2854 O O . HIS A 1 367 ? -25.946 -10.911 77.311 1.00 77.31 367 HIS A O 1
ATOM 2860 N N . PRO A 1 368 ? -25.236 -10.673 79.436 1.00 76.56 368 PRO A N 1
ATOM 2861 C CA . PRO A 1 368 ? -26.344 -9.833 79.857 1.00 76.56 368 PRO A CA 1
ATOM 2862 C C . PRO A 1 368 ? -26.249 -8.474 79.156 1.00 76.56 368 PRO A C 1
ATOM 2864 O O . PRO A 1 368 ? -25.333 -7.684 79.370 1.00 76.56 368 PRO A O 1
ATOM 2867 N N . THR A 1 369 ? -27.218 -8.207 78.289 1.00 82.56 369 THR A N 1
ATOM 2868 C CA . THR A 1 369 ? -27.370 -6.946 77.543 1.00 82.56 369 THR A CA 1
ATOM 2869 C C . THR A 1 369 ? -28.325 -5.972 78.232 1.00 82.56 369 THR A C 1
ATOM 2871 O O . THR A 1 369 ? -28.476 -4.835 77.792 1.00 82.56 369 THR A O 1
ATOM 2874 N N . GLY A 1 370 ? -28.939 -6.394 79.338 1.00 87.19 370 GLY A N 1
ATOM 2875 C CA . GLY A 1 370 ? -29.858 -5.600 80.139 1.00 87.19 370 GLY A CA 1
ATOM 2876 C C . GLY A 1 370 ? -30.669 -6.466 81.098 1.00 87.19 370 GLY A C 1
ATOM 2877 O O . GLY A 1 370 ? -30.381 -7.651 81.276 1.00 87.19 370 GLY A O 1
ATOM 2878 N N . ALA A 1 371 ? -31.708 -5.885 81.688 1.00 89.12 371 ALA A N 1
ATOM 2879 C CA . ALA A 1 371 ? -32.704 -6.611 82.473 1.00 89.12 371 ALA A CA 1
ATOM 2880 C C . ALA A 1 371 ? -34.109 -6.050 82.233 1.00 89.12 371 ALA A C 1
ATOM 2882 O O . ALA A 1 371 ? -34.284 -4.862 81.953 1.00 89.12 371 ALA A O 1
ATOM 2883 N N . ILE A 1 372 ? -35.100 -6.928 82.341 1.00 89.69 372 ILE A N 1
ATOM 2884 C CA . ILE A 1 372 ? -36.526 -6.626 82.294 1.00 89.69 372 ILE A CA 1
ATOM 2885 C C . ILE A 1 372 ? -37.067 -6.653 83.721 1.00 89.69 372 ILE A C 1
ATOM 2887 O O . ILE A 1 372 ? -36.876 -7.630 84.444 1.00 89.69 372 ILE A O 1
ATOM 2891 N N . LEU A 1 373 ? -37.772 -5.592 84.093 1.00 89.31 373 LEU A N 1
ATOM 2892 C CA . LEU A 1 373 ? -38.552 -5.455 85.311 1.00 89.31 373 LEU A CA 1
ATOM 2893 C C . LEU A 1 373 ? -40.038 -5.563 84.954 1.00 89.31 373 LEU A C 1
ATOM 2895 O O . LEU A 1 373 ? -40.569 -4.722 84.231 1.00 89.31 373 LEU A O 1
ATOM 2899 N N . LEU A 1 374 ? -40.697 -6.596 85.466 1.00 89.50 374 LEU A N 1
ATOM 2900 C CA . LEU A 1 374 ? -42.143 -6.782 85.409 1.00 89.50 374 LEU A CA 1
ATOM 2901 C C . LEU A 1 374 ? -42.761 -6.250 86.705 1.00 89.50 374 LEU A C 1
ATOM 2903 O O . LEU A 1 374 ? -42.266 -6.566 87.784 1.00 89.50 374 LEU A O 1
ATOM 2907 N N . LEU A 1 375 ? -43.838 -5.482 86.599 1.00 88.31 375 LEU A N 1
ATOM 2908 C CA . LEU A 1 375 ? -44.590 -4.867 87.686 1.00 88.31 375 LEU A CA 1
ATOM 2909 C C . LEU A 1 375 ? -46.052 -5.285 87.558 1.00 88.31 375 LEU A C 1
ATOM 2911 O O . LEU A 1 375 ? -46.749 -4.843 86.648 1.00 88.31 375 LEU A O 1
ATOM 2915 N N . ARG A 1 376 ? -46.518 -6.124 88.475 1.00 88.06 376 ARG A N 1
ATOM 2916 C CA . ARG A 1 376 ? -47.886 -6.631 88.491 1.00 88.06 376 ARG A CA 1
ATOM 2917 C C . ARG A 1 376 ? -48.645 -6.055 89.673 1.00 88.06 376 ARG A C 1
ATOM 2919 O O . ARG A 1 376 ? -48.182 -6.155 90.806 1.00 88.06 376 ARG A O 1
ATOM 2926 N N . ASP A 1 377 ? -49.807 -5.475 89.410 1.00 84.00 377 ASP A N 1
ATOM 2927 C CA . ASP A 1 377 ? -50.726 -5.034 90.458 1.00 84.00 377 ASP A CA 1
ATOM 2928 C C . ASP A 1 377 ? -51.402 -6.267 91.084 1.00 84.00 377 ASP A C 1
ATOM 2930 O O . ASP A 1 377 ? -52.002 -7.080 90.378 1.00 84.00 377 ASP A O 1
ATOM 2934 N N . VAL A 1 378 ? -51.230 -6.450 92.393 1.00 83.06 378 VAL A N 1
ATOM 2935 C CA . VAL A 1 378 ? -51.762 -7.581 93.177 1.00 83.06 378 VAL A CA 1
ATOM 2936 C C . VAL A 1 378 ? -52.686 -7.115 94.310 1.00 83.06 378 VAL A C 1
ATOM 2938 O O . VAL A 1 378 ? -52.914 -7.867 95.256 1.00 83.06 378 VAL A O 1
ATOM 2941 N N . THR A 1 379 ? -53.170 -5.870 94.218 1.00 73.50 379 THR A N 1
ATOM 2942 C CA . THR A 1 379 ? -54.057 -5.225 95.203 1.00 73.50 379 THR A CA 1
ATOM 2943 C C . THR A 1 379 ? -55.428 -5.885 95.301 1.00 73.50 379 THR A C 1
ATOM 2945 O O . THR A 1 379 ? -55.967 -6.307 94.251 1.00 73.50 379 THR A O 1
#

pLDDT: mean 86.75, std 8.97, range [51.34, 98.69]

Solvent-accessible surface area (backbone atoms only — not comparable to full-atom values): 19874 Å² total; per-residue (Å²): 101,50,59,68,58,54,52,52,49,52,52,47,52,42,52,51,45,51,51,49,46,50,53,52,48,52,52,49,53,52,53,52,50,60,61,47,54,53,54,47,53,50,32,49,50,36,30,51,24,24,51,52,31,43,53,22,49,55,50,28,52,52,14,54,52,31,36,66,72,68,44,42,70,63,12,55,53,44,29,53,55,28,47,52,51,24,51,52,28,50,48,55,33,66,78,51,68,84,55,92,65,47,65,60,40,50,51,51,30,53,57,40,44,54,50,38,53,53,53,49,51,53,53,60,60,51,59,71,44,98,76,62,89,48,56,64,58,51,38,62,71,59,42,48,57,34,50,53,50,30,45,49,34,30,51,48,49,24,50,57,29,51,53,51,40,50,54,52,50,53,50,52,51,50,52,49,51,52,48,50,54,51,46,52,50,49,46,51,52,44,51,51,52,42,52,53,47,51,52,52,46,42,62,73,49,53,48,56,52,52,50,52,55,52,51,54,51,38,43,73,72,72,46,49,90,60,84,78,64,72,71,50,85,32,63,66,14,55,49,26,51,56,50,49,51,51,41,52,50,52,38,50,53,52,51,51,52,52,51,49,54,52,50,55,50,51,51,54,53,49,55,49,53,68,39,79,46,16,36,35,35,26,36,75,84,44,21,27,66,48,65,23,61,32,28,29,63,75,69,66,49,66,97,68,88,61,66,67,40,50,45,58,84,79,50,80,46,66,70,61,50,52,40,42,50,45,9,36,74,66,64,38,60,65,90,68,60,73,83,75,34,49,48,76,46,84,50,101,86,54,78,38,37,31,40,52,49,48,38,44,36,64,43,96,84,71,44,50,59,8,28,36,41,40,38,34,84,71,106